Protein 7CNA (pdb70)

InterPro domains:
  IPR003671 Spindlin/spermiogenesis-specific protein [PF02513] (54-102)
  IPR003671 Spindlin/spermiogenesis-specific protein [PF02513] (133-182)
  IPR003671 Spindlin/spermiogenesis-specific protein [PF02513] (214-259)
  IPR003671 Spindlin/spermiogenesis-specific protein [PTHR10405] (19-262)
  IPR042567 Spindlin/spermiogenesis-specific domain superfamily [G3DSA:2.80.10.70] (47-262)

Organism: Homo sapiens (NCBI:txid9606)

B-factor: mean 22.06, std 10.33, range [9.27, 76.09]

Radius of gyration: 24.31 Å; Cα contacts (8 Å, |Δi|>4): 1125; chains: 6; bounding box: 49×66×76 Å

Secondary structure (DSSP, 8-state):
---TT-EEEEEEE-TTS-EEEEEEEEEEE-TT-TT-EEEEETT--BEEEE-TTT-TTEEEEEE-SSPPP----S-HHHHHHHTT-EEEEEEE-TTS-EEEEEEEEEEEPSSSTT-EEEEETTEEEEEEE-HHHHHHTT-EEEPP---HHHHSPP-TTPEEEEE-TT--EEEEEEEEE-TTSTTEEEEEETT-SB-EEEEEEE--/------SEE-EETTS-PPTTEEEEETTS--/-B-------/---TT-EEEEEEE-TTS-EEEEEEEEEEE-TTSTT-EEEEETT--BEEEE-TTT-TTEEEEEE-SSPPP----S-HHHHHHHTT-EEEEEEE-TTS-EEEEEEEEEEEPSSSTT-EEEEETTEEEEEEE-HHHHHHTT-EEEPPP---SHHHHSPP-TTPEEEEE-TT--EEEEEEEEE-SSSTTEEEEEETT-SB-EEEEEEE--/-----SEE--BTTS-PPTTEEEEETTS--/-B-------

Solvent-accessible surface area: 24614 Å² total

GO terms:
  GO:0005634 nucleus (C, IDA)
  GO:0005730 nucleolus (C, IDA)
  GO:0045893 positive regulation of DNA-templated transcription (P, IDA)
  GO:0009303 rRNA transcription (P, IDA)
  GO:0030177 positive regulation of Wnt signaling pathway (P, IDA)
  GO:0140002 histone H3K4me3 reader activity (F, IDA)
  GO:0140566 histone reader activity (F, IDA)
  GO:0005634 nucleus (C, EXP)
  GO:0005515 protein binding (F, IPI)
  GO:0005654 nucleoplasm (C, IDA)

Sequence (487 aa):
RNIVGCRIQQHGWKEGNGPVTQWKGTVLDQVPVNPSLYLIKYDGFDCVYGLELNKDERVSALEVLPDRVATSRISDAHLADTMIGKAVEHMMFETEDGSKDEWRGMVLARAPVMNTWFYITYEEKDPVLYMYQLLDDYKEGDLRIMPDREPGEVVDSLVGKQVEYAKEDGSKRTGMVIHQVEAKPSVYFIKFDDDFHIYVYDLVKTSETFAAPAEVRHFTDGSFPAGFVLQLFSHTQRNIVGCRIQHGWKEGNGPVTQWKGTVLDQVPVNPSLYLIKYDGFDCVYGLELNKDERVSALEVLPDRVATSRISDAHLADTMIGKAVEHMFETEDGSKDEWRGMVLARAPVMNTWFYITYEKDPVLYMYQLLDDYKEGDLRIMPDSEREPGEVVDSLVGKQVEYAKEDGSKRTGMVIHQVEAKPSVYFIKFDDDFHIYVYDLVKTSTFAAPAEVRHFTDGSFPAGFVLQLFSHTQARTQTARSTARTQTARSG

Foldseek 3Di:
DDQALFKKKWWFDDDPDDTDIWIWHFQDQFPLHNLWTWIDTPPFFFIWIDSQVPDPRTGDMDTDPDGADDDPAPDVVVLVVQAFFWKFFWDADPVGDTDTFIKHFQAQGGSHRQKTWIATPVGFFTTIDSVVVCVVVVGMGTDDDVAPLVPDDHQASPKDWDADPVGDIFIWGFRDAGPSRRQKTWIDTPPGTTIGIDGNDDPD/DPDDDDQWDQADPVRPRDPPDIDGDPPRDD/DDQALFKKKWWFDDDPDDTDIWIWHWQDQQPLHNLWTWIDTPPFFFIWIDSQVPDPGIGPMDTDPDGADDDDAPDVVVLVVQAFFWKWAWDADPVRHIDTFIWGFQAQGGSNRQKTWIATPVGFFTTIDSVVVSVVVVRMGTDDDPCPFPLNPDDHQASPKDWDADPVGDIFIWGFRDAGPSRRQKTWIDTPPGTTIGIDGNDDPD/DDDDDQWDQDDPVRPRDPPDIDGDPPHDD/DDDVPPPPD/DDDVPPPPD

Nearest PDB structures (foldseek):
  7cna-assembly1_E  TM=1.036E+00  e=2.314E-04  Homo sapiens
  7e9m-assembly2_D  TM=1.008E+00  e=4.325E-03  Homo sapiens
  7cna-assembly1_D  TM=1.005E+00  e=1.501E-40  Homo sapiens
  4mzg-assembly1_B  TM=9.659E-01  e=1.669E-35  Homo sapiens
  5jsj-assembly1_A  TM=9.584E-01  e=2.232E-34  Homo sapiens

Structure (mmCIF, N/CA/C/O backbone):
data_7CNA
#
_entry.id   7CNA
#
_cell.length_a   45.603
_cell.length_b   101.184
_cell.length_c   56.615
_cell.angle_alpha   90.000
_cell.angle_beta   91.410
_cell.angle_gamma   90.000
#
_symmetry.space_group_name_H-M   'P 1 21 1'
#
loop_
_entity.id
_entity.type
_entity.pdbx_description
1 polymer Spindlin-1
2 polymer 'Spindlin interactor and repressor of chromatin-binding protein'
3 polymer ALA-ARG-THR-M3L-GLN-THR-ALA-ARG-M3L-SER-THR
4 polymer ALA-ARG-THR-M3L-GLN-THR-ALA-ARG-M3L-SER-GLY
5 non-polymer BENZAMIDINE
6 non-polymer 'CHLORIDE ION'
7 non-polymer GLYCEROL
8 water water
#
loop_
_atom_site.group_PDB
_atom_site.id
_atom_site.type_symbol
_atom_site.label_atom_id
_atom_site.label_alt_id
_atom_site.label_comp_id
_atom_site.label_asym_id
_atom_site.label_entity_id
_atom_site.label_seq_id
_atom_site.pdbx_PDB_ins_code
_atom_site.Cartn_x
_atom_site.Cartn_y
_atom_site.Cartn_z
_atom_site.occupancy
_atom_site.B_iso_or_equiv
_atom_site.auth_seq_id
_atom_site.auth_comp_id
_atom_site.auth_asym_id
_atom_site.auth_atom_id
_atom_site.pdbx_PDB_model_num
ATOM 1 N N . ARG A 1 1 ? 6.464 -9.626 7.250 1.00 50.11 51 ARG A N 1
ATOM 2 C CA . ARG A 1 1 ? 6.663 -8.639 6.161 1.00 53.66 51 ARG A CA 1
ATOM 3 C C . ARG A 1 1 ? 7.919 -7.794 6.421 1.00 48.54 51 ARG A C 1
ATOM 4 O O . ARG A 1 1 ? 7.742 -6.555 6.493 1.00 58.55 51 ARG A O 1
ATOM 6 N N . ASN A 1 2 ? 9.120 -8.372 6.613 1.00 42.63 52 ASN A N 1
ATOM 7 C CA . ASN A 1 2 ? 10.337 -7.504 6.640 1.00 33.48 52 ASN A CA 1
ATOM 8 C C . ASN A 1 2 ? 10.788 -7.297 5.194 1.00 27.63 52 ASN A C 1
ATOM 9 O O . ASN A 1 2 ? 11.196 -8.233 4.551 1.00 29.16 52 ASN A O 1
ATOM 14 N N . ILE A 1 3 ? 10.795 -6.049 4.724 1.00 21.48 53 ILE A N 1
ATOM 15 C CA . ILE A 1 3 ? 11.126 -5.710 3.319 1.00 19.59 53 ILE A CA 1
ATOM 16 C C . ILE A 1 3 ? 12.557 -5.156 3.227 1.00 15.51 53 ILE A C 1
ATOM 17 O O . ILE A 1 3 ? 13.003 -4.980 2.103 1.00 16.34 53 ILE A O 1
ATOM 22 N N . VAL A 1 4 ? 13.254 -4.942 4.322 1.00 16.75 54 VAL A N 1
ATOM 23 C CA . VAL A 1 4 ? 14.667 -4.489 4.201 1.00 15.89 54 VAL A CA 1
ATOM 24 C C . VAL A 1 4 ? 15.470 -5.536 3.441 1.00 17.33 54 VAL A C 1
ATOM 25 O O . VAL A 1 4 ? 15.367 -6.751 3.802 1.00 19.07 54 VAL A O 1
ATOM 29 N N . GLY A 1 5 ? 16.237 -5.120 2.468 1.00 16.46 55 GLY A N 1
ATOM 30 C CA . GLY A 1 5 ? 17.091 -5.991 1.644 1.00 17.12 55 GLY A CA 1
ATOM 31 C C . GLY A 1 5 ? 16.344 -6.601 0.496 1.00 18.77 55 GLY A C 1
ATOM 32 O O . GLY A 1 5 ? 16.967 -7.339 -0.284 1.00 22.78 55 GLY A O 1
ATOM 33 N N . CYS A 1 6 ? 15.068 -6.283 0.342 1.00 17.51 56 CYS A N 1
ATOM 34 C CA . CYS A 1 6 ? 14.258 -6.765 -0.800 1.00 17.00 56 CYS A CA 1
ATOM 35 C C . CYS A 1 6 ? 14.225 -5.771 -1.945 1.00 17.37 56 CYS A C 1
ATOM 36 O O . CYS A 1 6 ? 14.317 -4.540 -1.708 1.00 17.20 56 CYS A O 1
ATOM 39 N N . ARG A 1 7 ? 13.983 -6.280 -3.141 1.00 18.28 57 ARG A N 1
ATOM 40 C CA . ARG A 1 7 ? 13.550 -5.470 -4.281 1.00 17.55 57 ARG A CA 1
ATOM 41 C C . ARG A 1 7 ? 12.042 -5.304 -4.181 1.00 18.20 57 ARG A C 1
ATOM 42 O O . ARG A 1 7 ? 11.339 -6.299 -3.790 1.00 17.75 57 ARG A O 1
ATOM 50 N N . ILE A 1 8 ? 11.555 -4.120 -4.492 1.00 16.04 58 ILE A N 1
ATOM 51 C CA . ILE A 1 8 ? 10.114 -3.792 -4.379 1.00 16.24 58 ILE A CA 1
ATOM 52 C C . ILE A 1 8 ? 9.657 -3.097 -5.644 1.00 14.79 58 ILE A C 1
ATOM 53 O O . ILE A 1 8 ? 10.456 -2.514 -6.386 1.00 14.16 58 ILE A O 1
ATOM 58 N N . GLN A 1 9 ? 8.356 -3.124 -5.883 1.00 15.46 59 GLN A N 1
ATOM 59 C CA A GLN A 1 9 ? 7.718 -2.320 -6.939 0.50 15.86 59 GLN A CA 1
ATOM 60 C CA B GLN A 1 9 ? 7.741 -2.288 -6.941 0.50 16.91 59 GLN A CA 1
ATOM 61 C C . GLN A 1 9 ? 6.468 -1.690 -6.342 1.00 15.67 59 GLN A C 1
ATOM 62 O O . GLN A 1 9 ? 5.817 -2.346 -5.497 1.00 16.52 59 GLN A O 1
ATOM 73 N N . HIS A 1 10 ? 6.200 -0.466 -6.694 1.00 16.33 60 HIS A N 1
ATOM 74 C CA . HIS A 1 10 ? 4.930 0.141 -6.240 1.00 15.89 60 HIS A CA 1
ATOM 75 C C . HIS A 1 10 ? 4.493 1.203 -7.234 1.00 16.20 60 HIS A C 1
ATOM 76 O O . HIS A 1 10 ? 5.283 1.744 -8.007 1.00 14.78 60 HIS A O 1
ATOM 83 N N . GLY A 1 11 ? 3.222 1.553 -7.157 1.00 14.12 61 GLY A N 1
ATOM 84 C CA . GLY A 1 11 ? 2.754 2.734 -7.849 1.00 15.10 61 GLY A CA 1
ATOM 85 C C . GLY A 1 11 ? 3.044 4.002 -7.094 1.00 15.70 61 GLY A C 1
ATOM 86 O O . GLY A 1 11 ? 3.144 3.991 -5.842 1.00 15.29 61 GLY A O 1
ATOM 87 N N . TRP A 1 12 ? 3.205 5.077 -7.837 1.00 15.61 62 TRP A N 1
ATOM 88 C CA . TRP A 1 12 ? 3.435 6.420 -7.299 1.00 16.19 62 TRP A CA 1
ATOM 89 C C . TRP A 1 12 ? 2.531 7.383 -8.047 1.00 17.26 62 TRP A C 1
ATOM 90 O O . TRP A 1 12 ? 2.481 7.287 -9.290 1.00 18.82 62 TRP A O 1
ATOM 101 N N . LYS A 1 13 ? 1.894 8.270 -7.324 1.00 16.10 63 LYS A N 1
ATOM 102 C CA . LYS A 1 13 ? 1.114 9.343 -7.968 1.00 18.08 63 LYS A CA 1
ATOM 103 C C . LYS A 1 13 ? 1.719 10.691 -7.619 1.00 18.82 63 LYS A C 1
ATOM 104 O O . LYS A 1 13 ? 1.640 11.105 -6.488 1.00 19.06 63 LYS A O 1
ATOM 110 N N . GLU A 1 14 ? 2.297 11.319 -8.646 1.00 22.02 64 GLU A N 1
ATOM 111 C CA . GLU A 1 14 ? 2.828 12.695 -8.531 1.00 25.02 64 GLU A CA 1
ATOM 112 C C . GLU A 1 14 ? 1.720 13.692 -8.872 1.00 21.82 64 GLU A C 1
ATOM 113 O O . GLU A 1 14 ? 1.207 13.648 -10.016 1.00 25.48 64 GLU A O 1
ATOM 119 N N . GLY A 1 15 ? 1.326 14.514 -7.903 1.00 21.23 65 GLY A N 1
ATOM 120 C CA . GLY A 1 15 ? 0.276 15.519 -8.087 1.00 21.94 65 GLY A CA 1
ATOM 121 C C . GLY A 1 15 ? -0.956 14.857 -8.639 1.00 22.23 65 GLY A C 1
ATOM 122 O O . GLY A 1 15 ? -1.369 13.818 -8.050 1.00 21.63 65 GLY A O 1
ATOM 123 N N . ASN A 1 16 ? -1.543 15.404 -9.699 1.00 23.28 66 ASN A N 1
ATOM 124 C CA . ASN A 1 16 ? -2.801 14.830 -10.281 1.00 25.45 66 ASN A CA 1
ATOM 125 C C . ASN A 1 16 ? -2.473 14.076 -11.576 1.00 26.72 66 ASN A C 1
ATOM 126 O O . ASN A 1 16 ? -3.377 13.894 -12.402 1.00 28.70 66 ASN A O 1
ATOM 131 N N . GLY A 1 17 ? -1.240 13.569 -11.680 1.00 24.94 67 GLY A N 1
ATOM 132 C CA . G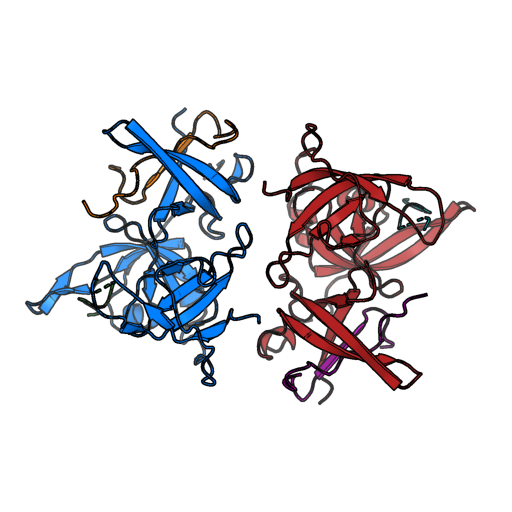LY A 1 17 ? -0.748 12.793 -12.830 1.00 25.64 67 GLY A CA 1
ATOM 133 C C . GLY A 1 17 ? -1.130 11.321 -12.754 1.00 25.42 67 GLY A C 1
ATOM 134 O O . GLY A 1 17 ? -1.746 10.859 -11.794 1.00 22.70 67 GLY A O 1
ATOM 135 N N . PRO A 1 18 ? -0.746 10.510 -13.762 1.00 23.14 68 PRO A N 1
ATOM 136 C CA . PRO A 1 18 ? -1.057 9.098 -13.759 1.00 22.72 68 PRO A CA 1
ATOM 137 C C . PRO A 1 18 ? -0.323 8.348 -12.646 1.00 21.28 68 PRO A C 1
ATOM 138 O O . PRO A 1 18 ? 0.755 8.766 -12.224 1.00 25.20 68 PRO A O 1
ATOM 142 N N . VAL A 1 19 ? -0.876 7.224 -12.239 1.00 20.08 69 VAL A N 1
ATOM 143 C CA . VAL A 1 19 ? -0.164 6.300 -11.336 1.00 20.22 69 VAL A CA 1
ATOM 144 C C . VAL A 1 19 ? 0.954 5.663 -12.164 1.00 22.94 69 VAL A C 1
ATOM 145 O O . VAL A 1 19 ? 0.660 5.067 -13.198 1.00 23.83 69 VAL A O 1
ATOM 149 N N . THR A 1 20 ? 2.187 5.815 -11.711 1.00 22.27 70 THR A N 1
ATOM 150 C CA . THR A 1 20 ? 3.356 5.229 -12.425 1.00 24.76 70 THR A CA 1
ATOM 151 C C . THR A 1 20 ? 4.006 4.166 -11.549 1.00 23.62 70 THR A C 1
ATOM 152 O O . THR A 1 20 ? 4.043 4.382 -10.323 1.00 21.43 70 THR A O 1
ATOM 156 N N . GLN A 1 21 ? 4.474 3.064 -12.140 1.00 23.21 71 GLN A N 1
ATOM 157 C CA . GLN A 1 21 ? 5.184 2.005 -11.401 1.00 20.88 71 GLN A CA 1
ATOM 158 C C . GLN A 1 21 ? 6.664 2.399 -11.289 1.00 18.95 71 GLN A C 1
ATOM 159 O O . GLN A 1 21 ? 7.289 2.855 -12.260 1.00 19.56 71 GLN A O 1
ATOM 165 N N . TRP A 1 22 ? 7.212 2.157 -10.106 1.00 16.33 72 TRP A N 1
ATOM 166 C CA . TRP A 1 22 ? 8.660 2.302 -9.837 1.00 15.92 72 TRP A CA 1
ATOM 167 C C . TRP A 1 22 ? 9.179 1.067 -9.147 1.00 15.12 72 TRP A C 1
ATOM 168 O O . TRP A 1 22 ? 8.496 0.458 -8.308 1.00 15.30 72 TRP A O 1
ATOM 179 N N . LYS A 1 23 ? 10.404 0.687 -9.516 1.00 14.23 73 LYS A N 1
ATOM 180 C CA . LYS A 1 23 ? 11.120 -0.415 -8.892 1.00 13.94 73 LYS A CA 1
ATOM 181 C C . LYS A 1 23 ? 12.319 0.082 -8.101 1.00 13.35 73 LYS A C 1
ATOM 182 O O . LYS A 1 23 ? 12.975 1.011 -8.555 1.00 13.52 73 LYS A O 1
ATOM 188 N N . GLY A 1 24 ? 12.555 -0.528 -6.954 1.00 13.64 74 GLY A N 1
ATOM 189 C CA . GLY A 1 24 ? 13.718 -0.117 -6.131 1.00 14.53 74 GLY A CA 1
ATOM 190 C C . GLY A 1 24 ? 14.169 -1.170 -5.179 1.00 14.51 74 GLY A C 1
ATOM 191 O O . GLY A 1 24 ? 13.637 -2.317 -5.169 1.00 14.46 74 GLY A O 1
ATOM 192 N N . THR A 1 25 ? 15.152 -0.794 -4.390 1.00 13.70 75 THR A N 1
ATOM 193 C CA . THR A 1 25 ? 15.787 -1.667 -3.389 1.00 13.38 75 THR A CA 1
ATOM 194 C C . THR A 1 25 ? 15.664 -1.019 -2.027 1.00 13.52 75 THR A C 1
ATOM 195 O O . THR A 1 25 ? 16.069 0.150 -1.866 1.00 14.20 75 THR A O 1
ATOM 199 N N . VAL A 1 26 ? 15.117 -1.741 -1.073 1.00 13.35 76 VAL A N 1
ATOM 200 C CA . VAL A 1 26 ? 14.961 -1.217 0.294 1.00 13.28 76 VAL A CA 1
ATOM 201 C C . VAL A 1 26 ? 16.274 -1.426 1.062 1.00 14.27 76 VAL A C 1
ATOM 202 O O . VAL A 1 26 ? 16.746 -2.592 1.276 1.00 14.10 76 VAL A O 1
ATOM 206 N N . LEU A 1 27 ? 16.898 -0.315 1.435 1.00 13.52 77 LEU A N 1
ATOM 207 C CA . LEU A 1 27 ? 18.254 -0.311 2.025 1.00 12.72 77 LEU A CA 1
ATOM 208 C C . LEU A 1 27 ? 18.192 -0.463 3.537 1.00 13.66 77 LEU A C 1
ATOM 209 O O . LEU A 1 27 ? 19.127 -0.966 4.125 1.00 15.78 77 LEU A O 1
ATOM 214 N N . ASP A 1 28 ? 17.187 0.122 4.175 1.00 13.54 78 ASP A N 1
ATOM 215 C CA . ASP A 1 28 ? 17.215 0.356 5.629 1.00 14.78 78 ASP A CA 1
ATOM 216 C C . ASP A 1 28 ? 15.796 0.670 6.072 1.00 15.41 78 ASP A C 1
ATOM 217 O O . ASP A 1 28 ? 14.945 1.141 5.302 1.00 14.48 78 ASP A O 1
ATOM 222 N N . GLN A 1 29 ? 15.565 0.401 7.330 1.00 16.87 79 GLN A N 1
ATOM 223 C CA . GLN A 1 29 ? 14.384 0.794 8.088 1.00 16.18 79 GLN A CA 1
ATOM 224 C C . GLN A 1 29 ? 14.945 1.603 9.250 1.00 16.00 79 GLN A C 1
ATOM 225 O O . GLN A 1 29 ? 15.754 1.054 10.042 1.00 17.08 79 GLN A O 1
ATOM 231 N N . VAL A 1 30 ? 14.535 2.838 9.379 1.00 15.20 80 VAL A N 1
ATOM 232 C CA . VAL A 1 30 ? 15.195 3.772 10.337 1.00 15.99 80 VAL A CA 1
ATOM 233 C C . VAL A 1 30 ? 14.886 3.360 11.779 1.00 15.35 80 VAL A C 1
ATOM 234 O O . VAL A 1 30 ? 13.733 3.283 12.139 1.00 15.81 80 VAL A O 1
ATOM 238 N N . PRO A 1 31 ? 15.904 3.041 12.600 1.00 15.83 81 PRO A N 1
ATOM 239 C CA . PRO A 1 31 ? 15.613 2.615 13.981 1.00 17.51 81 PRO A CA 1
ATOM 240 C C . PRO A 1 31 ? 14.718 3.576 14.774 1.00 17.57 81 PRO A C 1
ATOM 241 O O . PRO A 1 31 ? 13.844 3.137 15.520 1.00 17.85 81 PRO A O 1
ATOM 245 N N . VAL A 1 32 ? 14.900 4.882 14.650 1.00 17.20 82 VAL A N 1
ATOM 246 C CA . VAL A 1 32 ? 14.132 5.877 15.437 1.00 15.52 82 VAL A CA 1
ATOM 247 C C . VAL A 1 32 ? 12.761 6.133 14.843 1.00 15.88 82 VAL A C 1
ATOM 248 O O . VAL A 1 32 ? 11.967 6.814 15.498 1.00 18.60 82 VAL A O 1
ATOM 252 N N . ASN A 1 33 ? 12.440 5.569 13.683 1.00 15.24 83 ASN A N 1
ATOM 253 C CA . ASN A 1 33 ? 11.092 5.644 13.115 1.00 15.02 83 ASN A CA 1
ATOM 254 C C . ASN A 1 33 ? 10.908 4.469 12.166 1.00 15.28 83 ASN A C 1
ATOM 255 O O . ASN A 1 33 ? 11.174 4.535 10.954 1.00 14.99 83 ASN A O 1
ATOM 260 N N . PRO A 1 34 ? 10.514 3.281 12.690 1.00 15.56 84 PRO A N 1
ATOM 261 C CA . PRO A 1 34 ? 10.451 2.091 11.841 1.00 16.96 84 PRO A CA 1
ATOM 262 C C . PRO A 1 34 ? 9.405 2.110 10.718 1.00 16.30 84 PRO A C 1
ATOM 263 O O . PRO A 1 34 ? 9.456 1.200 9.867 1.00 18.88 84 PRO A O 1
ATOM 267 N N . SER A 1 35 ? 8.614 3.170 10.628 1.00 15.08 85 SER A N 1
ATOM 268 C CA . SER A 1 35 ? 7.741 3.412 9.460 1.00 16.19 85 SER A CA 1
ATOM 269 C C . SER A 1 35 ? 8.545 3.957 8.284 1.00 15.20 85 SER A C 1
ATOM 270 O O . SER A 1 35 ? 8.006 3.904 7.161 1.00 15.27 85 SER A O 1
ATOM 273 N N . LEU A 1 36 ? 9.740 4.483 8.552 1.00 14.02 86 LEU A N 1
ATOM 274 C CA . LEU A 1 36 ? 10.527 5.183 7.509 1.00 13.05 86 LEU A CA 1
ATOM 275 C C . LEU A 1 36 ? 11.542 4.230 6.909 1.00 13.04 86 LEU A C 1
ATOM 276 O O . LEU A 1 36 ? 12.389 3.686 7.661 1.00 13.80 86 LEU A O 1
ATOM 281 N N . TYR A 1 37 ? 11.455 4.039 5.596 1.00 12.06 87 TYR A N 1
ATOM 282 C CA . TYR A 1 37 ? 12.408 3.223 4.834 1.00 12.79 87 TYR A CA 1
ATOM 283 C C . TYR A 1 37 ? 13.294 4.084 3.960 1.00 12.44 87 TYR A C 1
ATOM 284 O O . TYR A 1 37 ? 12.835 5.165 3.514 1.00 12.94 87 TYR A O 1
ATOM 293 N N . LEU A 1 38 ? 14.544 3.658 3.793 1.00 12.39 88 LEU A N 1
ATOM 294 C CA . LEU A 1 38 ? 15.463 4.270 2.819 1.00 12.66 88 LEU A CA 1
ATOM 295 C C . LEU A 1 38 ? 15.514 3.343 1.625 1.00 12.84 88 LEU A C 1
ATOM 296 O O . LEU A 1 38 ? 15.681 2.115 1.797 1.00 13.60 88 LEU A O 1
ATOM 301 N N . ILE A 1 39 ? 15.292 3.926 0.469 1.00 11.75 89 ILE A N 1
ATOM 302 C CA . ILE A 1 39 ? 15.134 3.206 -0.822 1.00 12.11 89 ILE A CA 1
ATOM 303 C C . ILE A 1 39 ? 16.050 3.794 -1.883 1.00 11.73 89 ILE A C 1
ATOM 304 O O . ILE A 1 39 ? 16.152 5.001 -2.003 1.00 12.85 89 ILE A O 1
ATOM 309 N N . LYS A 1 40 ? 16.694 2.937 -2.656 1.00 12.93 90 LYS A N 1
ATOM 310 C CA . LYS A 1 40 ? 17.355 3.315 -3.906 1.00 12.74 90 LYS A CA 1
ATOM 311 C C . LYS A 1 40 ? 16.436 2.864 -5.035 1.00 11.36 90 LYS A C 1
ATOM 312 O O . LYS A 1 40 ? 16.266 1.641 -5.209 1.00 13.70 90 LYS A O 1
ATOM 318 N N . TYR A 1 41 ? 15.950 3.781 -5.810 1.00 11.61 91 TYR A N 1
ATOM 319 C CA . TYR A 1 41 ? 15.125 3.445 -7.001 1.00 13.01 91 TYR A CA 1
ATOM 320 C C . TYR A 1 41 ? 16.033 3.105 -8.164 1.00 13.62 91 TYR A C 1
ATOM 321 O O . TYR A 1 41 ? 17.086 3.682 -8.340 1.00 14.02 91 TYR A O 1
ATOM 330 N N . ASP A 1 42 ? 15.628 2.112 -8.960 1.00 13.95 92 ASP A N 1
ATOM 331 C CA . ASP A 1 42 ? 16.439 1.693 -10.117 1.00 15.70 92 ASP A CA 1
ATOM 332 C C . ASP A 1 42 ? 16.641 2.872 -11.034 1.00 17.56 92 ASP A C 1
ATOM 333 O O . ASP A 1 42 ? 15.686 3.644 -11.304 1.00 18.69 92 ASP A O 1
ATOM 338 N N . GLY A 1 43 ? 17.882 3.015 -11.438 1.00 19.74 93 GLY A N 1
ATOM 339 C CA . GLY A 1 43 ? 18.227 4.029 -12.419 1.00 19.71 93 GLY A CA 1
ATOM 340 C C . GLY A 1 43 ? 18.665 5.321 -11.798 1.00 20.92 93 GLY A C 1
ATOM 341 O O . GLY A 1 43 ? 19.138 6.164 -12.571 1.00 21.25 93 GLY A O 1
ATOM 342 N N . PHE A 1 44 ? 18.385 5.549 -10.506 1.00 19.64 94 PHE A N 1
ATOM 343 C CA . PHE A 1 44 ? 18.613 6.865 -9.870 1.00 18.60 94 PHE A CA 1
ATOM 344 C C . PHE A 1 44 ? 19.521 6.719 -8.664 1.00 15.69 94 PHE A C 1
ATOM 345 O O . PHE A 1 44 ? 19.459 5.742 -7.931 1.00 16.67 94 PHE A O 1
ATOM 353 N N . ASP A 1 45 ? 20.330 7.756 -8.427 1.00 16.56 95 ASP A N 1
ATOM 354 C CA . ASP A 1 45 ? 21.414 7.625 -7.432 1.00 15.12 95 ASP A CA 1
ATOM 355 C C . ASP A 1 45 ? 21.067 8.264 -6.078 1.00 14.24 95 ASP A C 1
ATOM 356 O O . ASP A 1 45 ? 21.752 7.996 -5.133 1.00 15.38 95 ASP A O 1
ATOM 361 N N . CYS A 1 46 ? 19.996 9.018 -5.969 1.00 15.27 96 CYS A N 1
ATOM 362 C CA . CYS A 1 46 ? 19.579 9.662 -4.706 1.00 14.96 96 CYS A CA 1
ATOM 363 C C . CYS A 1 46 ? 18.959 8.633 -3.750 1.00 14.54 96 CYS A C 1
ATOM 364 O O . CYS A 1 46 ? 18.198 7.762 -4.215 1.00 15.83 96 CYS A O 1
ATOM 367 N N . VAL A 1 47 ? 19.189 8.717 -2.446 1.00 11.69 97 VAL A N 1
ATOM 368 C CA . VAL A 1 47 ? 18.475 7.859 -1.485 1.00 12.40 97 VAL A CA 1
ATOM 369 C C . VAL A 1 47 ? 17.151 8.510 -1.113 1.00 12.24 97 VAL A C 1
ATOM 370 O O . VAL A 1 47 ? 17.131 9.683 -0.718 1.00 15.48 97 VAL A O 1
ATOM 374 N N . TYR A 1 48 ? 16.048 7.778 -1.206 1.00 11.42 98 TYR A N 1
ATOM 375 C CA . TYR A 1 48 ? 14.725 8.310 -0.880 1.00 12.00 98 TYR A CA 1
ATOM 376 C C . TYR A 1 48 ? 14.319 7.815 0.502 1.00 11.93 98 TYR A C 1
ATOM 377 O O . TYR A 1 48 ? 14.560 6.617 0.840 1.00 13.23 98 TYR A O 1
ATOM 386 N N . GLY A 1 49 ? 13.725 8.700 1.287 1.00 12.48 99 GLY A N 1
ATOM 387 C CA . GLY A 1 49 ? 13.104 8.336 2.572 1.00 12.10 99 GLY A CA 1
ATOM 388 C C . GLY A 1 49 ? 11.603 8.373 2.408 1.00 12.36 99 GLY A C 1
ATOM 389 O O . GLY A 1 49 ? 11.079 9.464 2.238 1.00 12.67 99 GLY A O 1
ATOM 390 N N . LEU A 1 50 ? 10.953 7.218 2.521 1.00 11.98 100 LEU A N 1
ATOM 391 C CA . LEU A 1 50 ? 9.483 7.144 2.387 1.00 12.21 100 LEU A CA 1
ATOM 392 C C . LEU A 1 50 ? 8.904 6.255 3.492 1.00 12.49 100 LEU A C 1
ATOM 393 O O . LEU A 1 50 ? 9.440 5.172 3.756 1.00 14.15 100 LEU A O 1
ATOM 398 N N . GLU A 1 51 ? 7.804 6.702 4.062 1.00 12.99 101 GLU A N 1
ATOM 399 C CA . GLU A 1 51 ? 6.994 5.831 4.952 1.00 14.15 101 GLU A CA 1
ATOM 400 C C . GLU A 1 51 ? 6.090 4.992 4.050 1.00 15.73 101 GLU A C 1
ATOM 401 O O . GLU A 1 51 ? 4.965 5.423 3.737 1.00 16.34 101 GLU A O 1
ATOM 407 N N . LEU A 1 52 ? 6.643 3.919 3.525 1.00 15.96 102 LEU A N 1
ATOM 408 C CA . LEU A 1 52 ? 6.052 3.195 2.378 1.00 17.07 102 LEU A CA 1
ATOM 409 C C . LEU A 1 52 ? 4.632 2.728 2.703 1.00 20.45 102 LEU A C 1
ATOM 410 O O . LEU A 1 52 ? 3.797 2.712 1.760 1.00 22.83 102 LEU A O 1
ATOM 415 N N . ASN A 1 53 ? 4.351 2.375 3.942 1.00 17.30 103 ASN A N 1
ATOM 416 C CA . ASN A 1 53 ? 3.008 1.850 4.320 1.00 20.06 103 ASN A CA 1
ATOM 417 C C . ASN A 1 53 ? 2.052 2.975 4.715 1.00 24.52 103 ASN A C 1
ATOM 418 O O . ASN A 1 53 ? 0.875 2.644 4.977 1.00 29.39 103 ASN A O 1
ATOM 423 N N . LYS A 1 54 ? 2.508 4.222 4.881 1.00 21.82 104 LYS A N 1
ATOM 424 C CA . LYS A 1 54 ? 1.675 5.354 5.350 1.00 22.58 104 LYS A CA 1
ATOM 425 C C . LYS A 1 54 ? 1.465 6.427 4.268 1.00 21.98 104 LYS A C 1
ATOM 426 O O . LYS A 1 54 ? 0.461 7.126 4.308 1.00 23.88 104 LYS A O 1
ATOM 432 N N . ASP A 1 55 ? 2.385 6.585 3.327 1.00 16.94 105 ASP A N 1
ATOM 433 C CA . ASP A 1 55 ? 2.417 7.662 2.337 1.00 16.79 105 ASP A CA 1
ATOM 434 C C . ASP A 1 55 ? 1.246 7.489 1.368 1.00 18.11 105 ASP A C 1
ATOM 435 O O . ASP A 1 55 ? 1.150 6.430 0.695 1.00 17.00 105 ASP A O 1
ATOM 440 N N . GLU A 1 56 ? 0.423 8.514 1.271 1.00 18.32 106 GLU A N 1
ATOM 441 C CA . GLU A 1 56 ? -0.815 8.450 0.453 1.00 20.48 106 GLU A CA 1
ATOM 442 C C . GLU A 1 56 ? -0.441 8.372 -1.028 1.00 20.68 106 GLU A C 1
ATOM 443 O O . GLU A 1 56 ? -1.326 7.967 -1.780 1.00 20.53 106 GLU A O 1
ATOM 449 N N . ARG A 1 57 ? 0.820 8.647 -1.441 1.00 15.98 107 ARG A N 1
ATOM 450 C CA . ARG A 1 57 ? 1.219 8.626 -2.871 1.00 16.48 107 ARG A CA 1
ATOM 451 C C . ARG A 1 57 ? 1.626 7.217 -3.302 1.00 14.89 107 ARG A C 1
ATOM 452 O O . ARG A 1 57 ? 1.793 7.000 -4.524 1.00 16.46 107 ARG A O 1
ATOM 460 N N . VAL A 1 58 ? 1.792 6.308 -2.355 1.00 13.81 108 VAL A N 1
ATOM 461 C CA . VAL A 1 58 ? 2.286 4.930 -2.588 1.00 14.40 108 VAL A CA 1
ATOM 462 C C . VAL A 1 58 ? 1.089 3.989 -2.688 1.00 17.20 108 VAL A C 1
ATOM 463 O O . VAL A 1 58 ? 0.235 3.998 -1.798 1.00 19.87 108 VAL A O 1
ATOM 467 N N . SER A 1 59 ? 1.035 3.179 -3.727 1.00 15.44 109 SER A N 1
ATOM 468 C CA . SER A 1 59 ? -0.000 2.137 -3.900 1.00 17.38 109 SER A CA 1
ATOM 469 C C . SER A 1 59 ? 0.597 0.827 -4.384 1.00 17.08 109 SER A C 1
ATOM 470 O O . SER A 1 59 ? 1.730 0.832 -4.892 1.00 17.43 109 SER A O 1
ATOM 473 N N . ALA A 1 60 ? -0.121 -0.272 -4.197 1.00 18.23 110 ALA A N 1
ATOM 474 C CA . ALA A 1 60 ? 0.179 -1.559 -4.849 1.00 19.65 110 ALA A CA 1
ATOM 475 C C . ALA A 1 60 ? 1.622 -1.986 -4.540 1.00 19.15 110 ALA A C 1
ATOM 476 O O . ALA A 1 60 ? 2.294 -2.543 -5.462 1.00 21.38 110 ALA A O 1
ATOM 478 N N . LEU A 1 61 ? 2.095 -1.774 -3.323 1.00 18.49 111 LEU A N 1
ATOM 479 C CA . LEU A 1 61 ? 3.480 -2.169 -2.945 1.00 20.21 111 LEU A CA 1
ATOM 480 C C . LEU A 1 61 ? 3.574 -3.691 -3.020 1.00 23.13 111 LEU A C 1
ATOM 481 O O . LEU A 1 61 ? 2.722 -4.399 -2.392 1.00 22.94 111 LEU A O 1
ATOM 486 N N . GLU A 1 62 ? 4.552 -4.202 -3.744 1.00 21.02 112 GLU A N 1
ATOM 487 C CA . GLU A 1 62 ? 4.824 -5.650 -3.746 1.00 24.06 112 GLU A CA 1
ATOM 488 C C . GLU A 1 62 ? 6.314 -5.901 -3.625 1.00 22.13 112 GLU A C 1
ATOM 489 O O . GLU A 1 62 ? 7.125 -5.059 -4.118 1.00 19.06 112 GLU A O 1
ATOM 495 N N . VAL A 1 63 ? 6.657 -6.983 -2.938 1.00 20.68 113 VAL A N 1
ATOM 496 C CA . VAL A 1 63 ? 8.049 -7.490 -2.846 1.00 21.06 113 VAL A CA 1
ATOM 497 C C . VAL A 1 63 ? 8.306 -8.338 -4.082 1.00 22.95 113 VAL A C 1
ATOM 498 O O . VAL A 1 63 ? 7.480 -9.254 -4.383 1.00 24.32 113 VAL A O 1
ATOM 502 N N . LEU A 1 64 ? 9.350 -8.027 -4.825 1.00 21.07 114 LEU A N 1
ATOM 503 C CA . LEU A 1 64 ? 9.744 -8.756 -6.054 1.00 22.10 114 LEU A CA 1
ATOM 504 C C . LEU A 1 64 ? 10.541 -9.988 -5.638 1.00 22.02 114 LEU A C 1
ATOM 505 O O . LEU A 1 64 ? 11.166 -10.042 -4.586 1.00 22.21 114 LEU A O 1
ATOM 510 N N . PRO A 1 65 ? 10.444 -11.083 -6.439 1.00 28.61 115 PRO A N 1
ATOM 511 C CA . PRO A 1 65 ? 11.107 -12.333 -6.083 1.00 32.06 115 PRO A CA 1
ATOM 512 C C . PRO A 1 65 ? 12.626 -12.256 -6.311 1.00 32.00 115 PRO A C 1
ATOM 513 O O . PRO A 1 65 ? 13.356 -12.959 -5.642 1.00 34.51 115 PRO A O 1
ATOM 517 N N . ASP A 1 66 ? 13.065 -11.358 -7.198 1.00 33.60 116 ASP A N 1
ATOM 518 C CA . ASP A 1 66 ? 14.501 -11.155 -7.549 1.00 36.61 116 ASP A CA 1
ATOM 519 C C . ASP A 1 66 ? 15.309 -10.773 -6.308 1.00 37.10 116 ASP A C 1
ATOM 520 O O . ASP A 1 66 ? 14.858 -9.891 -5.553 1.00 36.66 116 ASP A O 1
ATOM 525 N N . ARG A 1 67 ? 16.481 -11.399 -6.146 1.00 31.25 117 ARG A N 1
ATOM 526 C CA . ARG A 1 67 ? 17.465 -11.092 -5.077 1.00 31.13 117 ARG A CA 1
ATOM 527 C C . ARG A 1 67 ? 18.285 -9.868 -5.502 1.00 27.05 117 ARG A C 1
ATOM 528 O O . ARG A 1 67 ? 18.532 -9.633 -6.713 1.00 29.43 117 ARG A O 1
ATOM 530 N N . VAL A 1 68 ? 18.634 -9.045 -4.522 1.00 28.08 118 VAL A N 1
ATOM 531 C CA . VAL A 1 68 ? 19.621 -7.949 -4.724 1.00 25.15 118 VAL A CA 1
ATOM 532 C C . VAL A 1 68 ? 20.954 -8.618 -5.087 1.00 26.23 118 VAL A C 1
ATOM 533 O O . VAL A 1 68 ? 21.346 -9.556 -4.394 1.00 28.98 118 VAL A O 1
ATOM 537 N N . ALA A 1 69 ? 21.624 -8.118 -6.124 1.00 28.98 119 ALA A N 1
ATOM 538 C CA . ALA A 1 69 ? 22.974 -8.534 -6.554 1.00 34.24 119 ALA A CA 1
ATOM 539 C C . ALA A 1 69 ? 23.971 -8.242 -5.432 1.00 35.82 119 ALA A C 1
ATOM 540 O O . ALA A 1 69 ? 23.836 -7.200 -4.704 1.00 34.62 119 ALA A O 1
ATOM 542 N N . THR A 1 70 ? 24.939 -9.135 -5.259 1.00 34.92 120 THR A N 1
ATOM 543 C CA . THR A 1 70 ? 26.165 -8.877 -4.471 1.00 37.88 120 THR A CA 1
ATOM 544 C C . THR A 1 70 ? 27.368 -9.067 -5.406 1.00 40.73 120 THR A C 1
ATOM 545 O O . THR A 1 70 ? 27.310 -9.957 -6.276 1.00 40.31 120 THR A O 1
ATOM 549 N N . SER A 1 71 ? 28.350 -8.166 -5.344 1.00 33.72 121 SER A N 1
ATOM 550 C CA . SER A 1 71 ? 29.713 -8.393 -5.886 1.00 35.79 121 SER A CA 1
ATOM 551 C C . SER A 1 71 ? 30.720 -8.242 -4.753 1.00 35.39 121 SER A C 1
ATOM 552 O O . SER A 1 71 ? 30.421 -7.530 -3.792 1.00 37.86 121 SER A O 1
ATOM 555 N N . ARG A 1 72 ? 31.860 -8.932 -4.840 1.00 36.12 122 ARG A N 1
ATOM 556 C CA . ARG A 1 72 ? 32.966 -8.719 -3.875 1.00 36.66 122 ARG A CA 1
ATOM 557 C C . ARG A 1 72 ? 33.557 -7.333 -4.177 1.00 36.05 122 ARG A C 1
ATOM 558 O O . ARG A 1 72 ? 33.689 -6.991 -5.349 1.00 36.18 122 ARG A O 1
ATOM 566 N N . ILE A 1 73 ? 33.797 -6.526 -3.149 1.00 33.47 123 ILE A N 1
ATOM 567 C CA . ILE A 1 73 ? 34.578 -5.258 -3.254 1.00 34.55 123 ILE A CA 1
ATOM 568 C C . ILE A 1 73 ? 35.909 -5.547 -3.958 1.00 33.61 123 ILE A C 1
ATOM 569 O O . ILE A 1 73 ? 36.632 -6.428 -3.490 1.00 29.80 123 ILE A O 1
ATOM 574 N N . SER A 1 74 ? 36.269 -4.760 -4.974 1.00 35.87 124 SER A N 1
ATOM 575 C CA . SER A 1 74 ? 37.509 -4.962 -5.780 1.00 37.12 124 SER A CA 1
ATOM 576 C C . SER A 1 74 ? 38.768 -4.640 -4.951 1.00 42.20 124 SER A C 1
ATOM 577 O O . SER A 1 74 ? 39.748 -5.407 -5.048 1.00 42.09 124 SER A O 1
ATOM 580 N N . ASP A 1 75 ? 38.745 -3.577 -4.135 1.00 30.70 125 ASP A N 1
ATOM 581 C CA . ASP A 1 75 ? 39.905 -3.138 -3.303 1.00 25.50 125 ASP A CA 1
ATOM 582 C C . ASP A 1 75 ? 39.367 -2.787 -1.905 1.00 24.06 125 ASP A C 1
ATOM 583 O O . ASP A 1 75 ? 38.907 -1.629 -1.717 1.00 22.05 125 ASP A O 1
ATOM 588 N N . ALA A 1 76 ? 39.386 -3.717 -0.947 1.00 23.74 126 ALA A N 1
ATOM 589 C CA . ALA A 1 76 ? 38.740 -3.525 0.373 1.00 22.28 126 ALA A CA 1
ATOM 590 C C . ALA A 1 76 ? 39.434 -2.396 1.147 1.00 20.22 126 ALA A C 1
ATOM 591 O O . ALA A 1 76 ? 38.798 -1.631 1.842 1.00 21.41 126 ALA A O 1
ATOM 593 N N . HIS A 1 77 ? 40.759 -2.294 1.030 1.00 20.47 127 HIS A N 1
ATOM 594 C CA . HIS A 1 77 ? 41.469 -1.215 1.737 1.00 19.98 127 HIS A CA 1
ATOM 595 C C . HIS A 1 77 ? 41.056 0.162 1.197 1.00 17.23 127 HIS A C 1
ATOM 596 O O . HIS A 1 77 ? 40.967 1.155 1.981 1.00 19.46 127 HIS A O 1
ATOM 603 N N . LEU A 1 78 ? 40.846 0.272 -0.109 1.00 17.04 128 LEU A N 1
ATOM 604 C CA . LEU A 1 78 ? 40.479 1.541 -0.753 1.00 17.30 128 LEU A CA 1
ATOM 605 C C . LEU A 1 78 ? 39.091 1.912 -0.237 1.00 17.86 128 LEU A C 1
ATOM 606 O O . LEU A 1 78 ? 38.862 3.101 0.053 1.00 19.15 128 LEU A O 1
ATOM 611 N N . ALA A 1 79 ? 38.201 0.932 -0.146 1.00 17.79 129 ALA A N 1
ATOM 612 C CA . ALA A 1 79 ? 36.833 1.189 0.349 1.00 18.41 129 ALA A CA 1
ATOM 613 C C . ALA A 1 79 ? 36.955 1.814 1.742 1.00 22.47 129 ALA A C 1
ATOM 614 O O . ALA A 1 79 ? 36.406 2.928 2.007 1.00 26.13 129 ALA A O 1
ATOM 616 N N . ASP A 1 80 ? 37.769 1.186 2.592 1.00 20.40 130 ASP A N 1
ATOM 617 C CA . ASP A 1 80 ? 37.954 1.680 3.978 1.00 22.26 130 ASP A CA 1
ATOM 618 C C . ASP A 1 80 ? 38.611 3.062 3.974 1.00 21.56 130 ASP A C 1
ATOM 619 O O . ASP A 1 80 ? 38.176 3.934 4.775 1.00 22.60 130 ASP A O 1
ATOM 624 N N . THR A 1 81 ? 39.574 3.326 3.093 1.00 20.43 131 THR A N 1
ATOM 625 C CA . THR A 1 81 ? 40.305 4.618 2.993 1.00 20.92 131 THR A CA 1
ATOM 626 C C . THR A 1 81 ? 39.350 5.768 2.659 1.00 23.52 131 THR A C 1
ATOM 627 O O . THR A 1 81 ? 39.539 6.888 3.187 1.00 23.91 131 THR A O 1
ATOM 631 N N . MET A 1 82 ? 38.382 5.537 1.780 1.00 21.11 132 MET A N 1
ATOM 632 C CA . MET A 1 82 ? 37.468 6.601 1.313 1.00 18.16 132 MET A CA 1
ATOM 633 C C . MET A 1 82 ? 36.526 7.047 2.437 1.00 17.36 132 MET A C 1
ATOM 634 O O . MET A 1 82 ? 36.073 8.178 2.350 1.00 15.73 132 MET A O 1
ATOM 639 N N . ILE A 1 83 ? 36.206 6.179 3.402 1.00 16.16 133 ILE A N 1
ATOM 640 C CA . ILE A 1 83 ? 35.109 6.490 4.350 1.00 15.21 133 ILE A CA 1
ATOM 641 C C . ILE A 1 83 ? 35.494 7.683 5.201 1.00 13.43 133 ILE A C 1
ATOM 642 O O . ILE A 1 83 ? 36.577 7.647 5.872 1.00 16.02 133 ILE A O 1
ATOM 647 N N . GLY A 1 84 ? 34.619 8.693 5.229 1.00 13.73 134 GLY A N 1
ATOM 648 C CA . GLY A 1 84 ? 34.787 9.909 6.045 1.00 13.30 134 GLY A CA 1
ATOM 649 C C . GLY A 1 84 ? 35.655 10.945 5.375 1.00 16.41 134 GLY A C 1
ATOM 650 O O . GLY A 1 84 ? 35.826 12.053 5.962 1.00 18.93 134 GLY A O 1
ATOM 651 N N . LYS A 1 85 ? 36.149 10.702 4.164 1.00 15.24 135 LYS A N 1
ATOM 652 C CA . LYS A 1 85 ? 37.032 11.662 3.501 1.00 14.34 135 LYS A CA 1
ATOM 653 C C . LYS A 1 85 ? 36.258 12.669 2.662 1.00 14.57 135 LYS A C 1
ATOM 654 O O . LYS A 1 85 ? 35.291 12.333 1.999 1.00 14.28 135 LYS A O 1
ATOM 660 N N . ALA A 1 86 ? 36.789 13.872 2.583 1.00 14.34 136 ALA A N 1
ATOM 661 C CA . ALA A 1 86 ? 36.396 14.834 1.559 1.00 13.32 136 ALA A CA 1
ATOM 662 C C . ALA A 1 86 ? 36.875 14.279 0.237 1.00 13.18 136 ALA A C 1
ATOM 663 O O . ALA A 1 86 ? 37.978 13.690 0.155 1.00 14.04 136 ALA A O 1
ATOM 665 N N . VAL A 1 87 ? 36.107 14.550 -0.803 1.00 12.18 137 VAL A N 1
ATOM 666 C CA . VAL A 1 87 ? 36.424 14.128 -2.179 1.00 12.70 137 VAL A CA 1
ATOM 667 C C . VAL A 1 87 ? 36.076 15.209 -3.190 1.00 11.65 137 VAL A C 1
ATOM 668 O O . VAL A 1 87 ? 35.244 16.059 -2.921 1.00 12.78 137 VAL A O 1
ATOM 672 N N . GLU A 1 88 ? 36.652 15.091 -4.379 1.00 12.66 138 GLU A N 1
ATOM 673 C CA . GLU A 1 88 ? 36.239 15.791 -5.596 1.00 13.42 138 GLU A CA 1
ATOM 674 C C . GLU A 1 88 ? 35.764 14.712 -6.550 1.00 13.95 138 GLU A C 1
ATOM 675 O O . GLU A 1 88 ? 36.586 13.845 -6.982 1.00 13.98 138 GLU A O 1
ATOM 681 N N . HIS A 1 89 ? 34.467 14.708 -6.838 1.00 12.76 139 HIS A N 1
ATOM 682 C CA . HIS A 1 89 ? 33.789 13.665 -7.621 1.00 12.21 139 HIS A CA 1
ATOM 683 C C . HIS A 1 89 ? 33.450 14.226 -8.998 1.00 11.71 139 HIS A C 1
ATOM 684 O O . HIS A 1 89 ? 32.658 15.159 -9.078 1.00 11.92 139 HIS A O 1
ATOM 691 N N . MET A 1 90 ? 34.051 13.677 -10.032 1.00 14.74 140 MET A N 1
ATOM 692 C CA A MET A 1 90 ? 33.847 14.201 -11.409 0.60 14.21 140 MET A CA 1
ATOM 693 C CA B MET A 1 90 ? 33.876 14.192 -11.417 0.40 16.08 140 MET A CA 1
ATOM 694 C C . MET A 1 90 ? 32.597 13.630 -12.075 1.00 15.92 140 MET A C 1
ATOM 695 O O . MET A 1 90 ? 32.447 12.388 -12.130 1.00 17.71 140 MET A O 1
ATOM 704 N N . PHE A 1 91 ? 31.772 14.509 -12.630 1.00 15.02 141 PHE A N 1
ATOM 705 C CA . PHE A 1 91 ? 30.584 14.184 -13.455 1.00 15.27 141 PHE A CA 1
ATOM 706 C C . PHE A 1 91 ? 30.762 14.797 -14.840 1.00 20.37 141 PHE A C 1
ATOM 707 O O . PHE A 1 91 ? 31.256 15.896 -14.910 1.00 22.80 141 PHE A O 1
ATOM 715 N N . GLU A 1 92 ? 30.314 14.144 -15.899 1.00 17.91 142 GLU A N 1
ATOM 716 C CA . GLU A 1 92 ? 30.421 14.846 -17.200 1.00 22.69 142 GLU A CA 1
ATOM 717 C C . GLU A 1 92 ? 29.116 15.555 -17.536 1.00 18.88 142 GLU A C 1
ATOM 718 O O . GLU A 1 92 ? 28.054 15.114 -17.132 1.00 20.25 142 GLU A O 1
ATOM 724 N N . THR A 1 93 ? 29.262 16.676 -18.214 1.00 21.66 143 THR A N 1
ATOM 725 C CA . THR A 1 93 ? 28.168 17.583 -18.666 1.00 19.91 143 THR A CA 1
ATOM 726 C C . THR A 1 93 ? 27.924 17.332 -20.156 1.00 22.40 143 THR A C 1
ATOM 727 O O . THR A 1 93 ? 28.698 16.586 -20.797 1.00 22.41 143 THR A O 1
ATOM 731 N N . GLU A 1 94 ? 26.877 17.965 -20.677 1.00 21.79 144 GLU A N 1
ATOM 732 C CA . GLU A 1 94 ? 26.382 17.637 -22.034 1.00 23.08 144 GLU A CA 1
ATOM 733 C C . GLU A 1 94 ? 27.432 17.997 -23.082 1.00 23.61 144 GLU A C 1
ATOM 734 O O . GLU A 1 94 ? 27.319 17.436 -24.206 1.00 26.36 144 GLU A O 1
ATOM 740 N N . ASP A 1 95 ? 28.419 18.866 -22.819 1.00 21.51 145 ASP A N 1
ATOM 741 C CA . ASP A 1 95 ? 29.440 19.156 -23.854 1.00 21.98 145 ASP A CA 1
ATOM 742 C C . ASP A 1 95 ? 30.660 18.245 -23.707 1.00 21.79 145 ASP A C 1
ATOM 743 O O . ASP A 1 95 ? 31.642 18.414 -24.495 1.00 23.30 145 ASP A O 1
ATOM 748 N N . GLY A 1 96 ? 30.580 17.266 -22.791 1.00 22.97 146 GLY A N 1
ATOM 749 C CA . GLY A 1 96 ? 31.599 16.213 -22.624 1.00 26.43 146 GLY A CA 1
ATOM 750 C C . GLY A 1 96 ? 32.636 16.588 -21.599 1.00 27.63 146 GLY A C 1
ATOM 751 O O . GLY A 1 96 ? 33.444 15.720 -21.253 1.00 31.43 146 GLY A O 1
ATOM 752 N N . SER A 1 97 ? 32.641 17.824 -21.102 1.00 23.00 147 SER A N 1
ATOM 753 C CA . SER A 1 97 ? 33.652 18.270 -20.106 1.00 25.05 147 SER A CA 1
ATOM 754 C C . SER A 1 97 ? 33.219 17.770 -18.735 1.00 21.59 147 SER A C 1
ATOM 755 O O . SER A 1 97 ? 32.049 17.313 -18.545 1.00 20.48 147 SER A O 1
ATOM 758 N N . LYS A 1 98 ? 34.180 17.722 -17.844 1.00 22.16 148 LYS A N 1
ATOM 759 C CA . LYS A 1 98 ? 33.989 17.128 -16.524 1.00 23.89 148 LYS A CA 1
ATOM 760 C C . LYS A 1 98 ? 33.847 18.291 -15.540 1.00 23.19 148 LYS A C 1
ATOM 761 O O . LYS A 1 98 ? 34.559 19.295 -15.630 1.00 26.30 148 LYS A O 1
ATOM 767 N N . ASP A 1 99 ? 32.899 18.107 -14.640 1.00 17.27 149 ASP A N 1
ATOM 768 C CA . ASP A 1 99 ? 32.581 19.053 -13.554 1.00 16.22 149 ASP A CA 1
ATOM 769 C C . ASP A 1 99 ? 32.833 18.331 -12.218 1.00 14.55 149 ASP A C 1
ATOM 770 O O . ASP A 1 99 ? 32.143 17.312 -11.968 1.00 16.12 149 ASP A O 1
ATOM 775 N N . GLU A 1 100 ? 33.792 18.840 -11.451 1.00 15.48 150 GLU A N 1
ATOM 776 C CA . GLU A 1 100 ? 34.157 18.300 -10.147 1.00 16.88 150 GLU A CA 1
ATOM 777 C C . GLU A 1 100 ? 33.133 18.828 -9.156 1.00 15.34 150 GLU A C 1
ATOM 778 O O . GLU A 1 100 ? 32.983 20.063 -8.998 1.00 16.40 150 GLU A O 1
ATOM 784 N N . TRP A 1 101 ? 32.566 17.915 -8.386 1.00 12.70 151 TRP A N 1
ATOM 785 C CA . TRP A 1 101 ? 31.697 18.251 -7.258 1.00 12.76 151 TRP A CA 1
ATOM 786 C C . TRP A 1 101 ? 32.431 17.903 -5.970 1.00 12.64 151 TRP A C 1
ATOM 787 O O . TRP A 1 101 ? 32.779 16.727 -5.773 1.00 12.34 151 TRP A O 1
ATOM 798 N N . ARG A 1 102 ? 32.544 18.854 -5.088 1.00 13.51 152 ARG A N 1
ATOM 799 C CA . ARG A 1 102 ? 33.138 18.663 -3.764 1.00 13.58 152 ARG A CA 1
ATOM 800 C C . ARG A 1 102 ? 32.136 17.944 -2.863 1.00 12.35 152 ARG A C 1
ATOM 801 O O . ARG A 1 102 ? 30.967 18.372 -2.787 1.00 12.05 152 ARG A O 1
ATOM 809 N N . GLY A 1 103 ? 32.582 16.879 -2.199 1.00 12.54 153 GLY A N 1
ATOM 810 C CA . GLY A 1 103 ? 31.658 16.182 -1.310 1.00 13.32 153 GLY A CA 1
ATOM 811 C C . GLY A 1 103 ? 32.401 15.428 -0.245 1.00 12.44 153 GLY A C 1
ATOM 812 O O . GLY A 1 103 ? 33.596 15.689 0.010 1.00 11.84 153 GLY A O 1
ATOM 813 N N . MET A 1 104 ? 31.682 14.513 0.364 1.00 12.01 154 MET A N 1
ATOM 814 C CA . MET A 1 104 ? 32.244 13.734 1.490 1.00 13.40 154 MET A CA 1
ATOM 815 C C . MET A 1 104 ? 31.651 12.336 1.396 1.00 11.81 154 MET A C 1
ATOM 816 O O . MET A 1 104 ? 30.404 12.213 1.300 1.00 11.13 154 MET A O 1
ATOM 821 N N . VAL A 1 105 ? 32.501 11.322 1.442 1.00 11.86 155 VAL A N 1
ATOM 822 C CA . VAL A 1 105 ? 32.035 9.914 1.504 1.00 12.11 155 VAL A CA 1
ATOM 823 C C . VAL A 1 105 ? 31.705 9.612 2.961 1.00 11.56 155 VAL A C 1
ATOM 824 O O . VAL A 1 105 ? 32.535 9.824 3.839 1.00 13.91 155 VAL A O 1
ATOM 828 N N . LEU A 1 106 ? 30.508 9.118 3.204 1.00 12.30 156 LEU A N 1
ATOM 829 C CA . LEU A 1 106 ? 29.988 9.020 4.586 1.00 11.85 156 LEU A CA 1
ATOM 830 C C . LEU A 1 106 ? 30.128 7.618 5.164 1.00 13.04 156 LEU A C 1
ATOM 831 O O . LEU A 1 106 ? 30.412 7.504 6.359 1.00 13.36 156 LEU A O 1
ATOM 836 N N . ALA A 1 107 ? 29.872 6.604 4.346 1.00 13.57 157 ALA A N 1
ATOM 837 C CA . ALA A 1 107 ? 29.708 5.216 4.838 1.00 13.67 157 ALA A CA 1
ATOM 838 C C . ALA A 1 107 ? 29.541 4.280 3.658 1.00 12.78 157 ALA A C 1
ATOM 839 O O . ALA A 1 107 ? 29.174 4.718 2.553 1.00 12.75 157 ALA A O 1
ATOM 841 N N . ARG A 1 108 ? 29.773 2.996 3.908 1.00 14.44 158 ARG A N 1
ATOM 842 C CA . ARG A 1 108 ? 29.275 1.942 3.011 1.00 15.43 158 ARG A CA 1
ATOM 843 C C . ARG A 1 108 ? 27.761 1.926 3.121 1.00 13.45 158 ARG A C 1
ATOM 844 O O . ARG A 1 108 ? 27.207 2.037 4.197 1.00 15.94 158 ARG A O 1
ATOM 852 N N . ALA A 1 109 ? 27.092 1.828 1.991 1.00 14.16 159 ALA A N 1
ATOM 853 C CA . ALA A 1 109 ? 25.633 1.680 1.994 1.00 12.83 159 ALA A CA 1
ATOM 854 C C . ALA A 1 109 ? 25.312 0.301 2.547 1.00 13.56 159 ALA A C 1
ATOM 855 O O . ALA A 1 109 ? 25.992 -0.683 2.254 1.00 16.75 159 ALA A O 1
ATOM 857 N N . PRO A 1 110 ? 24.205 0.185 3.270 1.00 15.60 160 PRO A N 1
ATOM 858 C CA . PRO A 1 110 ? 23.677 -1.141 3.591 1.00 14.99 160 PRO A CA 1
ATOM 859 C C . PRO A 1 110 ? 23.064 -1.798 2.346 1.00 17.07 160 PRO A C 1
ATOM 860 O O . PRO A 1 110 ? 22.738 -1.096 1.372 1.00 16.73 160 PRO A O 1
ATOM 864 N N . VAL A 1 111 ? 22.970 -3.142 2.375 1.00 18.32 161 VAL A N 1
ATOM 865 C CA . VAL A 1 111 ? 22.241 -4.005 1.403 1.00 17.41 161 VAL A CA 1
ATOM 866 C C . VAL A 1 111 ? 22.953 -4.091 0.066 1.00 18.02 161 VAL A C 1
ATOM 867 O O . VAL A 1 111 ? 23.071 -5.221 -0.514 1.00 21.22 161 VAL A O 1
ATOM 871 N N . MET A 1 112 ? 23.315 -2.958 -0.507 1.00 15.79 162 MET A N 1
ATOM 872 C CA . MET A 1 112 ? 23.964 -2.871 -1.838 1.00 16.13 162 MET A CA 1
ATOM 873 C C . MET A 1 112 ? 25.476 -2.698 -1.601 1.00 18.38 162 MET A C 1
ATOM 874 O O . MET A 1 112 ? 25.966 -1.544 -1.486 1.00 19.86 162 MET A O 1
ATOM 879 N N . ASN A 1 113 ? 26.209 -3.820 -1.533 1.00 19.21 163 ASN A N 1
ATOM 880 C CA . ASN A 1 113 ? 27.527 -3.885 -0.849 1.00 21.01 163 ASN A CA 1
ATOM 881 C C . ASN A 1 113 ? 28.648 -3.128 -1.572 1.00 22.28 163 ASN A C 1
ATOM 882 O O . ASN A 1 113 ? 29.692 -2.859 -0.920 1.00 25.59 163 ASN A O 1
ATOM 887 N N . THR A 1 114 ? 28.530 -2.795 -2.845 1.00 20.73 164 THR A N 1
ATOM 888 C CA . THR A 1 114 ? 29.601 -2.051 -3.536 1.00 18.50 164 THR A CA 1
ATOM 889 C C . THR A 1 114 ? 29.262 -0.551 -3.592 1.00 16.95 164 THR A C 1
ATOM 890 O O . THR A 1 114 ? 29.979 0.186 -4.291 1.00 17.15 164 THR A O 1
ATOM 894 N N . TRP A 1 115 ? 28.132 -0.155 -3.014 1.00 14.95 165 TRP A N 1
ATOM 895 C CA . TRP A 1 115 ? 27.684 1.259 -3.055 1.00 14.34 165 TRP A CA 1
ATOM 896 C C . TRP A 1 115 ? 28.120 1.974 -1.786 1.00 12.91 165 TRP A C 1
ATOM 897 O O . TRP A 1 115 ? 28.237 1.368 -0.709 1.00 13.63 165 TRP A O 1
ATOM 908 N N . PHE A 1 116 ? 28.345 3.286 -1.932 1.00 12.19 166 PHE A N 1
ATOM 909 C CA . PHE A 1 116 ? 28.774 4.169 -0.850 1.00 12.10 166 PHE A CA 1
ATOM 910 C C . PHE A 1 116 ? 27.835 5.356 -0.738 1.00 12.27 166 PHE A C 1
ATOM 911 O O . PHE A 1 116 ? 27.445 5.959 -1.762 1.00 12.90 166 PHE A O 1
ATOM 919 N N . TYR A 1 117 ? 27.538 5.712 0.510 1.00 11.24 167 TYR A N 1
ATOM 920 C CA . TYR A 1 117 ? 26.787 6.942 0.825 1.00 12.12 167 TYR A CA 1
ATOM 921 C C . TYR A 1 117 ? 27.741 8.115 0.681 1.00 12.77 167 TYR A C 1
ATOM 922 O O . TYR A 1 117 ? 28.864 8.070 1.196 1.00 12.64 167 TYR A O 1
ATOM 931 N N . ILE A 1 118 ? 27.289 9.153 -0.004 1.00 11.58 168 ILE A N 1
ATOM 932 C CA . ILE A 1 118 ? 28.090 10.375 -0.260 1.00 11.67 168 ILE A CA 1
ATOM 933 C C . ILE A 1 118 ? 27.114 11.558 -0.316 1.00 10.98 168 ILE A C 1
ATOM 934 O O . ILE A 1 118 ? 25.966 11.396 -0.752 1.00 11.02 168 ILE A O 1
ATOM 939 N N . THR A 1 119 ? 27.596 12.719 0.104 1.00 10.75 169 THR A N 1
ATOM 940 C CA . THR A 1 119 ? 26.838 13.976 -0.057 1.00 10.24 169 THR A CA 1
ATOM 941 C C . THR A 1 119 ? 27.779 15.053 -0.592 1.00 10.81 169 THR A C 1
ATOM 942 O O . THR A 1 119 ? 28.999 14.819 -0.680 1.00 10.25 169 THR A O 1
ATOM 946 N N . TYR A 1 120 ? 27.220 16.204 -0.950 1.00 11.57 170 TYR A N 1
ATOM 947 C CA . TYR A 1 120 ? 27.966 17.243 -1.665 1.00 11.48 170 TYR A CA 1
ATOM 948 C C . TYR A 1 120 ? 27.758 18.585 -0.997 1.00 12.95 170 TYR A C 1
ATOM 949 O O . TYR A 1 120 ? 26.650 18.888 -0.606 1.00 12.35 170 TYR A O 1
ATOM 958 N N . GLU A 1 121 ? 28.815 19.360 -1.025 1.00 13.58 171 GLU A N 1
ATOM 959 C CA A GLU A 1 121 ? 28.816 20.737 -0.479 0.50 15.95 171 GLU A CA 1
ATOM 960 C CA B GLU A 1 121 ? 28.793 20.732 -0.465 0.50 15.56 171 GLU A CA 1
ATOM 961 C C . GLU A 1 121 ? 27.732 21.538 -1.213 1.00 16.57 171 GLU A C 1
ATOM 962 O O . GLU A 1 121 ? 27.043 22.363 -0.563 1.00 20.09 171 GLU A O 1
ATOM 973 N N . LYS A 1 122 ? 27.538 21.320 -2.498 1.00 13.52 172 LYS A N 1
ATOM 974 C CA . LYS A 1 122 ? 26.554 22.133 -3.275 1.00 14.16 172 LYS A CA 1
ATOM 975 C C . LYS A 1 122 ? 25.253 21.364 -3.542 1.00 13.81 172 LYS A C 1
ATOM 976 O O . LYS A 1 122 ? 24.382 21.805 -4.301 1.00 14.01 172 LYS A O 1
ATOM 982 N N . ASP A 1 123 ? 25.093 20.196 -2.899 1.00 11.70 173 ASP A N 1
ATOM 983 C CA . ASP A 1 123 ? 23.852 19.417 -3.011 1.00 11.97 173 ASP A CA 1
ATOM 984 C C . ASP A 1 123 ? 23.810 18.474 -1.813 1.00 12.50 173 ASP A C 1
ATOM 985 O O . ASP A 1 123 ? 24.229 17.316 -1.896 1.00 12.37 173 ASP A O 1
ATOM 990 N N . PRO A 1 124 ? 23.324 18.999 -0.672 1.00 11.37 174 PRO A N 1
ATOM 991 C CA . PRO A 1 124 ? 23.512 18.382 0.640 1.00 12.39 174 PRO A CA 1
ATOM 992 C C . PRO A 1 124 ? 22.473 17.313 0.986 1.00 12.25 174 PRO A C 1
ATOM 993 O O . PRO A 1 124 ? 21.934 17.262 2.101 1.00 12.10 174 PRO A O 1
ATOM 997 N N . VAL A 1 125 ? 22.215 16.449 0.002 1.00 10.69 175 VAL A N 1
ATOM 998 C CA . VAL A 1 125 ? 21.322 15.286 0.209 1.00 11.91 175 VAL A CA 1
ATOM 999 C C . VAL A 1 125 ? 22.120 14.022 0.038 1.00 10.80 175 VAL A C 1
ATOM 1000 O O . VAL A 1 125 ? 23.249 14.040 -0.461 1.00 12.46 175 VAL A O 1
ATOM 1004 N N . LEU A 1 126 ? 21.537 12.924 0.505 1.00 10.68 176 LEU A N 1
ATOM 1005 C CA . LEU A 1 126 ? 22.202 11.612 0.501 1.00 11.80 176 LEU A CA 1
ATOM 1006 C C . LEU A 1 126 ? 22.083 10.989 -0.877 1.00 10.59 176 LEU A C 1
ATOM 1007 O O . LEU A 1 126 ? 20.960 10.766 -1.328 1.00 10.78 176 LEU A O 1
ATOM 1012 N N . TYR A 1 127 ? 23.224 10.658 -1.440 1.00 10.21 177 TYR A N 1
ATOM 1013 C CA . TYR A 1 127 ? 23.386 9.902 -2.699 1.00 10.87 177 TYR A CA 1
ATOM 1014 C C . TYR A 1 127 ? 24.142 8.613 -2.413 1.00 10.74 177 TYR A C 1
ATOM 1015 O O . TYR A 1 127 ? 24.758 8.418 -1.362 1.00 10.60 177 TYR A O 1
ATOM 1024 N N . MET A 1 128 ? 24.044 7.692 -3.361 1.00 11.98 178 MET A N 1
ATOM 1025 C CA . MET A 1 128 ? 24.888 6.477 -3.278 1.00 12.37 178 MET A CA 1
ATOM 1026 C C . MET A 1 128 ? 25.395 6.135 -4.682 1.00 12.56 178 MET A C 1
ATOM 1027 O O . MET A 1 128 ? 24.676 6.225 -5.666 1.00 12.91 178 MET A O 1
ATOM 1032 N N . TYR A 1 129 ? 26.673 5.767 -4.739 1.00 11.77 179 TYR A N 1
ATOM 1033 C CA . TYR A 1 129 ? 27.362 5.377 -5.981 1.00 11.99 179 TYR A CA 1
ATOM 1034 C C . TYR A 1 129 ? 28.362 4.269 -5.712 1.00 12.44 179 TYR A C 1
ATOM 1035 O O . TYR A 1 129 ? 28.863 4.141 -4.553 1.00 13.12 179 TYR A O 1
ATOM 1044 N N . GLN A 1 130 ? 28.655 3.514 -6.784 1.00 13.59 180 GLN A N 1
ATOM 1045 C CA . GLN A 1 130 ? 29.749 2.523 -6.777 1.00 13.94 180 GLN A CA 1
ATOM 1046 C C . GLN A 1 130 ? 31.092 3.245 -6.958 1.00 14.13 180 GLN A C 1
ATOM 1047 O O . GLN A 1 130 ? 31.640 3.237 -8.033 1.00 13.64 180 GLN A O 1
ATOM 1053 N N . LEU A 1 131 ? 31.557 3.937 -5.926 1.00 13.46 181 LEU A N 1
ATOM 1054 C CA . LEU A 1 131 ? 32.661 4.896 -6.047 1.00 13.25 181 LEU A CA 1
ATOM 1055 C C . LEU A 1 131 ? 33.983 4.182 -6.330 1.00 14.29 181 LEU A C 1
ATOM 1056 O O . LEU A 1 131 ? 34.858 4.894 -6.796 1.00 14.60 181 LEU A O 1
ATOM 1061 N N . LEU A 1 132 ? 34.120 2.892 -6.063 1.00 15.04 182 LEU A N 1
ATOM 1062 C CA . LEU A 1 132 ? 35.381 2.219 -6.483 1.00 16.71 182 LEU A CA 1
ATOM 1063 C C . LEU A 1 132 ? 35.469 2.258 -8.003 1.00 15.69 182 LEU A C 1
ATOM 1064 O O . LEU A 1 132 ? 36.600 2.358 -8.564 1.00 16.56 182 LEU A O 1
ATOM 1069 N N . ASP A 1 133 ? 34.347 2.171 -8.722 1.00 14.86 183 ASP A N 1
ATOM 1070 C CA . ASP A 1 133 ? 34.370 2.276 -10.194 1.00 16.80 183 ASP A CA 1
ATOM 1071 C C . ASP A 1 133 ? 34.797 3.685 -10.590 1.00 16.61 183 ASP A C 1
ATOM 1072 O O . ASP A 1 133 ? 35.691 3.848 -11.409 1.00 16.60 183 ASP A O 1
ATOM 1077 N N . ASP A 1 134 ? 34.200 4.722 -9.985 1.00 13.69 184 ASP A N 1
ATOM 1078 C CA . ASP A 1 134 ? 34.618 6.098 -10.314 1.00 13.87 184 ASP A CA 1
ATOM 1079 C C . ASP A 1 134 ? 36.104 6.238 -10.058 1.00 12.87 184 ASP A C 1
ATOM 1080 O O . ASP A 1 134 ? 36.764 6.930 -10.799 1.00 14.74 184 ASP A O 1
ATOM 1085 N N . TYR A 1 135 ? 36.574 5.720 -8.960 1.00 13.66 185 TYR A N 1
ATOM 1086 C CA . TYR A 1 135 ? 37.993 5.931 -8.583 1.00 14.26 185 TYR A CA 1
ATOM 1087 C C . TYR A 1 135 ? 38.894 5.303 -9.659 1.00 16.35 185 TYR A C 1
ATOM 1088 O O . TYR A 1 135 ? 39.827 5.969 -10.142 1.00 15.64 185 TYR A O 1
ATOM 1097 N N . LYS A 1 136 ? 38.608 4.067 -10.029 1.00 17.51 186 LYS A N 1
ATOM 1098 C CA . LYS A 1 136 ? 39.474 3.367 -11.018 1.00 19.84 186 LYS A CA 1
ATOM 1099 C C . LYS A 1 136 ? 39.384 4.068 -12.376 1.00 17.50 186 LYS A C 1
ATOM 1100 O O . LYS A 1 136 ? 40.402 4.070 -13.111 1.00 20.89 186 LYS A O 1
ATOM 1106 N N . GLU A 1 137 ? 38.265 4.696 -12.730 1.00 16.91 187 GLU A N 1
ATOM 1107 C CA . GLU A 1 137 ? 38.087 5.424 -14.009 1.00 18.28 187 GLU A CA 1
ATOM 1108 C C . GLU A 1 137 ? 38.773 6.798 -13.982 1.00 18.05 187 GLU A C 1
ATOM 1109 O O . GLU A 1 137 ? 38.821 7.437 -15.006 1.00 22.23 187 GLU A O 1
ATOM 1115 N N . GLY A 1 138 ? 39.279 7.252 -12.826 1.00 18.18 188 GLY A N 1
ATOM 1116 C CA . GLY A 1 138 ? 39.984 8.517 -12.651 1.00 18.02 188 GLY A CA 1
ATOM 1117 C C . GLY A 1 138 ? 39.068 9.673 -12.285 1.00 18.06 188 GLY A C 1
ATOM 1118 O O . GLY A 1 138 ? 39.479 10.835 -12.430 1.00 19.42 188 GLY A O 1
ATOM 1119 N N . ASP A 1 139 ? 37.861 9.372 -11.829 1.00 15.27 189 ASP A N 1
ATOM 1120 C CA . ASP A 1 139 ? 36.784 10.393 -11.630 1.00 16.06 189 ASP A CA 1
ATOM 1121 C C . ASP A 1 139 ? 36.541 10.666 -10.139 1.00 16.01 189 ASP A C 1
ATOM 1122 O O . ASP A 1 139 ? 35.565 11.331 -9.822 1.00 16.38 189 ASP A O 1
ATOM 1127 N N . LEU A 1 140 ? 37.431 10.254 -9.236 1.00 14.40 190 LEU A N 1
ATOM 1128 C CA . LEU A 1 140 ? 37.262 10.515 -7.791 1.00 13.63 190 LEU A CA 1
ATOM 1129 C C . LEU A 1 140 ? 38.624 10.813 -7.146 1.00 14.04 190 LEU A C 1
ATOM 1130 O O . LEU A 1 140 ? 39.471 9.924 -7.111 1.00 15.58 190 LEU A O 1
ATOM 1135 N N . ARG A 1 141 ? 38.777 12.026 -6.642 1.00 13.94 191 ARG A N 1
ATOM 1136 C CA . ARG A 1 141 ? 39.974 12.438 -5.882 1.00 14.49 191 ARG A CA 1
ATOM 1137 C C . ARG A 1 141 ? 39.636 12.392 -4.395 1.00 14.06 191 ARG A C 1
ATOM 1138 O O . ARG A 1 141 ? 38.625 12.991 -3.985 1.00 14.30 191 ARG A O 1
ATOM 1146 N N . ILE A 1 142 ? 40.437 11.670 -3.630 1.00 14.34 192 ILE A N 1
ATOM 1147 C CA . ILE A 1 142 ? 40.289 11.580 -2.161 1.00 14.47 192 ILE A CA 1
ATOM 1148 C C . ILE A 1 142 ? 41.240 12.600 -1.541 1.00 15.87 192 ILE A C 1
ATOM 1149 O O . ILE A 1 142 ? 42.441 12.574 -1.843 1.00 18.68 192 ILE A O 1
ATOM 1154 N N . MET A 1 143 ? 40.704 13.503 -0.742 1.00 16.14 193 MET A N 1
ATOM 1155 C CA . MET A 1 143 ? 41.496 14.594 -0.139 1.00 17.86 193 MET A CA 1
ATOM 1156 C C . MET A 1 143 ? 41.998 14.108 1.205 1.00 19.44 193 MET A C 1
ATOM 1157 O O . MET A 1 143 ? 41.337 13.365 1.919 1.00 21.73 193 MET A O 1
ATOM 1162 N N . PRO A 1 144 ? 43.157 14.615 1.650 1.00 23.52 194 PRO A N 1
ATOM 1163 C CA . PRO A 1 144 ? 43.632 14.291 2.999 1.00 27.52 194 PRO A CA 1
ATOM 1164 C C . PRO A 1 144 ? 42.840 15.027 4.087 1.00 27.82 194 PRO A C 1
ATOM 1165 O O . PRO A 1 144 ? 42.354 16.093 3.772 1.00 30.33 194 PRO A O 1
ATOM 1169 N N . ASP A 1 145 ? 42.705 14.438 5.278 1.00 33.95 195 ASP A N 1
ATOM 1170 C CA . ASP A 1 145 ? 42.240 15.125 6.514 1.00 38.54 195 ASP A CA 1
ATOM 1171 C C . ASP A 1 145 ? 43.379 15.974 7.098 1.00 40.61 195 ASP A C 1
ATOM 1172 O O . ASP A 1 145 ? 43.712 16.982 6.480 1.00 42.83 195 ASP A O 1
ATOM 1177 N N . ARG A 1 154 ? 36.050 16.229 22.138 1.00 46.32 204 ARG A N 1
ATOM 1178 C CA . ARG A 1 154 ? 36.026 17.676 21.770 1.00 40.12 204 ARG A CA 1
ATOM 1179 C C . ARG A 1 154 ? 35.122 17.919 20.546 1.00 39.87 204 ARG A C 1
ATOM 1180 O O . ARG A 1 154 ? 34.608 19.028 20.413 1.00 44.73 204 ARG A O 1
ATOM 1182 N N . GLU A 1 155 ? 35.016 16.949 19.641 1.00 31.39 205 GLU A N 1
ATOM 1183 C CA . GLU A 1 155 ? 34.061 16.902 18.492 1.00 33.97 205 GLU A CA 1
ATOM 1184 C C . GLU A 1 155 ? 32.659 17.263 19.001 1.00 26.81 205 GLU A C 1
ATOM 1185 O O . GLU A 1 155 ? 32.180 16.665 19.948 1.00 26.15 205 GLU A O 1
ATOM 1191 N N . PRO A 1 156 ? 31.919 18.226 18.410 1.00 23.70 206 PRO A N 1
ATOM 1192 C CA . PRO A 1 156 ? 30.548 18.488 18.825 1.00 22.14 206 PRO A CA 1
ATOM 1193 C C . PRO A 1 156 ? 29.724 17.208 18.998 1.00 21.19 206 PRO A C 1
ATOM 1194 O O . PRO A 1 156 ? 29.049 17.061 19.982 1.00 20.67 206 PRO A O 1
ATOM 1198 N N . GLY A 1 157 ? 29.785 16.287 18.043 1.00 20.07 207 GLY A N 1
ATOM 1199 C CA . GLY A 1 157 ? 28.944 15.071 18.099 1.00 21.18 207 GLY A CA 1
ATOM 1200 C C . GLY A 1 157 ? 29.330 14.121 19.250 1.00 23.65 207 GLY A C 1
ATOM 1201 O O . GLY A 1 157 ? 28.541 13.206 19.551 1.00 21.13 207 GLY A O 1
ATOM 1202 N N . GLU A 1 158 ? 30.510 14.331 19.866 1.00 24.58 208 GLU A N 1
ATOM 1203 C CA . GLU A 1 158 ? 30.959 13.567 21.067 1.00 28.89 208 GLU A CA 1
ATOM 1204 C C . GLU A 1 158 ? 30.547 14.261 22.372 1.00 27.77 208 GLU A C 1
ATOM 1205 O O . GLU A 1 158 ? 30.308 13.531 23.349 1.00 28.82 208 GLU A O 1
ATOM 1211 N N . VAL A 1 159 ? 30.411 15.583 22.365 1.00 27.91 209 VAL A N 1
ATOM 1212 C CA . VAL A 1 159 ? 30.137 16.427 23.568 1.00 30.68 209 VAL A CA 1
ATOM 1213 C C . VAL A 1 159 ? 28.656 16.363 23.938 1.00 30.82 209 VAL A C 1
ATOM 1214 O O . VAL A 1 159 ? 28.330 16.219 25.121 1.00 29.80 209 VAL A O 1
ATOM 1218 N N . VAL A 1 160 ? 27.759 16.482 22.959 1.00 25.92 210 VAL A N 1
ATOM 1219 C CA . VAL A 1 160 ? 26.306 16.657 23.206 1.00 23.37 210 VAL A CA 1
ATOM 1220 C C . VAL A 1 160 ? 25.689 15.293 23.547 1.00 21.94 210 VAL A C 1
ATOM 1221 O O . VAL A 1 160 ? 26.210 14.251 23.117 1.00 22.20 210 VAL A O 1
ATOM 1225 N N . ASP A 1 161 ? 24.592 15.320 24.305 1.00 22.74 211 ASP A N 1
ATOM 1226 C CA . ASP A 1 161 ? 23.683 14.164 24.481 1.00 26.11 211 ASP A CA 1
ATOM 1227 C C . ASP A 1 161 ? 23.163 13.780 23.093 1.00 21.97 211 ASP A C 1
ATOM 1228 O O . ASP A 1 161 ? 23.043 14.688 22.222 1.00 22.87 211 ASP A O 1
ATOM 1233 N N . SER A 1 162 ? 22.866 12.504 22.884 1.00 22.42 212 SER A N 1
ATOM 1234 C CA . SER A 1 162 ? 22.518 12.015 21.525 1.00 21.26 212 SER A CA 1
ATOM 1235 C C . SER A 1 162 ? 21.404 12.857 20.901 1.00 20.20 212 SER A C 1
ATOM 1236 O O . SER A 1 162 ? 20.312 13.033 21.527 1.00 20.62 212 SER A O 1
ATOM 1239 N N . LEU A 1 163 ? 21.615 13.281 19.647 1.00 18.21 213 LEU A N 1
ATOM 1240 C CA . LEU A 1 163 ? 20.558 14.005 18.903 1.00 17.06 213 LEU A CA 1
ATOM 1241 C C . LEU A 1 163 ? 19.640 13.032 18.156 1.00 15.39 213 LEU A C 1
ATOM 1242 O O . LEU A 1 163 ? 18.591 13.478 17.640 1.00 16.12 213 LEU A O 1
ATOM 1247 N N . VAL A 1 164 ? 20.066 11.786 18.011 1.00 15.62 214 VAL A N 1
ATOM 1248 C CA . VAL A 1 164 ? 19.376 10.839 17.084 1.00 15.73 214 VAL A CA 1
ATOM 1249 C C . VAL A 1 164 ? 18.033 10.483 17.700 1.00 17.87 214 VAL A C 1
ATOM 1250 O O . VAL A 1 164 ? 17.980 10.081 18.903 1.00 18.96 214 VAL A O 1
ATOM 1254 N N . GLY A 1 165 ? 16.977 10.642 16.935 1.00 15.12 215 GLY A N 1
ATOM 1255 C CA . GLY A 1 165 ? 15.602 10.379 17.382 1.00 17.08 215 GLY A CA 1
ATOM 1256 C C . GLY A 1 165 ? 14.901 11.640 17.807 1.00 17.50 215 GLY A C 1
ATOM 1257 O O . GLY A 1 165 ? 13.678 11.594 17.965 1.00 21.11 215 GLY A O 1
ATOM 1258 N N . LYS A 1 166 ? 15.625 12.754 18.002 1.00 17.78 216 LYS A N 1
ATOM 1259 C CA . LYS A 1 166 ? 14.973 14.031 18.347 1.00 17.64 216 LYS A CA 1
ATOM 1260 C C . LYS A 1 166 ? 14.143 14.587 17.186 1.00 17.50 216 LYS A C 1
ATOM 1261 O O . LYS A 1 166 ? 14.609 14.563 16.021 1.00 17.19 216 LYS A O 1
ATOM 1267 N N . GLN A 1 167 ? 12.984 15.136 17.484 1.00 17.23 217 GLN A N 1
ATOM 1268 C CA . GLN A 1 167 ? 12.129 15.834 16.518 1.00 17.83 217 GLN A CA 1
ATOM 1269 C C . GLN A 1 167 ? 12.573 17.287 16.385 1.00 18.00 217 GLN A C 1
ATOM 1270 O O . GLN A 1 167 ? 12.590 18.040 17.369 1.00 18.60 217 GLN A O 1
ATOM 1276 N N . VAL A 1 168 ? 12.994 17.669 15.181 1.00 16.04 218 VAL A N 1
ATOM 1277 C CA . VAL A 1 168 ? 13.402 19.067 14.915 1.00 16.81 218 VAL A CA 1
ATOM 1278 C C . VAL A 1 168 ? 12.167 19.900 14.563 1.00 17.69 218 VAL A C 1
ATOM 1279 O O . VAL A 1 168 ? 11.176 19.375 14.043 1.00 17.29 218 VAL A O 1
ATOM 1283 N N . GLU A 1 169 ? 12.274 21.190 14.872 1.00 17.73 219 GLU A N 1
ATOM 1284 C CA . GLU A 1 169 ? 11.334 22.241 14.479 1.00 18.92 219 GLU A CA 1
ATOM 1285 C C . GLU A 1 169 ? 12.111 23.366 13.814 1.00 18.93 219 GLU A C 1
ATOM 1286 O O . GLU A 1 169 ? 13.222 23.706 14.306 1.00 20.13 219 GLU A O 1
ATOM 1292 N N . TYR A 1 170 ? 11.518 23.987 12.810 1.00 18.40 220 TYR A N 1
ATOM 1293 C CA . TYR A 1 170 ? 12.058 25.188 12.147 1.00 19.63 220 TYR A CA 1
ATOM 1294 C C . TYR A 1 170 ? 10.868 25.937 11.558 1.00 21.82 220 TYR A C 1
ATOM 1295 O O . TYR A 1 170 ? 9.781 25.355 11.399 1.00 22.77 220 TYR A O 1
ATOM 1304 N N . ALA A 1 171 ? 11.053 27.210 11.292 1.00 26.18 221 ALA A N 1
ATOM 1305 C CA . ALA A 1 171 ? 10.025 28.046 10.648 1.00 30.93 221 ALA A CA 1
ATOM 1306 C C . ALA A 1 171 ? 10.642 28.602 9.378 1.00 34.73 221 ALA A C 1
ATOM 1307 O O . ALA A 1 171 ? 11.799 29.031 9.440 1.00 36.61 221 ALA A O 1
ATOM 1309 N N . LYS A 1 172 ? 9.918 28.625 8.268 1.00 43.14 222 LYS A N 1
ATOM 1310 C CA . LYS A 1 172 ? 10.429 29.287 7.034 1.00 48.27 222 LYS A CA 1
ATOM 1311 C C . LYS A 1 172 ? 10.176 30.797 7.186 1.00 46.31 222 LYS A C 1
ATOM 1312 O O . LYS A 1 172 ? 9.611 31.188 8.215 1.00 50.22 222 LYS A O 1
ATOM 1318 N N . GLU A 1 173 ? 10.593 31.606 6.199 1.00 50.11 223 GLU A N 1
ATOM 1319 C CA . GLU A 1 173 ? 10.409 33.087 6.174 1.00 54.23 223 GLU A CA 1
ATOM 1320 C C . GLU A 1 173 ? 8.940 33.436 6.449 1.00 53.84 223 GLU A C 1
ATOM 1321 O O . GLU A 1 173 ? 8.709 34.415 7.186 1.00 58.47 223 GLU A O 1
ATOM 1327 N N . ASP A 1 174 ? 7.994 32.656 5.909 1.00 53.81 224 ASP A N 1
ATOM 1328 C CA . ASP A 1 174 ? 6.530 32.912 6.027 1.00 54.94 224 ASP A CA 1
ATOM 1329 C C . ASP A 1 174 ? 6.016 32.502 7.422 1.00 56.27 224 ASP A C 1
ATOM 1330 O O . ASP A 1 174 ? 4.829 32.757 7.694 1.00 52.29 224 ASP A O 1
ATOM 1335 N N . GLY A 1 175 ? 6.850 31.883 8.274 1.00 52.63 225 GLY A N 1
ATOM 1336 C CA . GLY A 1 175 ? 6.606 31.810 9.729 1.00 52.17 225 GLY A CA 1
ATOM 1337 C C . GLY A 1 175 ? 5.898 30.544 10.199 1.00 47.89 225 GLY A C 1
ATOM 1338 O O . GLY A 1 175 ? 5.830 30.352 11.437 1.00 51.04 225 GLY A O 1
ATOM 1339 N N . SER A 1 176 ? 5.388 29.698 9.298 1.00 45.47 226 SER A N 1
ATOM 1340 C CA . SER A 1 176 ? 4.778 28.386 9.663 1.00 43.88 226 SER A CA 1
ATOM 1341 C C . SER A 1 176 ? 5.869 27.500 10.282 1.00 36.37 226 SER A C 1
ATOM 1342 O O . SER A 1 176 ? 7.038 27.640 9.859 1.00 36.47 226 SER A O 1
ATOM 1345 N N . LYS A 1 177 ? 5.490 26.668 11.256 1.00 32.65 227 LYS A N 1
ATOM 1346 C CA . LYS A 1 177 ? 6.398 25.694 11.909 1.00 31.23 227 LYS A CA 1
ATOM 1347 C C . LYS A 1 177 ? 6.324 24.383 11.124 1.00 29.34 227 LYS A C 1
ATOM 1348 O O . LYS A 1 177 ? 5.242 23.915 10.813 1.00 28.14 227 LYS A O 1
ATOM 1352 N N . ARG A 1 178 ? 7.481 23.818 10.825 1.00 23.28 228 ARG A N 1
ATOM 1353 C CA . ARG A 1 178 ? 7.610 22.505 10.175 1.00 23.55 228 ARG A CA 1
ATOM 1354 C C . ARG A 1 178 ? 8.507 21.625 11.041 1.00 20.73 228 ARG A C 1
ATOM 1355 O O . ARG A 1 178 ? 9.262 22.122 11.910 1.00 18.44 228 ARG A O 1
ATOM 1363 N N . THR A 1 179 ? 8.389 20.320 10.852 1.00 17.94 229 THR A N 1
ATOM 1364 C CA . THR A 1 179 ? 9.067 19.318 11.677 1.00 17.27 229 THR A CA 1
ATOM 1365 C C . THR A 1 179 ? 9.852 18.323 10.821 1.00 16.65 229 THR A C 1
ATOM 1366 O O . THR A 1 179 ? 9.675 18.222 9.580 1.00 16.68 229 THR A O 1
ATOM 1370 N N . GLY A 1 180 ? 10.737 17.653 11.505 1.00 15.97 230 GLY A N 1
ATOM 1371 C CA . GLY A 1 180 ? 11.514 16.562 10.940 1.00 14.95 230 GLY A CA 1
ATOM 1372 C C . GLY A 1 180 ? 12.173 15.789 12.054 1.00 15.14 230 GLY A C 1
ATOM 1373 O O . GLY A 1 180 ? 11.847 16.043 13.245 1.00 16.23 230 GLY A O 1
ATOM 1374 N N . MET A 1 181 ? 13.064 14.891 11.699 1.00 13.92 231 MET A N 1
ATOM 1375 C CA . MET A 1 181 ? 13.694 14.020 12.699 1.00 15.41 231 MET A CA 1
ATOM 1376 C C . MET A 1 181 ? 15.169 13.825 12.359 1.00 13.68 231 MET A C 1
ATOM 1377 O O . MET A 1 181 ? 15.510 13.603 11.205 1.00 12.84 231 MET A O 1
ATOM 1382 N N . VAL A 1 182 ? 16.018 13.849 13.389 1.00 12.99 232 VAL A N 1
ATOM 1383 C CA . VAL A 1 182 ? 17.426 13.450 13.285 1.00 12.98 232 VAL A CA 1
ATOM 1384 C C . VAL A 1 182 ? 17.439 11.942 13.234 1.00 14.69 232 VAL A C 1
ATOM 1385 O O . VAL A 1 182 ? 17.039 11.331 14.237 1.00 16.63 232 VAL A O 1
ATOM 1389 N N . ILE A 1 183 ? 17.737 11.343 12.082 1.00 11.75 233 ILE A N 1
ATOM 1390 C CA . ILE A 1 183 ? 17.578 9.890 11.903 1.00 12.78 233 ILE A CA 1
ATOM 1391 C C . ILE A 1 183 ? 18.891 9.126 12.025 1.00 13.69 233 ILE A C 1
ATOM 1392 O O . ILE A 1 183 ? 18.842 7.903 12.135 1.00 16.02 233 ILE A O 1
ATOM 1397 N N . HIS A 1 184 ? 20.052 9.787 11.992 1.00 13.4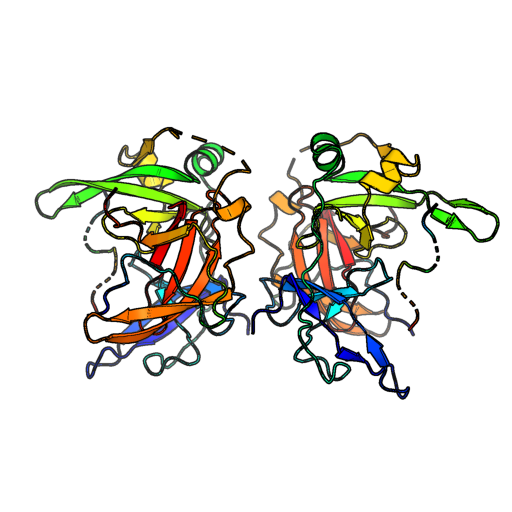7 234 HIS A N 1
ATOM 1398 C CA . HIS A 1 184 ? 21.330 9.054 11.962 1.00 13.70 234 HIS A CA 1
ATOM 1399 C C . HIS A 1 184 ? 22.464 9.986 12.351 1.00 13.62 234 HIS A C 1
ATOM 1400 O O . HIS A 1 184 ? 22.421 11.197 11.995 1.00 13.62 234 HIS A O 1
ATOM 1407 N N . GLN A 1 185 ? 23.460 9.448 13.033 1.00 13.87 235 GLN A N 1
ATOM 1408 C CA . GLN A 1 185 ? 24.767 10.079 13.307 1.00 13.60 235 GLN A CA 1
ATOM 1409 C C . GLN A 1 185 ? 25.826 9.257 12.600 1.00 13.69 235 GLN A C 1
ATOM 1410 O O . GLN A 1 185 ? 25.839 8.010 12.753 1.00 14.72 235 GLN A O 1
ATOM 1416 N N . VAL A 1 186 ? 26.648 9.919 11.788 1.00 13.13 236 VAL A N 1
ATOM 1417 C CA . VAL A 1 186 ? 27.640 9.221 10.948 1.00 14.43 236 VAL A CA 1
ATOM 1418 C C . VAL A 1 186 ? 28.751 8.603 11.821 1.00 14.74 236 VAL A C 1
ATOM 1419 O O . VAL A 1 186 ? 29.429 9.330 12.541 1.00 15.47 236 VAL A O 1
ATOM 1423 N N . GLU A 1 187 ? 28.951 7.299 11.750 1.00 15.37 237 GLU A N 1
ATOM 1424 C CA . GLU A 1 187 ? 29.993 6.640 12.593 1.00 17.19 237 GLU A CA 1
ATOM 1425 C C . GLU A 1 187 ? 31.367 7.251 12.347 1.00 17.46 237 GLU A C 1
ATOM 1426 O O . GLU A 1 187 ? 32.078 7.566 13.336 1.00 18.41 237 GLU A O 1
ATOM 1432 N N . ALA A 1 188 ? 31.759 7.441 11.088 1.00 15.03 238 ALA A N 1
ATOM 1433 C CA . ALA A 1 188 ? 33.099 7.893 10.704 1.00 16.68 238 ALA A CA 1
ATOM 1434 C C . ALA A 1 188 ? 33.316 9.382 10.978 1.00 16.23 238 ALA A C 1
ATOM 1435 O O . ALA A 1 188 ? 34.485 9.810 11.007 1.00 19.57 238 ALA A O 1
ATOM 1437 N N . LYS A 1 189 ? 32.225 10.129 11.087 1.00 16.53 239 LYS A N 1
ATOM 1438 C CA . LYS A 1 189 ? 32.233 11.594 11.187 1.00 16.10 239 LYS A CA 1
ATOM 1439 C C . LYS A 1 189 ? 31.156 11.970 12.193 1.00 15.19 239 LYS A C 1
ATOM 1440 O O . LYS A 1 189 ? 30.064 12.388 11.834 1.00 14.42 239 LYS A O 1
ATOM 1446 N N . PRO A 1 190 ? 31.410 11.820 13.505 1.00 15.80 240 PRO A N 1
ATOM 1447 C CA . PRO A 1 190 ? 30.350 11.968 14.484 1.00 15.98 240 PRO A CA 1
ATOM 1448 C C . PRO A 1 190 ? 29.665 13.321 14.634 1.00 14.75 240 PRO A C 1
ATOM 1449 O O . PRO A 1 190 ? 28.623 13.383 15.278 1.00 15.14 240 PRO A O 1
ATOM 1453 N N . SER A 1 191 ? 30.204 14.387 14.038 1.00 14.58 241 SER A N 1
ATOM 1454 C CA . SER A 1 191 ? 29.526 15.694 14.032 1.00 15.14 241 SER A CA 1
ATOM 1455 C C . SER A 1 191 ? 28.669 15.831 12.771 1.00 13.90 241 SER A C 1
ATOM 1456 O O . SER A 1 191 ? 28.232 16.932 12.521 1.00 16.01 241 SER A O 1
ATOM 1459 N N . VAL A 1 192 ? 28.488 14.760 12.012 1.00 13.14 242 VAL A N 1
ATOM 1460 C CA . VAL A 1 192 ? 27.638 14.799 10.798 1.00 12.77 242 VAL A CA 1
ATOM 1461 C C . VAL A 1 192 ? 26.391 13.979 11.042 1.00 12.15 242 VAL A C 1
ATOM 1462 O O . VAL A 1 192 ? 26.476 12.827 11.560 1.00 12.92 242 VAL A O 1
ATOM 1466 N N . TYR A 1 193 ? 25.251 14.549 10.692 1.00 12.08 243 TYR A N 1
ATOM 1467 C CA . TYR A 1 193 ? 23.934 13.960 10.994 1.00 11.79 243 TYR A CA 1
ATOM 1468 C C . TYR A 1 193 ? 23.058 13.966 9.757 1.00 11.40 243 TYR A C 1
ATOM 1469 O O . TYR A 1 193 ? 23.201 14.794 8.867 1.00 11.48 243 TYR A O 1
ATOM 1478 N N . PHE A 1 194 ? 22.122 13.027 9.731 1.00 11.45 244 PHE A N 1
ATOM 1479 C CA . PHE A 1 194 ? 21.093 12.959 8.682 1.00 11.81 244 PHE A CA 1
ATOM 1480 C C . PHE A 1 194 ? 19.767 13.407 9.276 1.00 12.44 244 PHE A C 1
ATOM 1481 O O . PHE A 1 194 ? 19.361 12.933 10.363 1.00 12.86 244 PHE A O 1
ATOM 1489 N N . ILE A 1 195 ? 19.051 14.269 8.561 1.00 11.83 245 ILE A N 1
ATOM 1490 C CA . ILE A 1 195 ? 17.706 14.729 8.968 1.00 11.76 245 ILE A CA 1
ATOM 1491 C C . ILE A 1 195 ? 16.754 14.346 7.838 1.00 11.40 245 ILE A C 1
ATOM 1492 O O . ILE A 1 195 ? 17.012 14.654 6.659 1.00 12.75 245 ILE A O 1
ATOM 1497 N N . LYS A 1 196 ? 15.623 13.745 8.204 1.00 11.56 246 LYS A N 1
ATOM 1498 C CA . LYS A 1 196 ? 14.490 13.527 7.298 1.00 12.85 246 LYS A CA 1
ATOM 1499 C C . LYS A 1 196 ? 13.387 14.468 7.715 1.00 12.43 246 LYS A C 1
ATOM 1500 O O . LYS A 1 196 ? 12.913 14.371 8.884 1.00 13.96 246 LYS A O 1
ATOM 1506 N N . PHE A 1 197 ? 13.023 15.408 6.843 1.00 11.79 247 PHE A N 1
ATOM 1507 C CA . PHE A 1 197 ? 11.952 16.378 7.128 1.00 12.79 247 PHE A CA 1
ATOM 1508 C C . PHE A 1 197 ? 10.614 15.745 6.787 1.00 13.62 247 PHE A C 1
ATOM 1509 O O . PHE A 1 197 ? 10.518 14.978 5.810 1.00 12.90 247 PHE A O 1
ATOM 1517 N N . ASP A 1 198 ? 9.583 16.049 7.564 1.00 15.47 248 ASP A N 1
ATOM 1518 C CA . ASP A 1 198 ? 8.260 15.421 7.351 1.00 16.45 248 ASP A CA 1
ATOM 1519 C C . ASP A 1 198 ? 7.691 15.814 5.975 1.00 18.46 248 ASP A C 1
ATOM 1520 O O . ASP A 1 198 ? 6.921 15.003 5.462 1.00 22.02 248 ASP A O 1
ATOM 1525 N N . ASP A 1 199 ? 8.059 16.960 5.404 1.00 16.93 249 ASP A N 1
ATOM 1526 C CA . ASP A 1 199 ? 7.479 17.471 4.141 1.00 17.39 249 ASP A CA 1
ATOM 1527 C C . ASP A 1 199 ? 8.306 17.092 2.908 1.00 17.02 249 ASP A C 1
ATOM 1528 O O . ASP A 1 199 ? 8.020 17.618 1.822 1.00 18.17 249 ASP A O 1
ATOM 1533 N N . ASP A 1 200 ? 9.347 16.258 3.042 1.00 13.60 250 ASP A N 1
ATOM 1534 C CA . ASP A 1 200 ? 10.103 15.906 1.835 1.00 14.25 250 ASP A CA 1
ATOM 1535 C C . ASP A 1 200 ? 10.712 14.516 1.953 1.00 13.79 250 ASP A C 1
ATOM 1536 O O . ASP A 1 200 ? 10.862 13.985 3.043 1.00 13.24 250 ASP A O 1
ATOM 1541 N N . PHE A 1 201 ? 11.079 13.947 0.821 1.00 13.93 251 PHE A N 1
ATOM 1542 C CA . PHE A 1 201 ? 11.537 12.554 0.745 1.00 13.93 251 PHE A CA 1
ATOM 1543 C C . PHE A 1 201 ? 13.035 12.441 0.532 1.00 13.83 251 PHE A C 1
ATOM 1544 O O . PHE A 1 201 ? 13.512 11.333 0.360 1.00 14.30 251 PHE A O 1
ATOM 1552 N N . HIS A 1 202 ? 13.797 13.531 0.526 1.00 12.93 252 HIS A N 1
ATOM 1553 C CA . HIS A 1 202 ? 15.268 13.393 0.505 1.00 12.28 252 HIS A CA 1
ATOM 1554 C C . HIS A 1 202 ? 15.803 13.267 1.919 1.00 11.89 252 HIS A C 1
ATOM 1555 O O . HIS A 1 202 ? 15.118 13.615 2.858 1.00 12.37 252 HIS A O 1
ATOM 1562 N N . ILE A 1 203 ? 17.023 12.774 2.039 1.00 10.05 253 ILE A N 1
ATOM 1563 C CA . ILE A 1 203 ? 17.728 12.735 3.325 1.00 9.86 253 ILE A CA 1
ATOM 1564 C C . ILE A 1 203 ? 18.794 13.839 3.309 1.00 9.90 253 ILE A C 1
ATOM 1565 O O . ILE A 1 203 ? 19.659 13.836 2.450 1.00 11.64 253 ILE A O 1
ATOM 1570 N N . TYR A 1 204 ? 18.708 14.785 4.243 1.00 10.73 254 TYR A N 1
ATOM 1571 C CA . TYR A 1 204 ? 19.578 15.984 4.255 1.00 10.90 254 TYR A CA 1
ATOM 1572 C C . TYR A 1 204 ? 20.720 15.780 5.240 1.00 11.01 254 TYR A C 1
ATOM 1573 O O . TYR A 1 204 ? 20.549 15.191 6.307 1.00 11.23 254 TYR A O 1
ATOM 1582 N N . VAL A 1 205 ? 21.877 16.309 4.890 1.00 10.38 255 VAL A N 1
ATOM 1583 C CA . VAL A 1 205 ? 23.100 16.124 5.682 1.00 10.93 255 VAL A CA 1
ATOM 1584 C C . VAL A 1 205 ? 23.470 17.439 6.347 1.00 11.78 255 VAL A C 1
ATOM 1585 O O . VAL A 1 205 ? 23.583 18.446 5.662 1.00 12.01 255 VAL A O 1
ATOM 1589 N N . TYR A 1 206 ? 23.654 17.408 7.653 1.00 12.43 256 TYR A N 1
ATOM 1590 C CA . TYR A 1 206 ? 23.963 18.574 8.506 1.00 11.96 256 TYR A CA 1
ATOM 1591 C C . TYR A 1 206 ? 25.233 18.335 9.305 1.00 12.27 256 TYR A C 1
ATOM 1592 O O . TYR A 1 206 ? 25.516 17.223 9.744 1.00 13.19 256 TYR A O 1
ATOM 1601 N N . ASP A 1 207 ? 25.975 19.415 9.499 1.00 11.91 257 ASP A N 1
ATOM 1602 C CA . ASP A 1 207 ? 27.133 19.501 10.415 1.00 13.35 257 ASP A CA 1
ATOM 1603 C C . ASP A 1 207 ? 26.641 20.080 11.736 1.00 12.76 257 ASP A C 1
ATOM 1604 O O . ASP A 1 207 ? 25.946 21.084 11.709 1.00 14.11 257 ASP A O 1
ATOM 1609 N N . LEU A 1 208 ? 27.025 19.468 12.852 1.00 12.69 258 LEU A N 1
ATOM 1610 C CA . LEU A 1 208 ? 26.822 20.096 14.184 1.00 12.78 258 LEU A CA 1
ATOM 1611 C C . LEU A 1 208 ? 28.027 21.012 14.460 1.00 13.49 258 LEU A C 1
ATOM 1612 O O . LEU A 1 208 ? 29.157 20.506 14.512 1.00 15.82 258 LEU A O 1
ATOM 1617 N N . VAL A 1 209 ? 27.756 22.314 14.549 1.00 15.29 259 VAL A N 1
ATOM 1618 C CA . VAL A 1 209 ? 28.791 23.389 14.604 1.00 15.32 259 VAL A CA 1
ATOM 1619 C C . VAL A 1 209 ? 28.680 24.055 15.980 1.00 16.12 259 VAL A C 1
ATOM 1620 O O . VAL A 1 209 ? 27.563 24.380 16.398 1.00 16.36 259 VAL A O 1
ATOM 1624 N N . LYS A 1 210 ? 29.811 24.215 16.658 1.00 16.92 260 LYS A N 1
ATOM 1625 C CA . LYS A 1 210 ? 29.890 24.973 17.927 1.00 21.21 260 LYS A CA 1
ATOM 1626 C C . LYS A 1 210 ? 29.831 26.456 17.585 1.00 22.14 260 LYS A C 1
ATOM 1627 O O . LYS A 1 210 ? 30.701 26.911 16.798 1.00 25.25 260 LYS A O 1
ATOM 1633 N N . THR A 1 211 ? 28.912 27.224 18.186 1.00 22.56 261 THR A N 1
ATOM 1634 C CA . THR A 1 211 ? 28.793 28.674 17.908 1.00 26.09 261 THR A CA 1
ATOM 1635 C C . THR A 1 211 ? 29.206 29.483 19.143 1.00 29.75 261 THR A C 1
ATOM 1636 O O . THR A 1 211 ? 29.299 30.698 19.013 1.00 27.05 261 THR A O 1
ATOM 1640 N N . SER A 1 212 ? 29.406 28.837 20.287 1.00 28.89 262 SER A N 1
ATOM 1641 C CA . SER A 1 212 ? 29.796 29.520 21.553 1.00 33.21 262 SER A CA 1
ATOM 1642 C C . SER A 1 212 ? 30.027 28.465 22.637 1.00 37.99 262 SER A C 1
ATOM 1643 O O . SER A 1 212 ? 30.453 28.805 23.744 1.00 35.31 262 SER A O 1
ATOM 1647 N N . GLU B 2 1 ? 8.377 26.665 -5.750 1.00 60.53 254 GLU B N 1
ATOM 1648 C CA . GLU B 2 1 ? 7.655 26.175 -4.520 1.00 56.73 254 GLU B CA 1
ATOM 1649 C C . GLU B 2 1 ? 8.107 24.753 -4.166 1.00 51.79 254 GLU B C 1
ATOM 1650 O O . GLU B 2 1 ? 7.370 24.079 -3.412 1.00 53.91 254 GLU B O 1
ATOM 1652 N N . THR B 2 2 ? 9.249 24.322 -4.717 1.00 43.99 255 THR B N 1
ATOM 1653 C CA . THR B 2 2 ? 9.930 23.041 -4.416 1.00 43.10 255 THR B CA 1
ATOM 1654 C C . THR B 2 2 ? 10.401 23.131 -2.958 1.00 39.72 255 THR B C 1
ATOM 1655 O O . THR B 2 2 ? 10.889 24.192 -2.555 1.00 34.21 255 THR B O 1
ATOM 1659 N N . PHE B 2 3 ? 10.262 22.065 -2.170 1.00 28.06 256 PHE B N 1
ATOM 1660 C CA . PHE B 2 3 ? 10.792 22.064 -0.787 1.00 21.47 256 PHE B CA 1
ATOM 1661 C C . PHE B 2 3 ? 12.215 22.598 -0.772 1.00 20.38 256 PHE B C 1
ATOM 1662 O O . PHE B 2 3 ? 13.077 22.147 -1.577 1.00 23.56 256 PHE B O 1
ATOM 1670 N N . ALA B 2 4 ? 12.511 23.397 0.255 1.00 20.12 257 ALA B N 1
ATOM 1671 C CA . ALA B 2 4 ? 13.872 23.883 0.525 1.00 20.89 257 ALA B CA 1
ATOM 1672 C C . ALA B 2 4 ? 14.202 23.558 1.967 1.00 17.62 257 ALA B C 1
ATOM 1673 O O . ALA B 2 4 ? 13.538 24.041 2.870 1.00 18.48 257 ALA B O 1
ATOM 1675 N N . ALA B 2 5 ? 15.237 22.766 2.172 1.00 17.60 258 ALA B N 1
ATOM 1676 C CA . ALA B 2 5 ? 15.672 22.435 3.534 1.00 15.37 258 ALA B CA 1
ATOM 1677 C C . ALA B 2 5 ? 16.223 23.676 4.201 1.00 14.43 258 ALA B C 1
ATOM 1678 O O . ALA B 2 5 ? 16.867 24.496 3.563 1.00 15.36 258 ALA B O 1
ATOM 1680 N N . PRO B 2 6 ? 15.972 23.821 5.500 1.00 15.65 259 PRO B N 1
ATOM 1681 C CA . PRO B 2 6 ? 16.469 24.976 6.236 1.00 14.16 259 PRO B CA 1
ATOM 1682 C C . PRO B 2 6 ? 17.999 24.919 6.333 1.00 14.04 259 PRO B C 1
ATOM 1683 O O . PRO B 2 6 ? 18.603 23.886 6.587 1.00 13.85 259 PRO B O 1
ATOM 1687 N N . ALA B 2 7 ? 18.649 26.045 6.129 1.00 14.03 260 ALA B N 1
ATOM 1688 C CA . ALA B 2 7 ? 20.119 26.151 6.215 1.00 15.27 260 ALA B CA 1
ATOM 1689 C C . ALA B 2 7 ? 20.612 25.821 7.630 1.00 14.44 260 ALA B C 1
ATOM 1690 O O . ALA B 2 7 ? 21.740 25.366 7.786 1.00 14.34 260 ALA B O 1
ATOM 1692 N N . GLU B 2 8 ? 19.789 26.135 8.628 1.00 14.15 261 GLU B N 1
ATOM 1693 C CA . GLU B 2 8 ? 20.101 25.881 10.042 1.00 14.59 261 GLU B CA 1
ATOM 1694 C C . GLU B 2 8 ? 18.932 25.223 10.738 1.00 12.99 261 GLU B C 1
ATOM 1695 O O . GLU B 2 8 ? 17.750 25.559 10.424 1.00 16.01 261 GLU B O 1
ATOM 1701 N N . VAL B 2 9 ? 19.256 24.343 11.662 1.00 14.02 262 VAL B N 1
ATOM 1702 C CA . VAL B 2 9 ? 18.270 23.709 12.569 1.00 14.10 262 VAL B CA 1
ATOM 1703 C C . VAL B 2 9 ? 18.815 23.916 13.970 1.00 13.32 262 VAL B C 1
ATOM 1704 O O . VAL B 2 9 ? 19.958 23.614 14.210 1.00 13.20 262 VAL B O 1
ATOM 1708 N N . ARG B 2 10 ? 17.979 24.460 14.856 1.00 14.48 263 ARG B N 1
ATOM 1709 C CA . ARG B 2 10 ? 18.454 24.811 16.202 1.00 17.01 263 ARG B CA 1
ATOM 1710 C C . ARG B 2 10 ? 17.352 24.657 17.231 1.00 16.66 263 ARG B C 1
ATOM 1711 O O . ARG B 2 10 ? 17.477 25.205 18.336 1.00 16.68 263 ARG B O 1
ATOM 1719 N N . HIS B 2 11 ? 16.316 23.882 16.940 1.00 16.37 264 HIS B N 1
ATOM 1720 C CA . HIS B 2 11 ? 15.227 23.602 17.895 1.00 17.72 264 HIS B CA 1
ATOM 1721 C C . HIS B 2 11 ? 14.815 22.146 17.825 1.00 18.54 264 HIS B C 1
ATOM 1722 O O . HIS B 2 11 ? 14.690 21.606 16.750 1.00 17.29 264 HIS B O 1
ATOM 1729 N N . PHE B 2 12 ? 14.544 21.582 18.986 1.00 17.83 265 PHE B N 1
ATOM 1730 C CA . PHE B 2 12 ? 13.815 20.317 19.113 1.00 17.90 265 PHE B CA 1
ATOM 1731 C C . PHE B 2 12 ? 12.468 20.623 19.742 1.00 19.78 265 PHE B C 1
ATOM 1732 O O . PHE B 2 12 ? 12.388 21.616 20.501 1.00 20.69 265 PHE B O 1
ATOM 1740 N N . THR B 2 13 ? 11.475 19.803 19.408 1.00 18.57 266 THR B N 1
ATOM 1741 C CA . THR B 2 13 ? 10.088 20.018 19.908 1.00 20.95 266 THR B CA 1
ATOM 1742 C C . THR B 2 13 ? 10.099 19.976 21.444 1.00 24.79 266 THR B C 1
ATOM 1743 O O . THR B 2 13 ? 9.278 20.671 22.023 1.00 29.90 266 THR B O 1
ATOM 1747 N N . ASP B 2 14 ? 10.960 19.194 22.071 1.00 21.11 267 ASP B N 1
ATOM 1748 C CA . ASP B 2 14 ? 11.001 19.072 23.564 1.00 25.01 267 ASP B CA 1
ATOM 1749 C C . ASP B 2 14 ? 11.879 20.173 24.206 1.00 27.10 267 ASP B C 1
ATOM 1750 O O . ASP B 2 14 ? 12.080 20.121 25.426 1.00 29.78 267 ASP B O 1
ATOM 1755 N N . GLY B 2 15 ? 12.373 21.150 23.439 1.00 24.97 268 GLY B N 1
ATOM 1756 C CA . GLY B 2 15 ? 13.171 22.279 23.964 1.00 24.37 268 GLY B CA 1
ATOM 1757 C C . GLY B 2 15 ? 14.596 21.912 24.316 1.00 22.50 268 GLY B C 1
ATOM 1758 O O . GLY B 2 15 ? 15.270 22.780 24.888 1.00 22.22 268 GLY B O 1
ATOM 1759 N N . SER B 2 16 ? 15.097 20.712 23.968 1.00 20.34 269 SER B N 1
ATOM 1760 C CA . SER B 2 16 ? 16.397 20.184 24.465 1.00 20.73 269 SER B CA 1
ATOM 1761 C C . SER B 2 16 ? 17.554 20.458 23.487 1.00 17.15 269 SER B C 1
ATOM 1762 O O . SER B 2 16 ? 18.649 19.937 23.723 1.00 19.71 269 SER B O 1
ATOM 1765 N N . PHE B 2 17 ? 17.364 21.275 22.456 1.00 18.26 270 PHE B N 1
ATOM 1766 C CA . PHE B 2 17 ? 18.470 21.482 21.486 1.00 17.94 270 PHE B CA 1
ATOM 1767 C C . PHE B 2 17 ? 19.687 21.995 22.249 1.00 17.96 270 PHE B C 1
ATOM 1768 O O . PHE B 2 17 ? 19.548 22.899 23.075 1.00 18.43 270 PHE B O 1
ATOM 1776 N N . PRO B 2 18 ? 20.897 21.451 22.065 1.00 16.99 271 PRO B N 1
ATOM 1777 C CA . PRO B 2 18 ? 22.023 21.811 22.939 1.00 17.57 271 PRO B CA 1
ATOM 1778 C C . PRO B 2 18 ? 22.485 23.268 22.783 1.00 17.08 271 PRO B C 1
ATOM 1779 O O . PRO B 2 18 ? 22.823 23.730 21.699 1.00 16.45 271 PRO B O 1
ATOM 1783 N N . ALA B 2 19 ? 22.534 23.994 23.907 1.00 16.22 272 ALA B N 1
ATOM 1784 C CA . ALA B 2 19 ? 23.108 25.333 23.954 1.00 15.19 272 ALA B CA 1
ATOM 1785 C C . ALA B 2 19 ? 24.538 25.341 23.419 1.00 14.46 272 ALA B C 1
ATOM 1786 O O . ALA B 2 19 ? 25.335 24.452 23.781 1.00 15.94 272 ALA B O 1
ATOM 1788 N N . GLY B 2 20 ? 24.867 26.344 22.617 1.00 14.94 273 GLY B N 1
ATOM 1789 C CA . GLY B 2 20 ? 26.211 26.573 22.065 1.00 15.90 273 GLY B CA 1
ATOM 1790 C C . GLY B 2 20 ? 26.458 25.904 20.729 1.00 17.38 273 GLY B C 1
ATOM 1791 O O . GLY B 2 20 ? 27.590 25.972 20.252 1.00 18.20 273 GLY B O 1
ATOM 1792 N N . PHE B 2 21 ? 25.427 25.310 20.144 1.00 15.84 274 PHE B N 1
ATOM 1793 C CA . PHE B 2 21 ? 25.572 24.603 18.852 1.00 15.41 274 PHE B CA 1
ATOM 1794 C C . PHE B 2 21 ? 24.427 24.986 17.920 1.00 14.65 274 PHE B C 1
ATOM 1795 O O . PHE B 2 21 ? 23.404 25.510 18.315 1.00 15.97 274 PHE B O 1
ATOM 1803 N N . VAL B 2 22 ? 24.638 24.648 16.645 1.00 14.32 275 VAL B N 1
ATOM 1804 C CA . VAL B 2 22 ? 23.607 24.766 15.595 1.00 14.16 275 VAL B CA 1
ATOM 1805 C C . VAL B 2 22 ? 23.885 23.632 14.607 1.00 13.16 275 VAL B C 1
ATOM 1806 O O . VAL B 2 22 ? 25.075 23.260 14.408 1.00 15.11 275 VAL B O 1
ATOM 1810 N N . LEU B 2 23 ? 22.826 23.061 14.038 1.00 12.47 276 LEU B N 1
ATOM 1811 C CA . LEU B 2 23 ? 23.003 22.157 12.877 1.00 13.17 276 LEU B CA 1
ATOM 1812 C C . LEU B 2 23 ? 22.951 22.994 11.605 1.00 12.82 276 LEU B C 1
ATOM 1813 O O . LEU B 2 23 ? 21.963 23.718 11.412 1.00 13.04 276 LEU B O 1
ATOM 1818 N N . GLN B 2 24 ? 24.009 22.889 10.788 1.00 13.59 277 GLN B N 1
ATOM 1819 C CA . GLN B 2 24 ? 24.140 23.676 9.535 1.00 14.27 277 GLN B CA 1
ATOM 1820 C C . GLN B 2 24 ? 24.073 22.690 8.376 1.00 13.50 277 GLN B C 1
ATOM 1821 O O . GLN B 2 24 ? 24.807 21.729 8.374 1.00 13.20 277 GLN B O 1
ATOM 1827 N N . LEU B 2 25 ? 23.240 23.014 7.417 1.00 13.95 278 LEU B N 1
ATOM 1828 C CA . LEU B 2 25 ? 23.163 22.173 6.194 1.00 12.10 278 LEU B CA 1
ATOM 1829 C C . LEU B 2 25 ? 24.535 22.113 5.551 1.00 14.09 278 LEU B C 1
ATOM 1830 O O . LEU B 2 25 ? 25.303 23.063 5.635 1.00 14.00 278 LEU B O 1
ATOM 1835 N N . PHE B 2 26 ? 24.879 20.982 4.938 1.00 15.32 279 PHE B N 1
ATOM 1836 C CA . PHE B 2 26 ? 26.229 20.837 4.345 1.00 16.11 279 PHE B CA 1
ATOM 1837 C C . PHE B 2 26 ? 26.478 21.926 3.287 1.00 14.97 279 PHE B C 1
ATOM 1838 O O . PHE B 2 26 ? 27.668 22.203 3.057 1.00 21.70 279 PHE B O 1
ATOM 1846 N N . SER B 2 27 ? 25.460 22.579 2.704 1.00 16.55 280 SER B N 1
ATOM 1847 C CA . SER B 2 27 ? 25.593 23.704 1.726 1.00 18.46 280 SER B CA 1
ATOM 1848 C C . SER B 2 27 ? 25.712 25.080 2.405 1.00 22.22 280 SER B C 1
ATOM 1849 O O . SER B 2 27 ? 25.679 26.144 1.700 1.00 24.22 280 SER B O 1
ATOM 1852 N N . HIS B 2 28 ? 25.715 25.140 3.728 1.00 22.36 281 HIS B N 1
ATOM 1853 C CA . HIS B 2 28 ? 25.678 26.424 4.486 1.00 24.06 281 HIS B CA 1
ATOM 1854 C C . HIS B 2 28 ? 26.893 27.256 4.072 1.00 27.61 281 HIS B C 1
ATOM 1855 O O . HIS B 2 28 ? 27.933 26.650 3.816 1.00 25.87 281 HIS B O 1
ATOM 1862 N N . THR B 2 29 ? 26.788 28.589 4.001 1.00 31.45 282 THR B N 1
ATOM 1863 C CA . THR B 2 29 ? 27.986 29.397 3.623 1.00 38.98 282 THR B CA 1
ATOM 1864 C C . THR B 2 29 ? 29.052 29.127 4.691 1.00 43.05 282 THR B C 1
ATOM 1865 O O . THR B 2 29 ? 28.651 28.883 5.851 1.00 41.96 282 THR B O 1
ATOM 1869 N N . GLN B 2 30 ? 30.331 29.036 4.296 1.00 44.30 283 GLN B N 1
ATOM 1870 C CA . GLN B 2 30 ? 31.398 28.351 5.086 1.00 51.19 283 GLN B CA 1
ATOM 1871 C C . GLN B 2 30 ? 32.417 29.378 5.583 1.00 55.05 283 GLN B C 1
ATOM 1872 O O . GLN B 2 30 ? 32.651 29.411 6.789 1.00 59.76 283 GLN B O 1
ATOM 1874 N N . ARG C 1 1 ? 3.341 9.372 20.903 1.00 57.51 51 ARG D N 1
ATOM 1875 C CA . ARG C 1 1 ? 4.611 9.657 21.635 1.00 55.80 51 ARG D CA 1
ATOM 1876 C C . ARG C 1 1 ? 5.581 8.495 21.388 1.00 49.53 51 ARG D C 1
ATOM 1877 O O . ARG C 1 1 ? 5.145 7.360 21.500 1.00 51.42 51 ARG D O 1
ATOM 1879 N N . ASN C 1 2 ? 6.828 8.769 21.006 1.00 43.97 52 ASN D N 1
ATOM 1880 C CA . ASN C 1 2 ? 7.933 7.774 21.086 1.00 41.55 52 ASN D CA 1
ATOM 1881 C C . ASN C 1 2 ? 8.243 7.490 22.565 1.00 36.49 52 ASN D C 1
ATOM 1882 O O . ASN C 1 2 ? 8.494 8.447 23.295 1.00 41.73 52 ASN D O 1
ATOM 1887 N N . ILE C 1 3 ? 8.260 6.227 23.004 1.00 27.60 53 ILE D N 1
ATOM 1888 C CA . ILE C 1 3 ? 8.536 5.912 24.435 1.00 21.60 53 ILE D CA 1
ATOM 1889 C C . ILE C 1 3 ? 9.970 5.385 24.611 1.00 16.41 53 ILE D C 1
ATOM 1890 O O . ILE C 1 3 ? 10.382 5.235 25.732 1.00 17.70 53 ILE D O 1
ATOM 1895 N N . VAL C 1 4 ? 10.706 5.156 23.549 1.00 17.72 54 VAL D N 1
ATOM 1896 C CA . VAL C 1 4 ? 12.111 4.707 23.701 1.00 16.99 54 VAL D CA 1
ATOM 1897 C C . VAL C 1 4 ? 12.909 5.770 24.452 1.00 17.20 54 VAL D C 1
ATOM 1898 O O . VAL C 1 4 ? 12.824 6.958 24.094 1.00 18.45 54 VAL D O 1
ATOM 1902 N N . GLY C 1 5 ? 13.666 5.337 25.438 1.00 15.64 55 GLY D N 1
ATOM 1903 C CA . GLY C 1 5 ? 14.505 6.189 26.282 1.00 16.45 55 GLY D CA 1
ATOM 1904 C C . GLY C 1 5 ? 13.731 6.811 27.407 1.00 17.22 55 GLY D C 1
ATOM 1905 O O . GLY C 1 5 ? 14.364 7.559 28.195 1.00 20.87 55 GLY D O 1
ATOM 1906 N N . CYS C 1 6 ? 12.441 6.525 27.508 1.00 17.20 56 CYS D N 1
ATOM 1907 C CA . CYS C 1 6 ? 11.613 7.028 28.625 1.00 18.81 56 CYS D CA 1
ATOM 1908 C C . CYS C 1 6 ? 11.537 6.034 29.765 1.00 17.80 56 CYS D C 1
ATOM 1909 O O . CYS C 1 6 ? 11.599 4.814 29.568 1.00 17.59 56 CYS D O 1
ATOM 1912 N N . ARG C 1 7 ? 11.294 6.553 30.949 1.00 17.43 57 ARG D N 1
ATOM 1913 C CA . ARG C 1 7 ? 10.863 5.763 32.106 1.00 17.04 57 ARG D CA 1
ATOM 1914 C C . ARG C 1 7 ? 9.343 5.622 32.017 1.00 16.96 57 ARG D C 1
ATOM 1915 O O . ARG C 1 7 ? 8.655 6.579 31.612 1.00 18.39 57 ARG D O 1
ATOM 1923 N N . ILE C 1 8 ? 8.860 4.447 32.340 1.00 15.69 58 ILE D N 1
ATOM 1924 C CA . ILE C 1 8 ? 7.416 4.099 32.270 1.00 16.91 58 ILE D CA 1
ATOM 1925 C C . ILE C 1 8 ? 6.983 3.440 33.560 1.00 15.95 58 ILE D C 1
ATOM 1926 O O . ILE C 1 8 ? 7.790 2.878 34.309 1.00 14.95 58 ILE D O 1
ATOM 1931 N N . GLN C 1 9 ? 5.682 3.507 33.816 1.00 16.83 59 GLN D N 1
ATOM 1932 C CA . GLN C 1 9 ? 5.056 2.737 34.894 1.00 16.94 59 GLN D CA 1
ATOM 1933 C C . GLN C 1 9 ? 3.794 2.099 34.313 1.00 15.63 59 GLN D C 1
ATOM 1934 O O . GLN C 1 9 ? 3.132 2.739 33.455 1.00 17.23 59 GLN D O 1
ATOM 1940 N N . HIS C 1 10 ? 3.565 0.866 34.669 1.00 15.39 60 HIS D N 1
ATOM 1941 C CA . HIS C 1 10 ? 2.303 0.206 34.274 1.00 16.44 60 HIS D CA 1
ATOM 1942 C C . HIS C 1 10 ? 1.905 -0.853 35.290 1.00 16.50 60 HIS D C 1
ATOM 1943 O O . HIS C 1 10 ? 2.682 -1.398 36.084 1.00 16.51 60 HIS D O 1
ATOM 1950 N N . GLY C 1 11 ? 0.638 -1.249 35.191 1.00 18.16 61 GLY D N 1
ATOM 1951 C CA . GLY C 1 11 ? 0.164 -2.426 35.898 1.00 16.07 61 GLY D CA 1
ATOM 1952 C C . GLY C 1 11 ? 0.443 -3.699 35.156 1.00 16.16 61 GLY D C 1
ATOM 1953 O O . GLY C 1 11 ? 0.527 -3.674 33.906 1.00 15.64 61 GLY D O 1
ATOM 1954 N N . TRP C 1 12 ? 0.596 -4.775 35.895 1.00 17.23 62 TRP D N 1
ATOM 1955 C CA . TRP C 1 12 ? 0.803 -6.122 35.354 1.00 17.13 62 TRP D CA 1
ATOM 1956 C C . TRP C 1 12 ? -0.100 -7.101 36.067 1.00 19.16 62 TRP D C 1
ATOM 1957 O O . TRP C 1 12 ? -0.148 -7.049 37.308 1.00 20.40 62 TRP D O 1
ATOM 1968 N N . LYS C 1 13 ? -0.698 -8.019 35.336 1.00 18.19 63 LYS D N 1
ATOM 1969 C CA . LYS C 1 13 ? -1.463 -9.085 36.001 1.00 20.55 63 LYS D CA 1
ATOM 1970 C C . LYS C 1 13 ? -0.871 -10.433 35.648 1.00 22.09 63 LYS D C 1
ATOM 1971 O O . LYS C 1 13 ? -0.963 -10.842 34.494 1.00 22.12 63 LYS D O 1
ATOM 1977 N N . GLU C 1 14 ? -0.276 -11.093 36.645 1.00 25.31 64 GLU D N 1
ATOM 1978 C CA . GLU C 1 14 ? 0.231 -12.485 36.496 1.00 29.66 64 GLU D CA 1
ATOM 1979 C C . GLU C 1 14 ? -0.893 -13.475 36.814 1.00 26.87 64 GLU D C 1
ATOM 1980 O O . GLU C 1 14 ? -1.403 -13.462 37.934 1.00 29.45 64 GLU D O 1
ATOM 1986 N N . GLY C 1 15 ? -1.283 -14.303 35.855 1.00 28.50 65 GLY D N 1
ATOM 1987 C CA . GLY C 1 15 ? -2.332 -15.318 36.061 1.00 32.18 65 GLY D CA 1
ATOM 1988 C C . GLY C 1 15 ? -3.591 -14.665 36.593 1.00 32.93 65 GLY D C 1
ATOM 1989 O O . GLY C 1 15 ? -3.982 -13.642 36.015 1.00 29.98 65 GLY D O 1
ATOM 1990 N N . ASN C 1 16 ? -4.162 -15.185 37.686 1.00 33.82 66 ASN D N 1
ATOM 1991 C CA . ASN C 1 16 ? -5.398 -14.621 38.290 1.00 35.97 66 ASN D CA 1
ATOM 1992 C C . ASN C 1 16 ? -5.034 -13.891 39.591 1.00 34.38 66 ASN D C 1
ATOM 1993 O O . ASN C 1 16 ? -5.924 -13.698 40.422 1.00 34.38 66 ASN D O 1
ATOM 1998 N N . GLY C 1 17 ? -3.797 -13.397 39.682 1.00 31.35 67 GLY D N 1
ATOM 1999 C CA . GLY C 1 17 ? -3.283 -12.618 40.826 1.00 31.64 67 GLY D CA 1
ATOM 2000 C C . GLY C 1 17 ? -3.690 -11.144 40.778 1.00 30.51 67 GLY D C 1
ATOM 2001 O O . GLY C 1 17 ? -4.322 -10.673 39.831 1.00 25.41 67 GLY D O 1
ATOM 2002 N N . PRO C 1 18 ? -3.332 -10.349 41.809 1.00 24.94 68 PRO D N 1
ATOM 2003 C CA . PRO C 1 18 ? -3.654 -8.932 41.820 1.00 24.65 68 PRO D CA 1
ATOM 2004 C C . PRO C 1 18 ? -2.887 -8.180 40.736 1.00 22.61 68 PRO D C 1
ATOM 2005 O O . PRO C 1 18 ? -1.828 -8.624 40.267 1.00 24.84 68 PRO D O 1
ATOM 2009 N N . VAL C 1 19 ? -3.420 -7.039 40.349 1.00 20.82 69 VAL D N 1
ATOM 2010 C CA . VAL C 1 19 ? -2.685 -6.130 39.450 1.00 20.93 69 VAL D CA 1
ATOM 2011 C C . VAL C 1 19 ? -1.565 -5.531 40.293 1.00 22.35 69 VAL D C 1
ATOM 2012 O O . VAL C 1 19 ? -1.850 -4.960 41.370 1.00 26.03 69 VAL D O 1
ATOM 2016 N N . THR C 1 20 ? -0.335 -5.671 39.812 1.00 21.11 70 THR D N 1
ATOM 2017 C CA . THR C 1 20 ? 0.892 -5.144 40.461 1.00 22.44 70 THR D CA 1
ATOM 2018 C C . THR C 1 20 ? 1.453 -3.996 39.628 1.00 22.29 70 THR D C 1
ATOM 2019 O O . THR C 1 20 ? 1.321 -4.025 38.384 1.00 22.22 70 THR D O 1
ATOM 2023 N N . GLN C 1 21 ? 2.091 -3.034 40.277 1.00 19.70 71 GLN D N 1
ATOM 2024 C CA . GLN C 1 21 ? 2.619 -1.808 39.639 1.00 19.61 71 GLN D CA 1
ATOM 2025 C C . GLN C 1 21 ? 4.121 -1.985 39.413 1.00 19.40 71 GLN D C 1
ATOM 2026 O O . GLN C 1 21 ? 4.817 -2.463 40.333 1.00 19.51 71 GLN D O 1
ATOM 2032 N N . TRP C 1 22 ? 4.582 -1.680 38.205 1.00 16.55 72 TRP D N 1
ATOM 2033 C CA . TRP C 1 22 ? 6.015 -1.802 37.835 1.00 18.52 72 TRP D CA 1
ATOM 2034 C C . TRP C 1 22 ? 6.537 -0.554 37.166 1.00 16.48 72 TRP D C 1
ATOM 2035 O O . TRP C 1 22 ? 5.829 0.129 36.382 1.00 18.09 72 TRP D O 1
ATOM 2046 N N . LYS C 1 23 ? 7.792 -0.225 37.471 1.00 17.43 73 LYS D N 1
ATOM 2047 C CA . LYS C 1 23 ? 8.494 0.888 36.846 1.00 16.19 73 LYS D CA 1
ATOM 2048 C C . LYS C 1 23 ? 9.688 0.328 36.055 1.00 14.17 73 LYS D C 1
ATOM 2049 O O . LYS C 1 23 ? 10.332 -0.571 36.558 1.00 15.52 73 LYS D O 1
ATOM 2055 N N . GLY C 1 24 ? 9.910 0.918 34.911 1.00 14.15 74 GLY D N 1
ATOM 2056 C CA . GLY C 1 24 ? 11.086 0.531 34.113 1.00 16.18 74 GLY D CA 1
ATOM 2057 C C . GLY C 1 24 ? 11.501 1.563 33.118 1.00 16.28 74 GLY D C 1
ATOM 2058 O O . GLY C 1 24 ? 10.976 2.678 33.070 1.00 15.56 74 GLY D O 1
ATOM 2059 N N . THR C 1 25 ? 12.509 1.189 32.336 1.00 14.11 75 THR D N 1
ATOM 2060 C CA . THR C 1 25 ? 13.124 2.040 31.331 1.00 14.23 75 THR D CA 1
ATOM 2061 C C . THR C 1 25 ? 13.027 1.345 29.971 1.00 13.48 75 THR D C 1
ATOM 2062 O O . THR C 1 25 ? 13.402 0.147 29.862 1.00 14.24 75 THR D O 1
ATOM 2066 N N . VAL C 1 26 ? 12.450 2.034 29.016 1.00 12.35 76 VAL D N 1
ATOM 2067 C CA . VAL C 1 26 ? 12.292 1.496 27.638 1.00 12.75 76 VAL D CA 1
ATOM 2068 C C . VAL C 1 26 ? 13.612 1.674 26.886 1.00 13.02 76 VAL D C 1
ATOM 2069 O O . VAL C 1 26 ? 14.111 2.821 26.635 1.00 13.89 76 VAL D O 1
ATOM 2073 N N . LEU C 1 27 ? 14.206 0.540 26.532 1.00 12.36 77 LEU D N 1
ATOM 2074 C CA . LEU C 1 27 ? 15.570 0.491 25.938 1.00 12.67 77 LEU D CA 1
ATOM 2075 C C . LEU C 1 27 ? 15.506 0.592 24.425 1.00 13.25 77 LEU D C 1
ATOM 2076 O O . LEU C 1 27 ? 16.493 1.049 23.812 1.00 15.13 77 LEU D O 1
ATOM 2081 N N . ASP C 1 28 ? 14.477 0.003 23.816 1.00 12.64 78 ASP D N 1
ATOM 2082 C CA . ASP C 1 28 ? 14.479 -0.243 22.360 1.00 13.92 78 ASP D CA 1
ATOM 2083 C C . ASP C 1 28 ? 13.060 -0.499 21.891 1.00 13.87 78 ASP D C 1
ATOM 2084 O O . ASP C 1 28 ? 12.245 -0.983 22.632 1.00 14.22 78 ASP D O 1
ATOM 2089 N N . GLN C 1 29 ? 12.841 -0.180 20.632 1.00 14.17 79 GLN D N 1
ATOM 2090 C CA . GLN C 1 29 ? 11.649 -0.530 19.860 1.00 13.51 79 GLN D CA 1
ATOM 2091 C C . GLN C 1 29 ? 12.180 -1.364 18.703 1.00 13.16 79 GLN D C 1
ATOM 2092 O O . GLN C 1 29 ? 12.952 -0.847 17.895 1.00 15.06 79 GLN D O 1
ATOM 2098 N N . VAL C 1 30 ? 11.794 -2.626 18.643 1.00 11.88 80 VAL D N 1
ATOM 2099 C CA . VAL C 1 30 ? 12.424 -3.569 17.691 1.00 12.00 80 VAL D CA 1
ATOM 2100 C C . VAL C 1 30 ? 12.006 -3.219 16.256 1.00 12.25 80 VAL D C 1
ATOM 2101 O O . VAL C 1 30 ? 10.842 -3.246 15.955 1.00 13.07 80 VAL D O 1
ATOM 2105 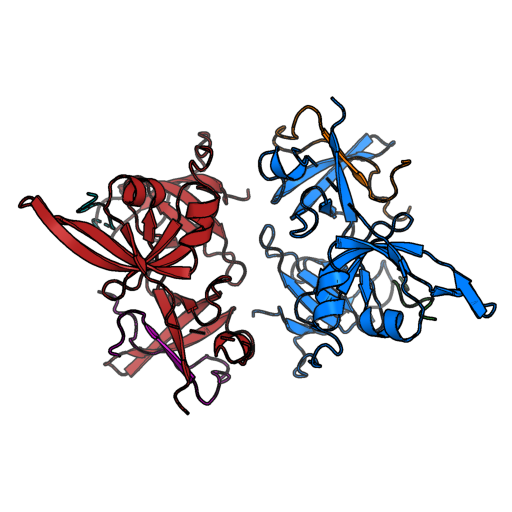N N . PRO C 1 31 ? 12.929 -2.865 15.343 1.00 13.66 81 PRO D N 1
ATOM 2106 C CA . PRO C 1 31 ? 12.499 -2.460 14.008 1.00 14.72 81 PRO D CA 1
ATOM 2107 C C . PRO C 1 31 ? 11.660 -3.487 13.239 1.00 13.65 81 PRO D C 1
ATOM 2108 O O . PRO C 1 31 ? 10.696 -3.119 12.613 1.00 15.86 81 PRO D O 1
ATOM 2112 N N . VAL C 1 32 ? 11.987 -4.762 13.375 1.00 13.99 82 VAL D N 1
ATOM 2113 C CA . VAL C 1 32 ? 11.298 -5.834 12.620 1.00 13.91 82 VAL D CA 1
ATOM 2114 C C . VAL C 1 32 ? 9.968 -6.182 13.306 1.00 15.22 82 VAL D C 1
ATOM 2115 O O . VAL C 1 32 ? 9.193 -6.906 12.693 1.00 17.20 82 VAL D O 1
ATOM 2119 N N . ASN C 1 33 ? 9.656 -5.646 14.475 1.00 13.43 83 ASN D N 1
ATOM 2120 C CA . ASN C 1 33 ? 8.296 -5.728 15.056 1.00 13.88 83 ASN D CA 1
ATOM 2121 C C . ASN C 1 33 ? 8.085 -4.530 15.971 1.00 14.63 83 ASN D C 1
ATOM 2122 O O . ASN C 1 33 ? 8.368 -4.551 17.172 1.00 14.19 83 ASN D O 1
ATOM 2127 N N . PRO C 1 34 ? 7.690 -3.381 15.396 1.00 13.73 84 PRO D N 1
ATOM 2128 C CA . PRO C 1 34 ? 7.669 -2.139 16.151 1.00 14.34 84 PRO D CA 1
ATOM 2129 C C . PRO C 1 34 ? 6.617 -2.099 17.264 1.00 14.35 84 PRO D C 1
ATOM 2130 O O . PRO C 1 34 ? 6.638 -1.155 18.028 1.00 15.75 84 PRO D O 1
ATOM 2134 N N . SER C 1 35 ? 5.795 -3.153 17.411 1.00 14.14 85 SER D N 1
ATOM 2135 C CA . SER C 1 35 ? 4.954 -3.307 18.609 1.00 14.44 85 SER D CA 1
ATOM 2136 C C . SER C 1 35 ? 5.769 -3.808 19.795 1.00 14.39 85 SER D C 1
ATOM 2137 O O . SER C 1 35 ? 5.276 -3.686 20.933 1.00 15.34 85 SER D O 1
ATOM 2140 N N . LEU C 1 36 ? 6.943 -4.360 19.555 1.00 13.18 86 LEU D N 1
ATOM 2141 C CA . LEU C 1 36 ? 7.772 -5.025 20.589 1.00 12.44 86 LEU D CA 1
ATOM 2142 C C . LEU C 1 36 ? 8.793 -4.038 21.121 1.00 11.87 86 LEU D C 1
ATOM 2143 O O . LEU C 1 36 ? 9.583 -3.474 20.339 1.00 11.83 86 LEU D O 1
ATOM 2148 N N . TYR C 1 37 ? 8.762 -3.831 22.421 1.00 12.00 87 TYR D N 1
ATOM 2149 C CA . TYR C 1 37 ? 9.721 -3.002 23.163 1.00 13.30 87 TYR D CA 1
ATOM 2150 C C . TYR C 1 37 ? 10.573 -3.859 24.060 1.00 12.64 87 TYR D C 1
ATOM 2151 O O . TYR C 1 37 ? 10.134 -4.917 24.573 1.00 12.46 87 TYR D O 1
ATOM 2160 N N . LEU C 1 38 ? 11.823 -3.429 24.256 1.00 11.36 88 LEU D N 1
ATOM 2161 C CA . LEU C 1 38 ? 12.737 -4.030 25.233 1.00 11.33 88 LEU D CA 1
ATOM 2162 C C . LEU C 1 38 ? 12.797 -3.096 26.429 1.00 11.85 88 LEU D C 1
ATOM 2163 O O . LEU C 1 38 ? 12.976 -1.868 26.256 1.00 13.52 88 LEU D O 1
ATOM 2168 N N . ILE C 1 39 ? 12.605 -3.671 27.578 1.00 11.38 89 ILE D N 1
ATOM 2169 C CA . ILE C 1 39 ? 12.436 -2.910 28.857 1.00 12.16 89 ILE D CA 1
ATOM 2170 C C . ILE C 1 39 ? 13.361 -3.485 29.925 1.00 12.52 89 ILE D C 1
ATOM 2171 O O . ILE C 1 39 ? 13.462 -4.726 30.102 1.00 12.49 89 ILE D O 1
ATOM 2176 N N . LYS C 1 40 ? 14.013 -2.598 30.678 1.00 12.24 90 LYS D N 1
ATOM 2177 C CA . LYS C 1 40 ? 14.669 -2.979 31.935 1.00 12.66 90 LYS D CA 1
ATOM 2178 C C . LYS C 1 40 ? 13.770 -2.486 33.070 1.00 12.63 90 LYS D C 1
ATOM 2179 O O . LYS C 1 40 ? 13.592 -1.261 33.216 1.00 14.43 90 LYS D O 1
ATOM 2185 N N . TYR C 1 41 ? 13.313 -3.402 33.878 1.00 13.02 91 TYR D N 1
ATOM 2186 C CA . TYR C 1 41 ? 12.475 -3.069 35.065 1.00 13.47 91 TYR D CA 1
ATOM 2187 C C . TYR C 1 41 ? 13.401 -2.710 36.210 1.00 15.83 91 TYR D C 1
ATOM 2188 O O . TYR C 1 41 ? 14.451 -3.348 36.395 1.00 15.58 91 TYR D O 1
ATOM 2197 N N . ASP C 1 42 ? 12.999 -1.695 36.986 1.00 15.48 92 ASP D N 1
ATOM 2198 C CA . ASP C 1 42 ? 13.761 -1.312 38.185 1.00 16.72 92 ASP D CA 1
ATOM 2199 C C . ASP C 1 42 ? 13.926 -2.523 39.095 1.00 17.05 92 ASP D C 1
ATOM 2200 O O . ASP C 1 42 ? 12.959 -3.226 39.412 1.00 20.06 92 ASP D O 1
ATOM 2205 N N . GLY C 1 43 ? 15.144 -2.717 39.532 1.00 20.07 93 GLY D N 1
ATOM 2206 C CA . GLY C 1 43 ? 15.476 -3.715 40.542 1.00 20.73 93 GLY D CA 1
ATOM 2207 C C . GLY C 1 43 ? 15.822 -5.049 39.959 1.00 21.05 93 GLY D C 1
ATOM 2208 O O . GLY C 1 43 ? 16.265 -5.914 40.761 1.00 22.33 93 GLY D O 1
ATOM 2209 N N . PHE C 1 44 ? 15.584 -5.269 38.655 1.00 19.25 94 PHE D N 1
ATOM 2210 C CA . PHE C 1 44 ? 15.799 -6.600 38.041 1.00 20.34 94 PHE D CA 1
ATOM 2211 C C . PHE C 1 44 ? 16.699 -6.511 36.813 1.00 18.88 94 PHE D C 1
ATOM 2212 O O . PHE C 1 44 ? 16.660 -5.550 36.095 1.00 18.38 94 PHE D O 1
ATOM 2220 N N . ASP C 1 45 ? 17.497 -7.561 36.580 1.00 20.47 95 ASP D N 1
ATOM 2221 C CA . ASP C 1 45 ? 18.629 -7.416 35.631 1.00 18.29 95 ASP D CA 1
ATOM 2222 C C . ASP C 1 45 ? 18.302 -8.023 34.255 1.00 16.76 95 ASP D C 1
ATOM 2223 O O . ASP C 1 45 ? 18.984 -7.707 33.345 1.00 15.65 95 ASP D O 1
ATOM 2228 N N . CYS C 1 46 ? 17.225 -8.793 34.129 1.00 16.65 96 CYS D N 1
ATOM 2229 C CA . CYS C 1 46 ? 16.831 -9.399 32.856 1.00 15.72 96 CYS D CA 1
ATOM 2230 C C . CYS C 1 46 ? 16.208 -8.373 31.894 1.00 15.42 96 CYS D C 1
ATOM 2231 O O . CYS C 1 46 ? 15.465 -7.493 32.348 1.00 15.70 96 CYS D O 1
ATOM 2234 N N . VAL C 1 47 ? 16.468 -8.451 30.578 1.00 11.81 97 VAL D N 1
ATOM 2235 C CA . VAL C 1 47 ? 15.762 -7.598 29.594 1.00 13.05 97 VAL D CA 1
ATOM 2236 C C . VAL C 1 47 ? 14.441 -8.247 29.212 1.00 13.28 97 VAL D C 1
ATOM 2237 O O . VAL C 1 47 ? 14.416 -9.429 28.872 1.00 14.73 97 VAL D O 1
ATOM 2241 N N . TYR C 1 48 ? 13.355 -7.518 29.299 1.00 11.98 98 TYR D N 1
ATOM 2242 C CA . TYR C 1 48 ? 12.021 -8.046 28.980 1.00 12.74 98 TYR D CA 1
ATOM 2243 C C . TYR C 1 48 ? 11.625 -7.541 27.608 1.00 12.40 98 TYR D C 1
ATOM 2244 O O . TYR C 1 48 ? 11.870 -6.382 27.265 1.00 12.77 98 TYR D O 1
ATOM 2253 N N . GLY C 1 49 ? 11.016 -8.426 26.812 1.00 11.75 99 GLY D N 1
ATOM 2254 C CA . GLY C 1 49 ? 10.414 -8.035 25.546 1.00 10.91 99 GLY D CA 1
ATOM 2255 C C . GLY C 1 49 ? 8.905 -8.130 25.652 1.00 11.03 99 GLY D C 1
ATOM 2256 O O . GLY C 1 49 ? 8.368 -9.268 25.828 1.00 12.30 99 GLY D O 1
ATOM 2257 N N . LEU C 1 50 ? 8.259 -6.977 25.563 1.00 11.34 100 LEU D N 1
ATOM 2258 C CA . LEU C 1 50 ? 6.777 -6.905 25.704 1.00 11.92 100 LEU D CA 1
ATOM 2259 C C . LEU C 1 50 ? 6.195 -6.040 24.595 1.00 12.94 100 LEU D C 1
ATOM 2260 O O . LEU C 1 50 ? 6.741 -4.946 24.262 1.00 13.22 100 LEU D O 1
ATOM 2265 N N . GLU C 1 51 ? 5.089 -6.512 24.035 1.00 13.12 101 GLU D N 1
ATOM 2266 C CA . GLU C 1 51 ? 4.266 -5.679 23.135 1.00 14.03 101 GLU D CA 1
ATOM 2267 C C . GLU C 1 51 ? 3.392 -4.798 24.040 1.00 15.83 101 GLU D C 1
ATOM 2268 O O . GLU C 1 51 ? 2.246 -5.179 24.355 1.00 16.05 101 GLU D O 1
ATOM 2274 N N . LEU C 1 52 ? 3.944 -3.700 24.505 1.00 15.42 102 LEU D N 1
ATOM 2275 C CA . LEU C 1 52 ? 3.386 -2.936 25.637 1.00 17.08 102 LEU D CA 1
ATOM 2276 C C . LEU C 1 52 ? 1.968 -2.469 25.308 1.00 20.58 102 LEU D C 1
ATOM 2277 O O . LEU C 1 52 ? 1.172 -2.367 26.260 1.00 22.07 102 LEU D O 1
ATOM 2282 N N . ASN C 1 53 ? 1.675 -2.146 24.053 1.00 19.02 103 ASN D N 1
ATOM 2283 C CA . ASN C 1 53 ? 0.323 -1.612 23.710 1.00 23.21 103 ASN D CA 1
ATOM 2284 C C . ASN C 1 53 ? -0.628 -2.736 23.299 1.00 22.19 103 ASN D C 1
ATOM 2285 O O . ASN C 1 53 ? -1.819 -2.405 22.982 1.00 29.13 103 ASN D O 1
ATOM 2290 N N . LYS C 1 54 ? -0.196 -3.990 23.186 1.00 20.79 104 LYS D N 1
ATOM 2291 C CA . LYS C 1 54 ? -1.044 -5.127 22.736 1.00 23.09 104 LYS D CA 1
ATOM 2292 C C . LYS C 1 54 ? -1.249 -6.166 23.837 1.00 22.88 104 LYS D C 1
ATOM 2293 O O . LYS C 1 54 ? -2.300 -6.859 23.822 1.00 25.77 104 LYS D O 1
ATOM 2299 N N . ASP C 1 55 ? -0.300 -6.330 24.756 1.00 17.68 105 ASP D N 1
ATOM 2300 C CA . ASP C 1 55 ? -0.280 -7.426 25.727 1.00 16.68 105 ASP D CA 1
ATOM 2301 C C . ASP C 1 55 ? -1.437 -7.239 26.723 1.00 18.29 105 ASP D C 1
ATOM 2302 O O . ASP C 1 55 ? -1.515 -6.167 27.382 1.00 19.66 105 ASP D O 1
ATOM 2307 N N . GLU C 1 56 ? -2.277 -8.263 26.821 1.00 20.32 106 GLU D N 1
ATOM 2308 C CA . GLU C 1 56 ? -3.496 -8.186 27.660 1.00 21.88 106 GLU D CA 1
ATOM 2309 C C . GLU C 1 56 ? -3.104 -8.090 29.131 1.00 22.70 106 GLU D C 1
ATOM 2310 O O . GLU C 1 56 ? -3.985 -7.674 29.886 1.00 22.53 106 GLU D O 1
ATOM 2316 N N . ARG C 1 57 ? -1.844 -8.367 29.527 1.00 17.61 107 ARG D N 1
ATOM 2317 C CA . ARG C 1 57 ? -1.417 -8.345 30.949 1.00 16.97 107 ARG D CA 1
ATOM 2318 C C . ARG C 1 57 ? -0.995 -6.928 31.353 1.00 14.70 107 ARG D C 1
ATOM 2319 O O . ARG C 1 57 ? -0.842 -6.687 32.574 1.00 16.34 107 ARG D O 1
ATOM 2327 N N . VAL C 1 58 ? -0.832 -6.015 30.402 1.00 15.98 108 VAL D N 1
ATOM 2328 C CA . VAL C 1 58 ? -0.318 -4.647 30.644 1.00 17.44 108 VAL D CA 1
ATOM 2329 C C . VAL C 1 58 ? -1.503 -3.685 30.751 1.00 18.35 108 VAL D C 1
ATOM 2330 O O . VAL C 1 58 ? -2.356 -3.709 29.860 1.00 19.13 108 VAL D O 1
ATOM 2334 N N . SER C 1 59 ? -1.559 -2.867 31.808 1.00 17.25 109 SER D N 1
ATOM 2335 C CA . SER C 1 59 ? -2.608 -1.841 31.947 1.00 17.64 109 SER D CA 1
ATOM 2336 C C . SER C 1 59 ? -2.031 -0.531 32.466 1.00 17.99 109 SER D C 1
ATOM 2337 O O . SER C 1 59 ? -0.891 -0.537 32.998 1.00 17.78 109 SER D O 1
ATOM 2340 N N . ALA C 1 60 ? -2.739 0.563 32.264 1.00 20.60 110 ALA D N 1
ATOM 2341 C CA . ALA C 1 60 ? -2.446 1.858 32.903 1.00 19.83 110 ALA D CA 1
ATOM 2342 C C . ALA C 1 60 ? -1.006 2.288 32.578 1.00 18.22 110 ALA D C 1
ATOM 2343 O O . ALA C 1 60 ? -0.369 2.904 33.450 1.00 22.38 110 ALA D O 1
ATOM 2345 N N . LEU C 1 61 ? -0.557 2.073 31.361 1.00 19.02 111 LEU D N 1
ATOM 2346 C CA . LEU C 1 61 ? 0.821 2.463 30.971 1.00 19.88 111 LEU D CA 1
ATOM 2347 C C . LEU C 1 61 ? 0.911 3.992 30.993 1.00 21.76 111 LEU D C 1
ATOM 2348 O O . LEU C 1 61 ? 0.070 4.661 30.348 1.00 21.88 111 LEU D O 1
ATOM 2353 N N . GLU C 1 62 ? 1.903 4.536 31.669 1.00 19.69 112 GLU D N 1
ATOM 2354 C CA . GLU C 1 62 ? 2.158 5.993 31.635 1.00 21.96 112 GLU D CA 1
ATOM 2355 C C . GLU C 1 62 ? 3.664 6.234 31.482 1.00 21.79 112 GLU D C 1
ATOM 2356 O O . GLU C 1 62 ? 4.476 5.413 32.004 1.00 21.21 112 GLU D O 1
ATOM 2362 N N . VAL C 1 63 ? 4.015 7.296 30.781 1.00 23.41 113 VAL D N 1
ATOM 2363 C CA . VAL C 1 63 ? 5.417 7.803 30.723 1.00 22.85 113 VAL D CA 1
ATOM 2364 C C . VAL C 1 63 ? 5.666 8.660 31.959 1.00 25.24 113 VAL D C 1
ATOM 2365 O O . VAL C 1 63 ? 4.863 9.578 32.221 1.00 27.50 113 VAL D O 1
ATOM 2369 N N . LEU C 1 64 ? 6.718 8.365 32.710 1.00 22.73 114 LEU D N 1
ATOM 2370 C CA . LEU C 1 64 ? 7.124 9.113 33.920 1.00 26.12 114 LEU D CA 1
ATOM 2371 C C . LEU C 1 64 ? 7.917 10.340 33.499 1.00 27.52 114 LEU D C 1
ATOM 2372 O O . LEU C 1 64 ? 8.563 10.349 32.456 1.00 27.16 114 LEU D O 1
ATOM 2377 N N . PRO C 1 65 ? 7.870 11.429 34.299 1.00 32.97 115 PRO D N 1
ATOM 2378 C CA . PRO C 1 65 ? 8.564 12.661 33.913 1.00 34.64 115 PRO D CA 1
ATOM 2379 C C . PRO C 1 65 ? 10.086 12.540 34.125 1.00 35.65 115 PRO D C 1
ATOM 2380 O O . PRO C 1 65 ? 10.817 13.225 33.441 1.00 35.37 115 PRO D O 1
ATOM 2384 N N . ASP C 1 66 ? 10.513 11.675 35.052 1.00 34.52 116 ASP D N 1
ATOM 2385 C CA . ASP C 1 66 ? 11.925 11.554 35.501 1.00 34.95 116 ASP D CA 1
ATOM 2386 C C . ASP C 1 66 ? 12.796 11.095 34.332 1.00 37.86 116 ASP D C 1
ATOM 2387 O O . ASP C 1 66 ? 12.376 10.150 33.612 1.00 36.38 116 ASP D O 1
ATOM 2392 N N . ARG C 1 67 ? 13.961 11.733 34.183 1.00 35.31 117 ARG D N 1
ATOM 2393 C CA . ARG C 1 67 ? 14.975 11.462 33.129 1.00 32.87 117 ARG D CA 1
ATOM 2394 C C . ARG C 1 67 ? 15.787 10.215 33.498 1.00 31.74 117 ARG D C 1
ATOM 2395 O O . ARG C 1 67 ? 16.046 9.961 34.704 1.00 29.53 117 ARG D O 1
ATOM 2397 N N . VAL C 1 68 ? 16.145 9.415 32.497 1.00 30.28 118 VAL D N 1
ATOM 2398 C CA . VAL C 1 68 ? 17.128 8.313 32.678 1.00 29.67 118 VAL D CA 1
ATOM 2399 C C . VAL C 1 68 ? 18.477 8.949 33.059 1.00 30.72 118 VAL D C 1
ATOM 2400 O O . VAL C 1 68 ? 18.884 9.908 32.379 1.00 33.66 118 VAL D O 1
ATOM 2404 N N . ALA C 1 69 ? 19.133 8.415 34.089 1.00 34.62 119 ALA D N 1
ATOM 2405 C CA . ALA C 1 69 ? 20.480 8.828 34.557 1.00 38.49 119 ALA D CA 1
ATOM 2406 C C . ALA C 1 69 ? 21.492 8.623 33.426 1.00 45.68 119 ALA D C 1
ATOM 2407 O O . ALA C 1 69 ? 21.388 7.598 32.675 1.00 41.50 119 ALA D O 1
ATOM 2409 N N . THR C 1 70 ? 22.417 9.570 33.273 1.00 49.82 120 THR D N 1
ATOM 2410 C CA . THR C 1 70 ? 23.547 9.471 32.310 1.00 57.17 120 THR D CA 1
ATOM 2411 C C . THR C 1 70 ? 24.835 9.739 33.093 1.00 62.55 120 THR D C 1
ATOM 2412 O O . THR C 1 70 ? 25.052 10.901 33.482 1.00 60.99 120 THR D O 1
ATOM 2416 N N . SER C 1 71 ? 25.639 8.700 33.342 1.00 61.52 121 SER D N 1
ATOM 2417 C CA . SER C 1 71 ? 26.961 8.821 34.007 1.00 65.77 121 SER D CA 1
ATOM 2418 C C . SER C 1 71 ? 28.057 8.562 32.974 1.00 63.06 121 SER D C 1
ATOM 2419 O O . SER C 1 71 ? 27.787 7.811 32.022 1.00 65.75 121 SER D O 1
ATOM 2422 N N . ARG C 1 72 ? 29.207 9.224 33.109 1.00 61.95 122 ARG D N 1
ATOM 2423 C CA . ARG C 1 72 ? 30.348 9.030 32.174 1.00 58.94 122 ARG D CA 1
ATOM 2424 C C . ARG C 1 72 ? 30.903 7.623 32.426 1.00 53.02 122 ARG D C 1
ATOM 2425 O O . ARG C 1 72 ? 31.031 7.237 33.581 1.00 50.01 122 ARG D O 1
ATOM 2427 N N . ILE C 1 73 ? 31.130 6.854 31.369 1.00 55.60 123 ILE D N 1
ATOM 2428 C CA . ILE C 1 73 ? 31.818 5.537 31.453 1.00 53.52 123 ILE D CA 1
ATOM 2429 C C . ILE C 1 73 ? 33.230 5.785 32.035 1.00 49.59 123 ILE D C 1
ATOM 2430 O O . ILE C 1 73 ? 33.927 6.696 31.557 1.00 43.10 123 ILE D O 1
ATOM 2435 N N . SER C 1 74 ? 33.629 5.053 33.084 1.00 46.87 124 SER D N 1
ATOM 2436 C CA . SER C 1 74 ? 34.883 5.302 33.857 1.00 46.26 124 SER D CA 1
ATOM 2437 C C . SER C 1 74 ? 36.135 4.983 33.013 1.00 43.60 124 SER D C 1
ATOM 2438 O O . SER C 1 74 ? 37.091 5.778 33.035 1.00 44.39 124 SER D O 1
ATOM 2441 N N . ASP C 1 75 ? 36.114 3.879 32.264 1.00 33.51 125 ASP D N 1
ATOM 2442 C CA . ASP C 1 75 ? 37.233 3.400 31.406 1.00 28.99 125 ASP D CA 1
ATOM 2443 C C . ASP C 1 75 ? 36.639 2.974 30.052 1.00 26.16 125 ASP D C 1
ATOM 2444 O O . ASP C 1 75 ? 36.241 1.787 29.917 1.00 22.88 125 ASP D O 1
ATOM 2449 N N . ALA C 1 76 ? 36.616 3.873 29.060 1.00 24.30 126 ALA D N 1
ATOM 2450 C CA . ALA C 1 76 ? 35.993 3.629 27.737 1.00 24.17 126 ALA D CA 1
ATOM 2451 C C . ALA C 1 76 ? 36.724 2.498 27.023 1.00 21.16 126 ALA D C 1
ATOM 2452 O O . ALA C 1 76 ? 36.086 1.696 26.351 1.00 22.75 126 ALA D O 1
ATOM 2454 N N . HIS C 1 77 ? 38.052 2.434 27.122 1.00 22.90 127 HIS D N 1
ATOM 2455 C CA . HIS C 1 77 ? 38.786 1.345 26.435 1.00 21.81 127 HIS D CA 1
ATOM 2456 C C . HIS C 1 77 ? 38.403 -0.024 27.011 1.00 18.42 127 HIS D C 1
ATOM 2457 O O . HIS C 1 77 ? 38.343 -1.024 26.267 1.00 19.38 127 HIS D O 1
ATOM 2464 N N . LEU C 1 78 ? 38.194 -0.090 28.308 1.00 18.60 128 LEU D N 1
ATOM 2465 C CA . LEU C 1 78 ? 37.832 -1.363 28.996 1.00 18.25 128 LEU D CA 1
ATOM 2466 C C . LEU C 1 78 ? 36.469 -1.791 28.465 1.00 19.77 128 LEU D C 1
ATOM 2467 O O . LEU C 1 78 ? 36.259 -2.995 28.230 1.00 20.14 128 LEU D O 1
ATOM 2472 N N . ALA C 1 79 ? 35.568 -0.836 28.357 1.00 19.66 129 ALA D N 1
ATOM 2473 C CA . ALA C 1 79 ? 34.204 -1.132 27.877 1.00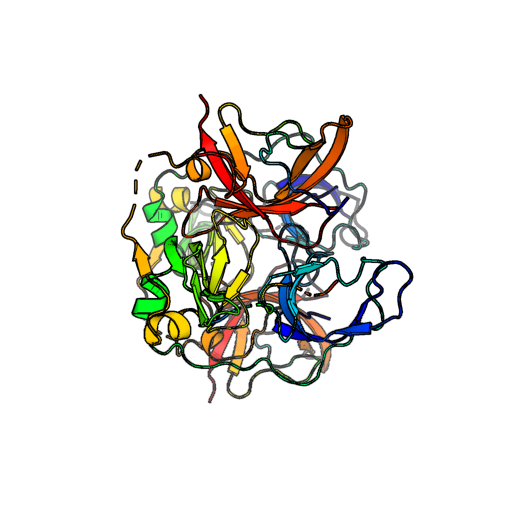 20.59 129 ALA D CA 1
ATOM 2474 C C . ALA C 1 79 ? 34.332 -1.766 26.496 1.00 22.00 129 ALA D C 1
ATOM 2475 O O . ALA C 1 79 ? 33.787 -2.890 26.258 1.00 23.84 129 ALA D O 1
ATOM 2477 N N . ASP C 1 80 ? 35.150 -1.136 25.631 1.00 21.05 130 ASP D N 1
ATOM 2478 C CA . ASP C 1 80 ? 35.347 -1.630 24.257 1.00 23.05 130 ASP D CA 1
ATOM 2479 C C . ASP C 1 80 ? 35.997 -3.007 24.290 1.00 21.73 130 ASP D C 1
ATOM 2480 O O . ASP C 1 80 ? 35.565 -3.894 23.508 1.00 24.99 130 ASP D O 1
ATOM 2485 N N . THR C 1 81 ? 36.954 -3.238 25.195 1.00 20.82 131 THR D N 1
ATOM 2486 C CA . THR C 1 81 ? 37.691 -4.516 25.346 1.00 20.80 131 THR D CA 1
ATOM 2487 C C . THR C 1 81 ? 36.746 -5.671 25.685 1.00 22.94 131 THR D C 1
ATOM 2488 O O . THR C 1 81 ? 36.954 -6.781 25.176 1.00 25.38 131 THR D O 1
ATOM 2492 N N . MET C 1 82 ? 35.751 -5.446 26.527 1.00 21.38 132 MET D N 1
ATOM 2493 C CA . MET C 1 82 ? 34.934 -6.600 26.994 1.00 19.56 132 MET D CA 1
ATOM 2494 C C . MET C 1 82 ? 33.875 -6.950 25.943 1.00 17.93 132 MET D C 1
ATOM 2495 O O . MET C 1 82 ? 33.423 -8.071 25.977 1.00 16.69 132 MET D O 1
ATOM 2500 N N . ILE C 1 83 ? 33.553 -6.047 25.020 1.00 17.33 133 ILE D N 1
ATOM 2501 C CA . ILE C 1 83 ? 32.427 -6.319 24.080 1.00 16.54 133 ILE D CA 1
ATOM 2502 C C . ILE C 1 83 ? 32.820 -7.453 23.129 1.00 16.76 133 ILE D C 1
ATOM 2503 O O . ILE C 1 83 ? 33.957 -7.427 22.524 1.00 17.39 133 ILE D O 1
ATOM 2508 N N . GLY C 1 84 ? 31.967 -8.471 23.064 1.00 14.64 134 GLY D N 1
ATOM 2509 C CA . GLY C 1 84 ? 32.189 -9.649 22.199 1.00 15.91 134 GLY D CA 1
ATOM 2510 C C . GLY C 1 84 ? 32.993 -10.740 22.879 1.00 17.09 134 GLY D C 1
ATOM 2511 O O . GLY C 1 84 ? 33.192 -11.819 22.290 1.00 21.59 134 GLY D O 1
ATOM 2512 N N . LYS C 1 85 ? 33.489 -10.529 24.085 1.00 15.66 135 LYS D N 1
ATOM 2513 C CA . LYS C 1 85 ? 34.352 -11.503 24.740 1.00 17.13 135 LYS D CA 1
ATOM 2514 C C . LYS C 1 85 ? 33.579 -12.492 25.587 1.00 16.37 135 LYS D C 1
ATOM 2515 O O . LYS C 1 85 ? 32.611 -12.105 26.266 1.00 16.11 135 LYS D O 1
ATOM 2521 N N . ALA C 1 86 ? 34.068 -13.707 25.648 1.00 16.01 136 ALA D N 1
ATOM 2522 C CA . ALA C 1 86 ? 33.676 -14.646 26.693 1.00 14.58 136 ALA D CA 1
ATOM 2523 C C . ALA C 1 86 ? 34.154 -14.114 28.015 1.00 15.17 136 ALA D C 1
ATOM 2524 O O . ALA C 1 86 ? 35.248 -13.536 28.074 1.00 15.98 136 ALA D O 1
ATOM 2526 N N . VAL C 1 87 ? 33.365 -14.346 29.039 1.00 15.54 137 VAL D N 1
ATOM 2527 C CA . VAL C 1 87 ? 33.697 -13.953 30.428 1.00 15.37 137 VAL D CA 1
ATOM 2528 C C . VAL C 1 87 ? 33.340 -15.037 31.432 1.00 15.74 137 VAL D C 1
ATOM 2529 O O . VAL C 1 87 ? 32.502 -15.933 31.174 1.00 16.22 137 VAL D O 1
ATOM 2533 N N . GLU C 1 88 ? 33.937 -14.938 32.610 1.00 14.44 138 GLU D N 1
ATOM 2534 C CA . GLU C 1 88 ? 33.503 -15.613 33.827 1.00 16.05 138 GLU D CA 1
ATOM 2535 C C . GLU C 1 88 ? 33.044 -14.531 34.790 1.00 17.40 138 GLU D C 1
ATOM 2536 O O . GLU C 1 88 ? 33.890 -13.666 35.190 1.00 15.77 138 GLU D O 1
ATOM 2542 N N . HIS C 1 89 ? 31.751 -14.522 35.078 1.00 14.81 139 HIS D N 1
ATOM 2543 C CA . HIS C 1 89 ? 31.092 -13.461 35.875 1.00 15.48 139 HIS D CA 1
ATOM 2544 C C . HIS C 1 89 ? 30.779 -14.014 37.248 1.00 16.48 139 HIS D C 1
ATOM 2545 O O . HIS C 1 89 ? 29.966 -14.940 37.364 1.00 15.83 139 HIS D O 1
ATOM 2552 N N . MET C 1 90 ? 31.421 -13.449 38.276 1.00 18.00 140 MET D N 1
ATOM 2553 C CA . MET C 1 90 ? 31.281 -13.970 39.646 1.00 20.61 140 MET D CA 1
ATOM 2554 C C . MET C 1 90 ? 30.063 -13.347 40.332 1.00 19.06 140 MET D C 1
ATOM 2555 O O . MET C 1 90 ? 29.990 -12.110 40.432 1.00 20.03 140 MET D O 1
ATOM 2560 N N . PHE C 1 91 ? 29.192 -14.194 40.830 1.00 17.05 141 PHE D N 1
ATOM 2561 C CA . PHE C 1 91 ? 28.069 -13.879 41.727 1.00 18.43 141 PHE D CA 1
ATOM 2562 C C . PHE C 1 91 ? 28.388 -14.523 43.087 1.00 22.23 141 PHE D C 1
ATOM 2563 O O . PHE C 1 91 ? 29.444 -15.225 43.189 1.00 25.04 141 PHE D O 1
ATOM 2571 N N . GLU C 1 92 ? 27.589 -14.204 44.087 1.00 24.83 142 GLU D N 1
ATOM 2572 C CA . GLU C 1 92 ? 27.666 -14.884 45.399 1.00 24.98 142 GLU D CA 1
ATOM 2573 C C . GLU C 1 92 ? 26.278 -15.399 45.771 1.00 25.09 142 GLU D C 1
ATOM 2574 O O . GLU C 1 92 ? 25.274 -14.845 45.276 1.00 24.32 142 GLU D O 1
ATOM 2580 N N . THR C 1 93 ? 26.257 -16.475 46.553 1.00 23.31 143 THR D N 1
ATOM 2581 C CA . THR C 1 93 ? 25.055 -17.219 46.994 1.00 27.52 143 THR D CA 1
ATOM 2582 C C . THR C 1 93 ? 24.716 -16.848 48.446 1.00 35.26 143 THR D C 1
ATOM 2583 O O . THR C 1 93 ? 25.508 -16.138 49.109 1.00 33.82 143 THR D O 1
ATOM 2587 N N . GLU C 1 94 ? 23.594 -17.378 48.934 1.00 37.20 144 GLU D N 1
ATOM 2588 C CA . GLU C 1 94 ? 23.054 -17.070 50.283 1.00 36.44 144 GLU D CA 1
ATOM 2589 C C . GLU C 1 94 ? 24.067 -17.455 51.374 1.00 36.68 144 GLU D C 1
ATOM 2590 O O . GLU C 1 94 ? 23.969 -16.881 52.463 1.00 38.99 144 GLU D O 1
ATOM 2596 N N . ASP C 1 95 ? 24.953 -18.442 51.175 1.00 32.81 145 ASP D N 1
ATOM 2597 C CA . ASP C 1 95 ? 25.909 -18.821 52.251 1.00 29.90 145 ASP D CA 1
ATOM 2598 C C . ASP C 1 95 ? 27.239 -18.090 52.043 1.00 36.97 145 ASP D C 1
ATOM 2599 O O . ASP C 1 95 ? 28.203 -18.375 52.796 1.00 36.34 145 ASP D O 1
ATOM 2604 N N . GLY C 1 96 ? 27.260 -17.095 51.148 1.00 37.02 146 GLY D N 1
ATOM 2605 C CA . GLY C 1 96 ? 28.429 -16.241 50.867 1.00 36.27 146 GLY D CA 1
ATOM 2606 C C . GLY C 1 96 ? 29.384 -16.865 49.865 1.00 31.81 146 GLY D C 1
ATOM 2607 O O . GLY C 1 96 ? 30.384 -16.187 49.543 1.00 36.56 146 GLY D O 1
ATOM 2608 N N . SER C 1 97 ? 29.104 -18.076 49.391 1.00 30.77 147 SER D N 1
ATOM 2609 C CA . SER C 1 97 ? 29.984 -18.828 48.462 1.00 30.09 147 SER D CA 1
ATOM 2610 C C . SER C 1 97 ? 30.001 -18.070 47.140 1.00 28.21 147 SER D C 1
ATOM 2611 O O . SER C 1 97 ? 28.968 -17.450 46.785 1.00 27.52 147 SER D O 1
ATOM 2614 N N . LYS C 1 98 ? 31.075 -18.246 46.395 1.00 29.64 148 LYS D N 1
ATOM 2615 C CA . LYS C 1 98 ? 31.236 -17.566 45.099 1.00 30.39 148 LYS D CA 1
ATOM 2616 C C . LYS C 1 98 ? 30.705 -18.513 44.018 1.00 27.84 148 LYS D C 1
ATOM 2617 O O . LYS C 1 98 ? 30.912 -19.736 44.096 1.00 31.86 148 LYS D O 1
ATOM 2621 N N . ASP C 1 99 ? 29.954 -17.971 43.074 1.00 21.12 149 ASP D N 1
ATOM 2622 C CA . ASP C 1 99 ? 29.337 -18.813 42.024 1.00 21.48 149 ASP D CA 1
ATOM 2623 C C . ASP C 1 99 ? 29.621 -18.157 40.680 1.00 18.75 149 ASP D C 1
ATOM 2624 O O . ASP C 1 99 ? 29.036 -17.087 40.392 1.00 18.61 149 ASP D O 1
ATOM 2629 N N . GLU C 1 100 ? 30.569 -18.747 39.961 1.00 18.41 150 GLU D N 1
ATOM 2630 C CA . GLU C 1 100 ? 31.051 -18.191 38.696 1.00 18.67 150 GLU D CA 1
ATOM 2631 C C . GLU C 1 100 ? 30.078 -18.656 37.605 1.00 17.03 150 GLU D C 1
ATOM 2632 O O . GLU C 1 100 ? 29.804 -19.852 37.509 1.00 19.88 150 GLU D O 1
ATOM 2638 N N . TRP C 1 101 ? 29.617 -17.735 36.777 1.00 14.51 151 TRP D N 1
ATOM 2639 C CA . TRP C 1 101 ? 28.794 -18.037 35.597 1.00 14.88 151 TRP D CA 1
ATOM 2640 C C . TRP C 1 101 ? 29.586 -17.697 34.335 1.00 14.38 151 TRP D C 1
ATOM 2641 O O . TRP C 1 101 ? 29.949 -16.523 34.138 1.00 15.53 151 TRP D O 1
ATOM 2652 N N . ARG C 1 102 ? 29.732 -18.673 33.457 1.00 15.55 152 ARG D N 1
ATOM 2653 C CA . ARG C 1 102 ? 30.354 -18.430 32.139 1.00 16.62 152 ARG D CA 1
ATOM 2654 C C . ARG C 1 102 ? 29.351 -17.725 31.217 1.00 14.25 152 ARG D C 1
ATOM 2655 O O . ARG C 1 102 ? 28.191 -18.136 31.145 1.00 14.38 152 ARG D O 1
ATOM 2663 N N . GLY C 1 103 ? 29.793 -16.710 30.497 1.00 14.68 153 GLY D N 1
ATOM 2664 C CA . GLY C 1 103 ? 28.898 -16.004 29.575 1.00 13.87 153 GLY D CA 1
ATOM 2665 C C . GLY C 1 103 ? 29.660 -15.251 28.532 1.00 13.20 153 GLY D C 1
ATOM 2666 O O . GLY C 1 103 ? 30.869 -15.542 28.285 1.00 14.02 153 GLY D O 1
ATOM 2667 N N . MET C 1 104 ? 28.998 -14.292 27.931 1.00 12.43 154 MET D N 1
ATOM 2668 C CA . MET C 1 104 ? 29.579 -13.495 26.843 1.00 14.04 154 MET D CA 1
ATOM 2669 C C . MET C 1 104 ? 28.961 -12.105 26.953 1.00 13.61 154 MET D C 1
ATOM 2670 O O . MET C 1 104 ? 27.725 -11.976 27.049 1.00 12.45 154 MET D O 1
ATOM 2675 N N . VAL C 1 105 ? 29.809 -11.089 26.903 1.00 12.19 155 VAL D N 1
ATOM 2676 C CA . VAL C 1 105 ? 29.380 -9.687 26.810 1.00 12.83 155 VAL D CA 1
ATOM 2677 C C . VAL C 1 105 ? 29.070 -9.364 25.357 1.00 13.66 155 VAL D C 1
ATOM 2678 O O . VAL C 1 105 ? 29.905 -9.617 24.458 1.00 14.28 155 VAL D O 1
ATOM 2682 N N . LEU C 1 106 ? 27.872 -8.897 25.090 1.00 12.20 156 LEU D N 1
ATOM 2683 C CA . LEU C 1 106 ? 27.360 -8.803 23.693 1.00 12.32 156 LEU D CA 1
ATOM 2684 C C . LEU C 1 106 ? 27.500 -7.392 23.124 1.00 12.83 156 LEU D C 1
ATOM 2685 O O . LEU C 1 106 ? 27.806 -7.254 21.944 1.00 12.81 156 LEU D O 1
ATOM 2690 N N . ALA C 1 107 ? 27.229 -6.371 23.928 1.00 12.30 157 ALA D N 1
ATOM 2691 C CA . ALA C 1 107 ? 27.118 -4.971 23.466 1.00 11.84 157 ALA D CA 1
ATOM 2692 C C . ALA C 1 107 ? 26.959 -4.046 24.660 1.00 11.75 157 ALA D C 1
ATOM 2693 O O . ALA C 1 107 ? 26.562 -4.497 25.749 1.00 13.75 157 ALA D O 1
ATOM 2695 N N . ARG C 1 108 ? 27.212 -2.772 24.446 1.00 13.46 158 ARG D N 1
ATOM 2696 C CA . ARG C 1 108 ? 26.672 -1.723 25.337 1.00 14.58 158 ARG D CA 1
ATOM 2697 C C . ARG C 1 108 ? 25.153 -1.731 25.185 1.00 13.17 158 ARG D C 1
ATOM 2698 O O . ARG C 1 108 ? 24.655 -1.774 24.076 1.00 14.95 158 ARG D O 1
ATOM 2706 N N . ALA C 1 109 ? 24.444 -1.656 26.292 1.00 13.69 159 ALA D N 1
ATOM 2707 C CA . ALA C 1 109 ? 22.990 -1.462 26.227 1.00 13.24 159 ALA D CA 1
ATOM 2708 C C . ALA C 1 109 ? 22.701 -0.090 25.647 1.00 14.16 159 ALA D C 1
ATOM 2709 O O . ALA C 1 109 ? 23.385 0.919 25.901 1.00 15.46 159 ALA D O 1
ATOM 2711 N N . PRO C 1 110 ? 21.608 0.009 24.894 1.00 14.03 160 PRO D N 1
ATOM 2712 C CA . PRO C 1 110 ? 21.052 1.313 24.530 1.00 14.53 160 PRO D CA 1
ATOM 2713 C C . PRO C 1 110 ? 20.461 1.993 25.769 1.00 14.61 160 PRO D C 1
ATOM 2714 O O . PRO C 1 110 ? 20.161 1.329 26.732 1.00 15.07 160 PRO D O 1
ATOM 2718 N N . VAL C 1 111 ? 20.358 3.335 25.692 1.00 15.55 161 VAL D N 1
ATOM 2719 C CA . VAL C 1 111 ? 19.652 4.245 26.628 1.00 16.47 161 VAL D CA 1
ATOM 2720 C C . VAL C 1 111 ? 20.378 4.357 27.963 1.00 18.07 161 VAL D C 1
ATOM 2721 O O . VAL C 1 111 ? 20.529 5.484 28.461 1.00 20.97 161 VAL D O 1
ATOM 2725 N N . MET C 1 112 ? 20.696 3.238 28.588 1.00 14.70 162 MET D N 1
ATOM 2726 C CA . MET C 1 112 ? 21.356 3.164 29.910 1.00 15.49 162 MET D CA 1
ATOM 2727 C C . MET C 1 112 ? 22.874 2.933 29.702 1.00 18.09 162 MET D C 1
ATOM 2728 O O . MET C 1 112 ? 23.341 1.782 29.669 1.00 18.38 162 MET D O 1
ATOM 2733 N N . ASN C 1 113 ? 23.633 4.034 29.648 1.00 20.23 163 ASN D N 1
ATOM 2734 C CA . ASN C 1 113 ? 24.983 4.100 29.017 1.00 23.98 163 ASN D CA 1
ATOM 2735 C C . ASN C 1 113 ? 26.068 3.322 29.778 1.00 23.44 163 ASN D C 1
ATOM 2736 O O . ASN C 1 113 ? 27.094 3.028 29.162 1.00 30.24 163 ASN D O 1
ATOM 2741 N N . THR C 1 114 ? 25.921 3.025 31.053 1.00 21.64 164 THR D N 1
ATOM 2742 C CA . THR C 1 114 ? 26.954 2.305 31.819 1.00 19.49 164 THR D CA 1
ATOM 2743 C C . THR C 1 114 ? 26.593 0.804 31.881 1.00 14.88 164 THR D C 1
ATOM 2744 O O . THR C 1 114 ? 27.322 0.074 32.554 1.00 17.26 164 THR D O 1
ATOM 2748 N N . TRP C 1 115 ? 25.475 0.387 31.260 1.00 14.60 165 TRP D N 1
ATOM 2749 C CA . TRP C 1 115 ? 25.053 -1.023 31.322 1.00 14.77 165 TRP D CA 1
ATOM 2750 C C . TRP C 1 115 ? 25.494 -1.748 30.054 1.00 12.47 165 TRP D C 1
ATOM 2751 O O . TRP C 1 115 ? 25.557 -1.139 28.987 1.00 12.74 165 TRP D O 1
ATOM 2762 N N . PHE C 1 116 ? 25.688 -3.046 30.197 1.00 12.78 166 PHE D N 1
ATOM 2763 C CA . PHE C 1 116 ? 26.129 -3.961 29.132 1.00 12.19 166 PHE D CA 1
ATOM 2764 C C . PHE C 1 116 ? 25.131 -5.100 29.015 1.00 12.93 166 PHE D C 1
ATOM 2765 O O . PHE C 1 116 ? 24.710 -5.670 30.025 1.00 12.56 166 PHE D O 1
ATOM 2773 N N . TYR C 1 117 ? 24.837 -5.464 27.766 1.00 11.42 167 TYR D N 1
ATOM 2774 C CA . TYR C 1 117 ? 24.125 -6.712 27.459 1.00 10.66 167 TYR D CA 1
ATOM 2775 C C . TYR C 1 117 ? 25.080 -7.875 27.622 1.00 11.07 167 TYR D C 1
ATOM 2776 O O . TYR C 1 117 ? 26.206 -7.839 27.109 1.00 11.39 167 TYR D O 1
ATOM 2785 N N . ILE C 1 118 ? 24.611 -8.909 28.312 1.00 11.22 168 ILE D N 1
ATOM 2786 C CA . ILE C 1 118 ? 25.391 -10.129 28.594 1.00 11.06 168 ILE D CA 1
ATOM 2787 C C . ILE C 1 118 ? 24.413 -11.307 28.612 1.00 11.34 168 ILE D C 1
ATOM 2788 O O . ILE C 1 118 ? 23.254 -11.139 29.034 1.00 10.96 168 ILE D O 1
ATOM 2793 N N . THR C 1 119 ? 24.884 -12.478 28.216 1.00 10.95 169 THR D N 1
ATOM 2794 C CA . THR C 1 119 ? 24.116 -13.742 28.353 1.00 10.91 169 THR D CA 1
ATOM 2795 C C . THR C 1 119 ? 25.054 -14.822 28.882 1.00 12.50 169 THR D C 1
ATOM 2796 O O . THR C 1 119 ? 26.291 -14.598 28.989 1.00 11.78 169 THR D O 1
ATOM 2800 N N . TYR C 1 120 ? 24.488 -15.945 29.257 1.00 12.11 170 TYR D N 1
ATOM 2801 C CA . TYR C 1 120 ? 25.202 -16.991 30.006 1.00 11.73 170 TYR D CA 1
ATOM 2802 C C . TYR C 1 120 ? 24.984 -18.356 29.367 1.00 12.38 170 TYR D C 1
ATOM 2803 O O . TYR C 1 120 ? 23.868 -18.646 28.926 1.00 12.32 170 TYR D O 1
ATOM 2812 N N . GLU C 1 121 ? 26.025 -19.138 29.381 1.00 12.81 171 GLU D N 1
ATOM 2813 C CA . GLU C 1 121 ? 25.991 -20.507 28.842 1.00 14.79 171 GLU D CA 1
ATOM 2814 C C . GLU C 1 121 ? 24.886 -21.277 29.573 1.00 16.44 171 GLU D C 1
ATOM 2815 O O . GLU C 1 121 ? 24.218 -22.089 28.940 1.00 19.39 171 GLU D O 1
ATOM 2821 N N . LYS C 1 122 ? 24.674 -21.056 30.871 1.00 14.08 172 LYS D N 1
ATOM 2822 C CA . LYS C 1 122 ? 23.688 -21.826 31.631 1.00 14.72 172 LYS D CA 1
ATOM 2823 C C . LYS C 1 122 ? 22.412 -21.009 31.903 1.00 13.64 172 LYS D C 1
ATOM 2824 O O . LYS C 1 122 ? 21.493 -21.473 32.601 1.00 15.47 172 LYS D O 1
ATOM 2830 N N . ASP C 1 123 ? 22.270 -19.850 31.236 1.00 13.31 173 ASP D N 1
ATOM 2831 C CA . ASP C 1 123 ? 21.011 -19.081 31.298 1.00 13.88 173 ASP D CA 1
ATOM 2832 C C . ASP C 1 123 ? 21.025 -18.153 30.093 1.00 12.98 173 ASP D C 1
ATOM 2833 O O . ASP C 1 123 ? 21.477 -17.003 30.167 1.00 13.27 173 ASP D O 1
ATOM 2838 N N . PRO C 1 124 ? 20.554 -18.681 28.954 1.00 12.05 174 PRO D N 1
ATOM 2839 C CA . PRO C 1 124 ? 20.776 -18.099 27.635 1.00 12.79 174 PRO D CA 1
ATOM 2840 C C . PRO C 1 124 ? 19.788 -17.001 27.239 1.00 12.64 174 PRO D C 1
ATOM 2841 O O . PRO C 1 124 ? 19.293 -16.952 26.112 1.00 12.23 174 PRO D O 1
ATOM 2845 N N . VAL C 1 125 ? 19.495 -16.134 28.187 1.00 11.14 175 VAL D N 1
ATOM 2846 C CA . VAL C 1 125 ? 18.617 -14.962 27.983 1.00 12.42 175 VAL D CA 1
ATOM 2847 C C . VAL C 1 125 ? 19.418 -13.690 28.188 1.00 11.89 175 VAL D C 1
ATOM 2848 O O . VAL C 1 125 ? 20.576 -13.746 28.678 1.00 11.97 175 VAL D O 1
ATOM 2852 N N . LEU C 1 126 ? 18.858 -12.601 27.715 1.00 11.44 176 LEU D N 1
ATOM 2853 C CA . LEU C 1 126 ? 19.531 -11.312 27.724 1.00 11.71 176 LEU D CA 1
ATOM 2854 C C . LEU C 1 126 ? 19.422 -10.698 29.108 1.00 11.33 176 LEU D C 1
ATOM 2855 O O . LEU C 1 126 ? 18.293 -10.472 29.556 1.00 11.72 176 LEU D O 1
ATOM 2860 N N . TYR C 1 127 ? 20.556 -10.362 29.673 1.00 11.27 177 TYR D N 1
ATOM 2861 C CA . TYR C 1 127 ? 20.689 -9.619 30.941 1.00 11.72 177 TYR D CA 1
ATOM 2862 C C . TYR C 1 127 ? 21.446 -8.321 30.684 1.00 12.21 177 TYR D C 1
ATOM 2863 O O . TYR C 1 127 ? 22.092 -8.147 29.655 1.00 10.57 177 TYR D O 1
ATOM 2872 N N . MET C 1 128 ? 21.356 -7.406 31.627 1.00 12.08 178 MET D N 1
ATOM 2873 C CA . MET C 1 128 ? 22.197 -6.186 31.547 1.00 12.68 178 MET D CA 1
ATOM 2874 C C . MET C 1 128 ? 22.701 -5.863 32.961 1.00 12.20 178 MET D C 1
ATOM 2875 O O . MET C 1 128 ? 21.950 -5.947 33.941 1.00 12.62 178 MET D O 1
ATOM 2880 N N . TYR C 1 129 ? 23.971 -5.507 33.010 1.00 12.72 179 TYR D N 1
ATOM 2881 C CA . TYR C 1 129 ? 24.655 -5.099 34.255 1.00 12.85 179 TYR D CA 1
ATOM 2882 C C . TYR C 1 129 ? 25.679 -4.017 33.986 1.00 13.72 179 TYR D C 1
ATOM 2883 O O . TYR C 1 129 ? 26.165 -3.904 32.855 1.00 13.07 179 TYR D O 1
ATOM 2892 N N . GLN C 1 130 ? 25.995 -3.263 35.044 1.00 14.47 180 GLN D N 1
ATOM 2893 C CA . GLN C 1 130 ? 27.080 -2.259 34.993 1.00 13.95 180 GLN D CA 1
ATOM 2894 C C . GLN C 1 130 ? 28.421 -2.994 35.209 1.00 14.98 180 GLN D C 1
ATOM 2895 O O . GLN C 1 130 ? 28.983 -2.962 36.304 1.00 14.26 180 GLN D O 1
ATOM 2901 N N . LEU C 1 131 ? 28.875 -3.732 34.202 1.00 14.00 181 LEU D N 1
ATOM 2902 C CA . LEU C 1 131 ? 29.980 -4.688 34.341 1.00 13.71 181 LEU D CA 1
ATOM 2903 C C . LEU C 1 131 ? 31.315 -3.979 34.648 1.00 13.88 181 LEU D C 1
ATOM 2904 O O . LEU C 1 131 ? 32.178 -4.710 35.082 1.00 15.75 181 LEU D O 1
ATOM 2909 N N . LEU C 1 132 ? 31.480 -2.689 34.372 1.00 16.55 182 LEU D N 1
ATOM 2910 C CA . LEU C 1 132 ? 32.789 -2.061 34.779 1.00 17.64 182 LEU D CA 1
ATOM 2911 C C . LEU C 1 132 ? 32.892 -2.118 36.294 1.00 17.51 182 LEU D C 1
ATOM 2912 O O . LEU C 1 132 ? 34.021 -2.243 36.819 1.00 16.94 182 LEU D O 1
ATOM 2917 N N . ASP C 1 133 ? 31.784 -2.041 37.016 1.00 16.69 183 ASP D N 1
ATOM 2918 C CA . ASP C 1 133 ? 31.833 -2.168 38.485 1.00 17.82 183 ASP D CA 1
ATOM 2919 C C . ASP C 1 133 ? 32.246 -3.581 38.869 1.00 19.62 183 ASP D C 1
ATOM 2920 O O . ASP C 1 133 ? 33.173 -3.761 39.688 1.00 19.26 183 ASP D O 1
ATOM 2925 N N . ASP C 1 134 ? 31.601 -4.595 38.291 1.00 16.50 184 ASP D N 1
ATOM 2926 C CA . ASP C 1 134 ? 32.003 -5.973 38.595 1.00 15.57 184 ASP D CA 1
ATOM 2927 C C . ASP C 1 134 ? 33.505 -6.131 38.294 1.00 16.38 184 ASP D C 1
ATOM 2928 O O . ASP C 1 134 ? 34.179 -6.839 39.048 1.00 17.72 184 ASP D O 1
ATOM 2933 N N . TYR C 1 135 ? 33.953 -5.604 37.174 1.00 16.67 185 TYR D N 1
ATOM 2934 C CA . TYR C 1 135 ? 35.351 -5.793 36.727 1.00 16.67 185 TYR D CA 1
ATOM 2935 C C . TYR C 1 135 ? 36.309 -5.182 37.765 1.00 18.53 185 TYR D C 1
ATOM 2936 O O . TYR C 1 135 ? 37.255 -5.862 38.218 1.00 18.78 185 TYR D O 1
ATOM 2945 N N . LYS C 1 136 ? 36.061 -3.940 38.154 1.00 20.03 186 LYS D N 1
ATOM 2946 C CA . LYS C 1 136 ? 37.001 -3.247 39.084 1.00 20.35 186 LYS D CA 1
ATOM 2947 C C . LYS C 1 136 ? 36.979 -3.952 40.444 1.00 20.92 186 LYS D C 1
ATOM 2948 O O . LYS C 1 136 ? 38.027 -3.945 41.129 1.00 21.53 186 LYS D O 1
ATOM 2954 N N . GLU C 1 137 ? 35.887 -4.611 40.827 1.00 19.44 187 GLU D N 1
ATOM 2955 C CA . GLU C 1 137 ? 35.762 -5.347 42.104 1.00 20.14 187 GLU D CA 1
ATOM 2956 C C . GLU C 1 137 ? 36.409 -6.736 42.030 1.00 18.20 187 GLU D C 1
ATOM 2957 O O . GLU C 1 137 ? 36.436 -7.389 43.068 1.00 23.39 187 GLU D O 1
ATOM 2963 N N . GLY C 1 138 ? 36.855 -7.169 40.856 1.00 17.63 188 GLY D N 1
ATOM 2964 C CA . GLY C 1 138 ? 37.578 -8.435 40.649 1.00 19.30 188 GLY D CA 1
ATOM 2965 C C . GLY C 1 138 ? 36.639 -9.593 40.350 1.00 19.45 188 GLY D C 1
ATOM 2966 O O . GLY C 1 138 ? 37.042 -10.750 40.493 1.00 21.00 188 GLY D O 1
ATOM 2967 N N . ASP C 1 139 ? 35.402 -9.283 39.972 1.00 19.01 189 ASP D N 1
ATOM 2968 C CA . ASP C 1 139 ? 34.319 -10.287 39.795 1.00 17.80 189 ASP D CA 1
ATOM 2969 C C . ASP C 1 139 ? 33.996 -10.505 38.309 1.00 17.51 189 ASP D C 1
ATOM 2970 O O . ASP C 1 139 ? 32.914 -11.085 38.011 1.00 18.96 189 ASP D O 1
ATOM 2975 N N . LEU C 1 140 ? 34.866 -10.087 37.403 1.00 18.31 190 LEU D N 1
ATOM 2976 C CA . LEU C 1 140 ? 34.660 -10.324 35.957 1.00 17.28 190 LEU D CA 1
ATOM 2977 C C . LEU C 1 140 ? 36.008 -10.645 35.324 1.00 18.67 190 LEU D C 1
ATOM 2978 O O . LEU C 1 140 ? 36.874 -9.760 35.224 1.00 19.75 190 LEU D O 1
ATOM 2983 N N . ARG C 1 141 ? 36.145 -11.872 34.840 1.00 17.02 191 ARG D N 1
ATOM 2984 C CA . ARG C 1 141 ? 37.324 -12.298 34.049 1.00 19.04 191 ARG D CA 1
ATOM 2985 C C . ARG C 1 141 ? 36.977 -12.253 32.569 1.00 18.15 191 ARG D C 1
ATOM 2986 O O . ARG C 1 141 ? 35.944 -12.855 32.194 1.00 19.84 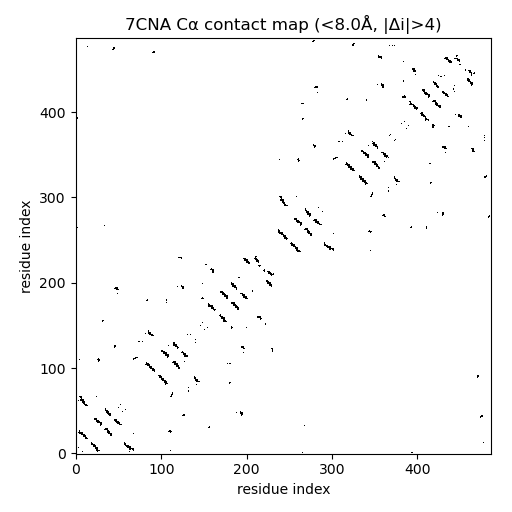191 ARG D O 1
ATOM 2994 N N . ILE C 1 142 ? 37.777 -11.525 31.788 1.00 18.96 192 ILE D N 1
ATOM 2995 C CA . ILE C 1 142 ? 37.603 -11.411 30.322 1.00 18.63 192 ILE D CA 1
ATOM 2996 C C . ILE C 1 142 ? 38.536 -12.440 29.689 1.00 20.94 192 ILE D C 1
ATOM 2997 O O . ILE C 1 142 ? 39.747 -12.432 30.006 1.00 21.44 192 ILE D O 1
ATOM 3002 N N . MET C 1 143 ? 37.996 -13.345 28.894 1.00 19.12 193 MET D N 1
ATOM 3003 C CA . MET C 1 143 ? 38.780 -14.451 28.291 1.00 22.12 193 MET D CA 1
ATOM 3004 C C . MET C 1 143 ? 39.265 -13.968 26.940 1.00 23.07 193 MET D C 1
ATOM 3005 O O . MET C 1 143 ? 38.609 -13.236 26.233 1.00 24.00 193 MET D O 1
ATOM 3010 N N . PRO C 1 144 ? 40.462 -14.385 26.483 1.00 26.03 194 PRO D N 1
ATOM 3011 C CA . PRO C 1 144 ? 40.860 -14.093 25.110 1.00 29.28 194 PRO D CA 1
ATOM 3012 C C . PRO C 1 144 ? 40.062 -14.926 24.096 1.00 26.80 194 PRO D C 1
ATOM 3013 O O . PRO C 1 144 ? 39.660 -16.018 24.473 1.00 32.65 194 PRO D O 1
ATOM 3017 N N . ASP C 1 145 ? 39.894 -14.439 22.864 1.00 32.21 195 ASP D N 1
ATOM 3018 C CA . ASP C 1 145 ? 39.307 -15.223 21.735 1.00 36.37 195 ASP D CA 1
ATOM 3019 C C . ASP C 1 145 ? 40.241 -16.400 21.398 1.00 41.21 195 ASP D C 1
ATOM 3020 O O . ASP C 1 145 ? 41.441 -16.325 21.719 1.00 43.21 195 ASP D O 1
ATOM 3025 N N . SER C 1 146 ? 39.705 -17.477 20.821 1.00 50.05 196 SER D N 1
ATOM 3026 C CA . SER C 1 146 ? 40.463 -18.705 20.463 1.00 55.98 196 SER D CA 1
ATOM 3027 C C . SER C 1 146 ? 41.372 -18.432 19.260 1.00 56.75 196 SER D C 1
ATOM 3028 O O . SER C 1 146 ? 41.072 -17.477 18.515 1.00 64.63 196 SER D O 1
ATOM 3030 N N . GLU C 1 153 ? 34.612 -13.076 8.275 1.00 55.05 203 GLU D N 1
ATOM 3031 C CA . GLU C 1 153 ? 34.478 -13.118 6.786 1.00 52.21 203 GLU D CA 1
ATOM 3032 C C . GLU C 1 153 ? 34.013 -14.520 6.336 1.00 48.48 203 GLU D C 1
ATOM 3033 O O . GLU C 1 153 ? 33.226 -14.600 5.379 1.00 50.96 203 GLU D O 1
ATOM 3035 N N . ARG C 1 154 ? 34.489 -15.585 6.995 1.00 45.83 204 ARG D N 1
ATOM 3036 C CA . ARG C 1 154 ? 33.956 -16.979 6.905 1.00 41.69 204 ARG D CA 1
ATOM 3037 C C . ARG C 1 154 ? 32.998 -17.243 8.080 1.00 37.89 204 ARG D C 1
ATOM 3038 O O . ARG C 1 154 ? 32.544 -18.372 8.215 1.00 38.42 204 ARG D O 1
ATOM 3041 N N . GLU C 1 155 ? 32.785 -16.253 8.948 1.00 29.60 205 GLU D N 1
ATOM 3042 C CA . GLU C 1 155 ? 31.788 -16.286 10.054 1.00 32.72 205 GLU D CA 1
ATOM 3043 C C . GLU C 1 155 ? 30.435 -16.725 9.483 1.00 24.29 205 GLU D C 1
ATOM 3044 O O . GLU C 1 155 ? 29.978 -16.149 8.511 1.00 23.50 205 GLU D O 1
ATOM 3050 N N . PRO C 1 156 ? 29.721 -17.726 10.049 1.00 22.14 206 PRO D N 1
ATOM 3051 C CA . PRO C 1 156 ? 28.374 -18.047 9.586 1.00 21.63 206 PRO D CA 1
ATOM 3052 C C . PRO C 1 156 ? 27.501 -16.806 9.381 1.00 20.36 206 PRO D C 1
ATOM 3053 O O . PRO C 1 156 ? 26.847 -16.682 8.374 1.00 19.95 206 PRO D O 1
ATOM 3057 N N . GLY C 1 157 ? 27.486 -15.881 10.348 1.00 19.61 207 GLY D N 1
ATOM 3058 C CA . GLY C 1 157 ? 26.612 -14.694 10.244 1.00 21.31 207 GLY D CA 1
ATOM 3059 C C . GLY C 1 157 ? 27.021 -13.727 9.121 1.00 22.57 207 GLY D C 1
ATOM 3060 O O . GLY C 1 157 ? 26.236 -12.811 8.820 1.00 21.17 207 GLY D O 1
ATOM 3061 N N . GLU C 1 158 ? 28.208 -13.905 8.527 1.00 24.63 208 GLU D N 1
ATOM 3062 C CA . GLU C 1 158 ? 28.675 -13.107 7.357 1.00 25.47 208 GLU D CA 1
ATOM 3063 C C . GLU C 1 158 ? 28.322 -13.809 6.035 1.00 25.10 208 GLU D C 1
ATOM 3064 O O . GLU C 1 158 ? 28.114 -13.098 5.044 1.00 30.29 208 GLU D O 1
ATOM 3070 N N . VAL C 1 159 ? 28.194 -15.131 6.025 1.00 25.28 209 VAL D N 1
ATOM 3071 C CA . VAL C 1 159 ? 27.997 -15.927 4.772 1.00 26.11 209 VAL D CA 1
ATOM 3072 C C . VAL C 1 159 ? 26.518 -15.960 4.396 1.00 27.36 209 VAL D C 1
ATOM 3073 O O . VAL C 1 159 ? 26.218 -15.791 3.212 1.00 28.51 209 VAL D O 1
ATOM 3077 N N . VAL C 1 160 ? 25.625 -16.156 5.365 1.00 23.87 210 VAL D N 1
ATOM 3078 C CA . VAL C 1 160 ? 24.177 -16.358 5.103 1.00 21.46 210 VAL D CA 1
ATOM 3079 C C . VAL C 1 160 ? 23.513 -15.024 4.766 1.00 19.12 210 VAL D C 1
ATOM 3080 O O . VAL C 1 160 ? 24.028 -13.917 5.181 1.00 20.99 210 VAL D O 1
ATOM 3084 N N . ASP C 1 161 ? 22.411 -15.121 4.031 1.00 21.41 211 ASP D N 1
ATOM 3085 C CA . ASP C 1 161 ? 21.480 -13.984 3.808 1.00 22.14 211 ASP D CA 1
ATOM 3086 C C . ASP C 1 161 ? 20.961 -13.569 5.185 1.00 23.61 211 ASP D C 1
ATOM 3087 O O . ASP C 1 161 ? 20.854 -14.449 6.066 1.00 24.82 211 ASP D O 1
ATOM 3092 N N . SER C 1 162 ? 20.619 -12.302 5.377 1.00 20.96 212 SER D N 1
ATOM 3093 C CA . SER C 1 162 ? 20.270 -11.785 6.727 1.00 19.27 212 SER D CA 1
ATOM 3094 C C . SER C 1 162 ? 19.141 -12.601 7.345 1.00 19.14 212 SER D C 1
ATOM 3095 O O . SER C 1 162 ? 18.067 -12.810 6.706 1.00 20.70 212 SER D O 1
ATOM 3098 N N . LEU C 1 163 ? 19.330 -12.999 8.608 1.00 17.67 213 LEU D N 1
ATOM 3099 C CA . LEU C 1 163 ? 18.269 -13.731 9.318 1.00 16.35 213 LEU D CA 1
ATOM 3100 C C . LEU C 1 163 ? 17.318 -12.778 10.041 1.00 15.86 213 LEU D C 1
ATOM 3101 O O . LEU C 1 163 ? 16.289 -13.251 10.532 1.00 14.34 213 LEU D O 1
ATOM 3106 N N . VAL C 1 164 ? 17.680 -11.504 10.172 1.00 14.38 214 VAL D N 1
ATOM 3107 C CA . VAL C 1 164 ? 16.913 -10.580 11.039 1.00 14.58 214 VAL D CA 1
ATOM 3108 C C . VAL C 1 164 ? 15.571 -10.294 10.379 1.00 15.44 214 VAL D C 1
ATOM 3109 O O . VAL C 1 164 ? 15.554 -9.982 9.155 1.00 16.76 214 VAL D O 1
ATOM 3113 N N . GLY C 1 165 ? 14.494 -10.418 11.138 1.00 13.90 215 GLY D N 1
ATOM 3114 C CA . GLY C 1 165 ? 13.121 -10.250 10.663 1.00 14.35 215 GLY D CA 1
ATOM 3115 C C . GLY C 1 165 ? 12.515 -11.529 10.126 1.00 16.11 215 GLY D C 1
ATOM 3116 O O . GLY C 1 165 ? 11.317 -11.533 9.837 1.00 19.86 215 GLY D O 1
ATOM 3117 N N . LYS C 1 166 ? 13.263 -12.634 10.077 1.00 15.38 216 LYS D N 1
ATOM 3118 C CA . LYS C 1 166 ? 12.684 -13.944 9.750 1.00 15.91 216 LYS D CA 1
ATOM 3119 C C . LYS C 1 166 ? 11.835 -14.471 10.897 1.00 15.18 216 LYS D C 1
ATOM 3120 O O . LYS C 1 166 ? 12.224 -14.356 12.078 1.00 16.97 216 LYS D O 1
ATOM 3126 N N . GLN C 1 167 ? 10.706 -15.081 10.581 1.00 15.29 217 GLN D N 1
ATOM 3127 C CA . GLN C 1 167 ? 9.855 -15.753 11.560 1.00 15.45 217 GLN D CA 1
ATOM 3128 C C . GLN C 1 167 ? 10.311 -17.195 11.719 1.00 16.08 217 GLN D C 1
ATOM 3129 O O . GLN C 1 167 ? 10.326 -17.975 10.754 1.00 15.74 217 GLN D O 1
ATOM 3135 N N . VAL C 1 168 ? 10.719 -17.539 12.928 1.00 14.06 218 VAL D N 1
ATOM 3136 C CA . VAL C 1 168 ? 11.166 -18.920 13.204 1.00 15.94 218 VAL D CA 1
ATOM 3137 C C . VAL C 1 168 ? 9.942 -19.777 13.525 1.00 15.54 218 VAL D C 1
ATOM 3138 O O . VAL C 1 168 ? 8.928 -19.304 14.058 1.00 14.44 218 VAL D O 1
ATOM 3142 N N . GLU C 1 169 ? 10.081 -21.064 13.211 1.00 15.74 219 GLU D N 1
ATOM 3143 C CA . GLU C 1 169 ? 9.109 -22.117 13.578 1.00 17.80 219 GLU D CA 1
ATOM 3144 C C . GLU C 1 169 ? 9.856 -23.248 14.273 1.00 16.57 219 GLU D C 1
ATOM 3145 O O . GLU C 1 169 ? 10.991 -23.595 13.861 1.00 15.90 219 GLU D O 1
ATOM 3151 N N . TYR C 1 170 ? 9.239 -23.849 15.276 1.00 16.41 220 TYR D N 1
ATOM 3152 C CA . TYR C 1 170 ? 9.797 -25.041 15.937 1.00 17.81 220 TYR D CA 1
ATOM 3153 C C . TYR C 1 170 ? 8.639 -25.851 16.481 1.00 18.56 220 TYR D C 1
ATOM 3154 O O . TYR C 1 170 ? 7.570 -25.322 16.677 1.00 18.86 220 TYR D O 1
ATOM 3163 N N . ALA C 1 171 ? 8.910 -27.138 16.676 1.00 21.29 221 ALA D N 1
ATOM 3164 C CA . ALA C 1 171 ? 7.926 -28.114 17.208 1.00 24.53 221 ALA D CA 1
ATOM 3165 C C . ALA C 1 171 ? 8.198 -28.341 18.691 1.00 26.66 221 ALA D C 1
ATOM 3166 O O . ALA C 1 171 ? 9.354 -28.521 19.067 1.00 30.58 221 ALA D O 1
ATOM 3168 N N . LYS C 1 172 ? 7.152 -28.331 19.505 1.00 35.11 222 LYS D N 1
ATOM 3169 C CA . LYS C 1 172 ? 7.239 -28.769 20.929 1.00 41.50 222 LYS D CA 1
ATOM 3170 C C . LYS C 1 172 ? 7.417 -30.299 20.972 1.00 44.69 222 LYS D C 1
ATOM 3171 O O . LYS C 1 172 ? 7.208 -30.929 19.922 1.00 39.09 222 LYS D O 1
ATOM 3175 N N . GLU C 1 173 ? 7.725 -30.889 22.137 1.00 54.60 223 GLU D N 1
ATOM 3176 C CA . GLU C 1 173 ? 7.753 -32.374 22.331 1.00 60.73 223 GLU D CA 1
ATOM 3177 C C . GLU C 1 173 ? 6.405 -32.970 21.886 1.00 59.57 223 GLU D C 1
ATOM 3178 O O . GLU C 1 173 ? 6.408 -34.060 21.301 1.00 67.28 223 GLU D O 1
ATOM 3180 N N . ASP C 1 174 ? 5.300 -32.253 22.108 1.00 61.23 224 ASP D N 1
ATOM 3181 C CA . ASP C 1 174 ? 3.916 -32.684 21.763 1.00 59.52 224 ASP D CA 1
ATOM 3182 C C . ASP C 1 174 ? 3.664 -32.532 20.253 1.00 53.79 224 ASP D C 1
ATOM 3183 O O . ASP C 1 174 ? 2.593 -32.960 19.787 1.00 51.18 224 ASP D O 1
ATOM 3188 N N . GLY C 1 175 ? 4.577 -31.898 19.511 1.00 50.98 225 GLY D N 1
ATOM 3189 C CA . GLY C 1 175 ? 4.531 -31.839 18.034 1.00 51.25 225 GLY D CA 1
ATOM 3190 C C . GLY C 1 175 ? 3.818 -30.611 17.468 1.00 47.16 225 GLY D C 1
ATOM 3191 O O . GLY C 1 175 ? 3.897 -30.415 16.231 1.00 49.24 225 GLY D O 1
ATOM 3192 N N . SER C 1 176 ? 3.125 -29.808 18.286 1.00 45.25 226 SER D N 1
ATOM 3193 C CA . SER C 1 176 ? 2.472 -28.557 17.800 1.00 43.28 226 SER D CA 1
ATOM 3194 C C . SER C 1 176 ? 3.573 -27.551 17.428 1.00 36.34 226 SER D C 1
ATOM 3195 O O . SER C 1 176 ? 4.692 -27.642 17.995 1.00 36.48 226 SER D O 1
ATOM 3198 N N . LYS C 1 177 ? 3.235 -26.641 16.519 1.00 34.87 227 LYS D N 1
ATOM 3199 C CA . LYS C 1 177 ? 4.161 -25.629 15.953 1.00 32.64 227 LYS D CA 1
ATOM 3200 C C . LYS C 1 177 ? 4.070 -24.373 16.814 1.00 28.91 227 LYS D C 1
ATOM 3201 O O . LYS C 1 177 ? 2.964 -23.924 17.105 1.00 26.86 227 LYS D O 1
ATOM 3207 N N . ARG C 1 178 ? 5.210 -23.785 17.142 1.00 21.72 228 ARG D N 1
ATOM 3208 C CA . ARG C 1 178 ? 5.243 -22.443 17.777 1.00 20.70 228 ARG D CA 1
ATOM 3209 C C . ARG C 1 178 ? 6.150 -21.534 16.950 1.00 18.58 228 ARG D C 1
ATOM 3210 O O . ARG C 1 178 ? 6.975 -22.025 16.155 1.00 19.31 228 ARG D O 1
ATOM 3218 N N . THR C 1 179 ? 5.990 -20.224 17.137 1.00 18.36 229 THR D N 1
ATOM 3219 C CA . THR C 1 179 ? 6.712 -19.241 16.319 1.00 16.51 229 THR D CA 1
ATOM 3220 C C . THR C 1 179 ? 7.458 -18.214 17.184 1.00 16.82 229 THR D C 1
ATOM 3221 O O . THR C 1 179 ? 7.213 -18.044 18.403 1.00 16.47 229 THR D O 1
ATOM 3225 N N . GLY C 1 180 ? 8.330 -17.519 16.512 1.00 16.16 230 GLY D N 1
ATOM 3226 C CA . GLY C 1 180 ? 9.121 -16.435 17.115 1.00 14.81 230 GLY D CA 1
ATOM 3227 C C . GLY C 1 180 ? 9.753 -15.638 16.008 1.00 14.88 230 GLY D C 1
ATOM 3228 O O . GLY C 1 180 ? 9.499 -15.907 14.830 1.00 15.04 230 GLY D O 1
ATOM 3229 N N . MET C 1 181 ? 10.585 -14.669 16.381 1.00 14.64 231 MET D N 1
ATOM 3230 C CA . MET C 1 181 ? 11.192 -13.774 15.393 1.00 14.75 231 MET D CA 1
ATOM 3231 C C . MET C 1 181 ? 12.671 -13.569 15.758 1.00 13.44 231 MET D C 1
ATOM 3232 O O . MET C 1 181 ? 12.976 -13.356 16.918 1.00 12.81 231 MET D O 1
ATOM 3237 N N . VAL C 1 182 ? 13.533 -13.593 14.744 1.00 12.73 232 VAL D N 1
ATOM 3238 C CA . VAL C 1 182 ? 14.940 -13.179 14.863 1.00 12.04 232 VAL D CA 1
ATOM 3239 C C . VAL C 1 182 ? 14.904 -11.659 14.905 1.00 14.40 232 VAL D C 1
ATOM 3240 O O . VAL C 1 182 ? 14.522 -11.053 13.886 1.00 15.24 232 VAL D O 1
ATOM 3244 N N . ILE C 1 183 ? 15.197 -11.069 16.048 1.00 11.94 233 ILE D N 1
ATOM 3245 C CA . ILE C 1 183 ? 15.007 -9.612 16.220 1.00 12.35 233 ILE D CA 1
ATOM 3246 C C . ILE C 1 183 ? 16.318 -8.833 16.097 1.00 12.43 233 ILE D C 1
ATOM 3247 O O . ILE C 1 183 ? 16.233 -7.609 15.966 1.00 14.31 233 ILE D O 1
ATOM 3252 N N . HIS C 1 184 ? 17.476 -9.459 16.160 1.00 11.87 234 HIS D N 1
ATOM 3253 C CA . HIS C 1 184 ? 18.762 -8.729 16.217 1.00 12.99 234 HIS D CA 1
ATOM 3254 C C . HIS C 1 184 ? 19.908 -9.649 15.882 1.00 12.37 234 HIS D C 1
ATOM 3255 O O . HIS C 1 184 ? 19.880 -10.846 16.251 1.00 12.06 234 HIS D O 1
ATOM 3262 N N . GLN C 1 185 ? 20.910 -9.099 15.203 1.00 13.11 235 GLN D N 1
ATOM 3263 C CA . GLN C 1 185 ? 22.221 -9.711 14.952 1.00 13.98 235 GLN D CA 1
ATOM 3264 C C . GLN C 1 185 ? 23.282 -8.891 15.687 1.00 14.08 235 GLN D C 1
ATOM 3265 O O . GLN C 1 185 ? 23.292 -7.668 15.541 1.00 15.04 235 GLN D O 1
ATOM 3271 N N . VAL C 1 186 ? 24.080 -9.538 16.512 1.00 13.85 236 VAL D N 1
ATOM 3272 C CA . VAL C 1 186 ? 25.073 -8.836 17.359 1.00 14.20 236 VAL D CA 1
ATOM 3273 C C . VAL C 1 186 ? 26.203 -8.260 16.487 1.00 14.80 236 VAL D C 1
ATOM 3274 O O . VAL C 1 186 ? 26.865 -9.009 15.728 1.00 15.87 236 VAL D O 1
ATOM 3278 N N . GLU C 1 187 ? 26.418 -6.947 16.567 1.00 16.11 237 GLU D N 1
ATOM 3279 C CA . GLU C 1 187 ? 27.447 -6.280 15.731 1.00 16.99 237 GLU D CA 1
ATOM 3280 C C . GLU C 1 187 ? 28.822 -6.893 15.991 1.00 16.63 237 GLU D C 1
ATOM 3281 O O . GLU C 1 187 ? 29.553 -7.169 15.009 1.00 17.78 237 GLU D O 1
ATOM 3287 N N . ALA C 1 188 ? 29.207 -7.092 17.248 1.00 14.15 238 ALA D N 1
ATOM 3288 C CA . ALA C 1 188 ? 30.560 -7.499 17.651 1.00 14.98 238 ALA D CA 1
ATOM 3289 C C . ALA C 1 188 ? 30.789 -8.991 17.399 1.00 16.41 238 ALA D C 1
ATOM 3290 O O . ALA C 1 188 ? 31.931 -9.393 17.390 1.00 19.19 238 ALA D O 1
ATOM 3292 N N . LYS C 1 189 ? 29.693 -9.744 17.257 1.00 16.21 239 LYS D N 1
ATOM 3293 C CA . LYS C 1 189 ? 29.708 -11.216 17.181 1.00 16.83 239 LYS D CA 1
ATOM 3294 C C . LYS C 1 189 ? 28.657 -11.607 16.162 1.00 15.64 239 LYS D C 1
ATOM 3295 O O . LYS C 1 189 ? 27.524 -11.964 16.500 1.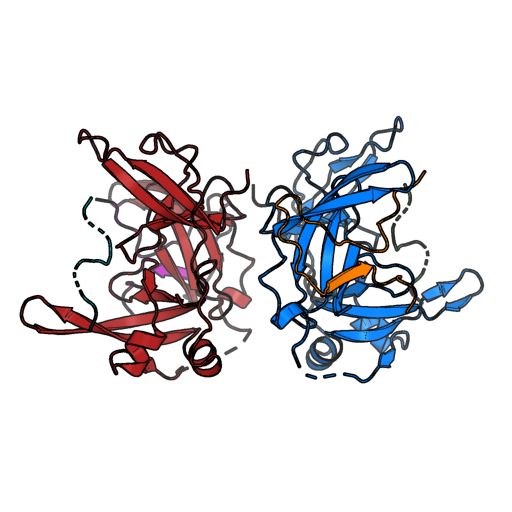00 15.71 239 LYS D O 1
ATOM 3301 N N . PRO C 1 190 ? 28.939 -11.462 14.856 1.00 15.58 240 PRO D N 1
ATOM 3302 C CA . PRO C 1 190 ? 27.895 -11.583 13.850 1.00 16.62 240 PRO D CA 1
ATOM 3303 C C . PRO C 1 190 ? 27.206 -12.938 13.696 1.00 14.83 240 PRO D C 1
ATOM 3304 O O . PRO C 1 190 ? 26.174 -12.975 13.041 1.00 14.97 240 PRO D O 1
ATOM 3308 N N . SER C 1 191 ? 27.720 -13.968 14.330 1.00 14.09 241 SER D N 1
ATOM 3309 C CA . SER C 1 191 ? 27.060 -15.296 14.314 1.00 13.63 241 SER D CA 1
ATOM 3310 C C . SER C 1 191 ? 26.168 -15.427 15.531 1.00 14.93 241 SER D C 1
ATOM 3311 O O . SER C 1 191 ? 25.675 -16.522 15.767 1.00 16.38 241 SER D O 1
ATOM 3314 N N . VAL C 1 192 ? 26.007 -14.374 16.316 1.00 13.56 242 VAL D N 1
ATOM 3315 C CA . VAL C 1 192 ? 25.116 -14.442 17.503 1.00 12.90 242 VAL D CA 1
ATOM 3316 C C . VAL C 1 192 ? 23.879 -13.600 17.234 1.00 11.95 242 VAL D C 1
ATOM 3317 O O . VAL C 1 192 ? 23.960 -12.456 16.719 1.00 12.11 242 VAL D O 1
ATOM 3321 N N . TYR C 1 193 ? 22.716 -14.172 17.564 1.00 11.55 243 TYR D N 1
ATOM 3322 C CA . TYR C 1 193 ? 21.398 -13.609 17.237 1.00 11.09 243 TYR D CA 1
ATOM 3323 C C . TYR C 1 193 ? 20.507 -13.609 18.469 1.00 10.70 243 TYR D C 1
ATOM 3324 O O . TYR C 1 193 ? 20.629 -14.453 19.341 1.00 12.20 243 TYR D O 1
ATOM 3333 N N . PHE C 1 194 ? 19.567 -12.679 18.498 1.00 11.81 244 PHE D N 1
ATOM 3334 C CA . PHE C 1 194 ? 18.508 -12.638 19.530 1.00 11.97 244 PHE D CA 1
ATOM 3335 C C . PHE C 1 194 ? 17.193 -13.100 18.905 1.00 11.58 244 PHE D C 1
ATOM 3336 O O . PHE C 1 194 ? 16.795 -12.615 17.829 1.00 11.59 244 PHE D O 1
ATOM 3344 N N . ILE C 1 195 ? 16.498 -14.023 19.583 1.00 11.18 245 ILE D N 1
ATOM 3345 C CA . ILE C 1 195 ? 15.146 -14.460 19.185 1.00 11.37 245 ILE D CA 1
ATOM 3346 C C . ILE C 1 195 ? 14.176 -14.072 20.297 1.00 10.59 245 ILE D C 1
ATOM 3347 O O . ILE C 1 195 ? 14.444 -14.363 21.481 1.00 12.12 245 ILE D O 1
ATOM 3352 N N . LYS C 1 196 ? 13.050 -13.497 19.915 1.00 12.01 246 LYS D N 1
ATOM 3353 C CA . LYS C 1 196 ? 11.910 -13.287 20.802 1.00 12.79 246 LYS D CA 1
ATOM 3354 C C . LYS C 1 196 ? 10.814 -14.251 20.363 1.00 12.72 246 LYS D C 1
ATOM 3355 O O . LYS C 1 196 ? 10.344 -14.168 19.207 1.00 13.68 246 LYS D O 1
ATOM 3361 N N . PHE C 1 197 ? 10.464 -15.190 21.224 1.00 12.71 247 PHE D N 1
ATOM 3362 C CA . PHE C 1 197 ? 9.402 -16.163 20.949 1.00 13.52 247 PHE D CA 1
ATOM 3363 C C . PHE C 1 197 ? 8.043 -15.550 21.254 1.00 14.12 247 PHE D C 1
ATOM 3364 O O . PHE C 1 197 ? 7.892 -14.762 22.197 1.00 15.30 247 PHE D O 1
ATOM 3372 N N . ASP C 1 198 ? 7.064 -15.849 20.401 1.00 15.24 248 ASP D N 1
ATOM 3373 C CA . ASP C 1 198 ? 5.712 -15.261 20.584 1.00 16.36 248 ASP D CA 1
ATOM 3374 C C . ASP C 1 198 ? 5.146 -15.634 21.966 1.00 18.53 248 ASP D C 1
ATOM 3375 O O . ASP C 1 198 ? 4.372 -14.826 22.491 1.00 23.44 248 ASP D O 1
ATOM 3380 N N . ASP C 1 199 ? 5.534 -16.761 22.557 1.00 17.36 249 ASP D N 1
ATOM 3381 C CA . ASP C 1 199 ? 4.964 -17.292 23.811 1.00 18.47 249 ASP D CA 1
ATOM 3382 C C . ASP C 1 199 ? 5.764 -16.923 25.056 1.00 16.16 249 ASP D C 1
ATOM 3383 O O . ASP C 1 199 ? 5.448 -17.471 26.134 1.00 19.94 249 ASP D O 1
ATOM 3388 N N . ASP C 1 200 ? 6.746 -16.012 24.982 1.00 13.99 250 ASP D N 1
ATOM 3389 C CA . ASP C 1 200 ? 7.505 -15.688 26.202 1.00 13.35 250 ASP D CA 1
ATOM 3390 C C . ASP C 1 200 ? 8.077 -14.281 26.114 1.00 13.47 250 ASP D C 1
ATOM 3391 O O . ASP C 1 200 ? 8.242 -13.747 25.022 1.00 14.32 250 ASP D O 1
ATOM 3396 N N . PHE C 1 201 ? 8.395 -13.712 27.264 1.00 12.93 251 PHE D N 1
ATOM 3397 C CA . PHE C 1 201 ? 8.833 -12.307 27.346 1.00 13.92 251 PHE D CA 1
ATOM 3398 C C . PHE C 1 201 ? 10.339 -12.201 27.611 1.00 14.31 251 PHE D C 1
ATOM 3399 O O . PHE C 1 201 ? 10.815 -11.053 27.739 1.00 15.75 251 PHE D O 1
ATOM 3407 N N . HIS C 1 202 ? 11.114 -13.280 27.599 1.00 12.24 252 HIS D N 1
ATOM 3408 C CA . HIS C 1 202 ? 12.596 -13.145 27.621 1.00 12.54 252 HIS D CA 1
ATOM 3409 C C . HIS C 1 202 ? 13.135 -13.014 26.213 1.00 12.14 252 HIS D C 1
ATOM 3410 O O . HIS C 1 202 ? 12.455 -13.336 25.254 1.00 13.18 252 HIS D O 1
ATOM 3417 N N . ILE C 1 203 ? 14.364 -12.506 26.118 1.00 11.93 253 ILE D N 1
ATOM 3418 C CA . ILE C 1 203 ? 15.100 -12.451 24.833 1.00 10.98 253 ILE D CA 1
ATOM 3419 C C . ILE C 1 203 ? 16.147 -13.541 24.862 1.00 11.12 253 ILE D C 1
ATOM 3420 O O . ILE C 1 203 ? 17.023 -13.531 25.718 1.00 11.94 253 ILE D O 1
ATOM 3425 N N . TYR C 1 204 ? 16.080 -14.50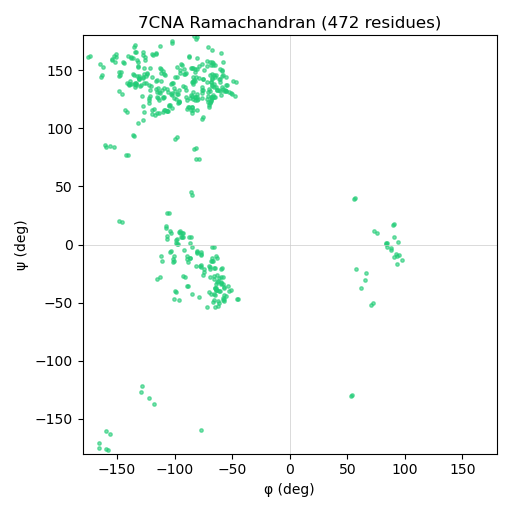0 23.927 1.00 11.02 254 TYR D N 1
ATOM 3426 C CA . TYR C 1 204 ? 16.968 -15.672 23.911 1.00 10.53 254 TYR D CA 1
ATOM 3427 C C . TYR C 1 204 ? 18.121 -15.463 22.956 1.00 11.08 254 TYR D C 1
ATOM 3428 O O . TYR C 1 204 ? 17.941 -14.868 21.901 1.00 11.77 254 TYR D O 1
ATOM 3437 N N . VAL C 1 205 ? 19.266 -15.989 23.337 1.00 10.66 255 VAL D N 1
ATOM 3438 C CA . VAL C 1 205 ? 20.506 -15.773 22.565 1.00 10.93 255 VAL D CA 1
ATOM 3439 C C . VAL C 1 205 ? 20.906 -17.090 21.908 1.00 11.34 255 VAL D C 1
ATOM 3440 O O . VAL C 1 205 ? 21.068 -18.088 22.589 1.00 11.65 255 VAL D O 1
ATOM 3444 N N . TYR C 1 206 ? 21.107 -17.050 20.599 1.00 12.40 256 TYR D N 1
ATOM 3445 C CA . TYR C 1 206 ? 21.456 -18.222 19.764 1.00 11.74 256 TYR D CA 1
ATOM 3446 C C . TYR C 1 206 ? 22.744 -17.967 18.992 1.00 11.61 256 TYR D C 1
ATOM 3447 O O . TYR C 1 206 ? 22.997 -16.844 18.544 1.00 13.00 256 TYR D O 1
ATOM 3456 N N . ASP C 1 207 ? 23.498 -19.045 18.785 1.00 12.43 257 ASP D N 1
ATOM 3457 C CA . ASP C 1 207 ? 24.701 -19.081 17.931 1.00 13.89 257 ASP D CA 1
ATOM 3458 C C . ASP C 1 207 ? 24.322 -19.733 16.604 1.00 12.94 257 ASP D C 1
ATOM 3459 O O . ASP C 1 207 ? 23.702 -20.806 16.612 1.00 14.34 257 ASP D O 1
ATOM 3464 N N . LEU C 1 208 ? 24.667 -19.109 15.483 1.00 13.26 258 LEU D N 1
ATOM 3465 C CA . LEU C 1 208 ? 24.522 -19.735 14.132 1.00 13.03 258 LEU D CA 1
ATOM 3466 C C . LEU C 1 208 ? 25.788 -20.586 13.908 1.00 14.08 258 LEU D C 1
ATOM 3467 O O . LEU C 1 208 ? 26.909 -20.010 13.881 1.00 14.88 258 LEU D O 1
ATOM 3472 N N . VAL C 1 209 ? 25.600 -21.914 13.852 1.00 13.82 259 VAL D N 1
ATOM 3473 C CA . VAL C 1 209 ? 26.668 -22.935 13.813 1.00 14.96 259 VAL D CA 1
ATOM 3474 C C . VAL C 1 209 ? 26.594 -23.625 12.451 1.00 15.47 259 VAL D C 1
ATOM 3475 O O . VAL C 1 209 ? 25.511 -24.038 12.039 1.00 15.59 259 VAL D O 1
ATOM 3479 N N . LYS C 1 210 ? 27.745 -23.794 11.825 1.00 16.87 260 LYS D N 1
ATOM 3480 C CA . LYS C 1 210 ? 27.857 -24.567 10.564 1.00 17.68 260 LYS D CA 1
ATOM 3481 C C . LYS C 1 210 ? 27.892 -26.047 10.914 1.00 18.70 260 LYS D C 1
ATOM 3482 O O . LYS C 1 210 ? 28.759 -26.456 11.712 1.00 21.71 260 LYS D O 1
ATOM 3488 N N . THR C 1 211 ? 27.018 -26.842 10.314 1.00 18.02 261 THR D N 1
ATOM 3489 C CA . THR C 1 211 ? 26.917 -28.291 10.576 1.00 19.09 261 THR D CA 1
ATOM 3490 C C . THR C 1 211 ? 27.380 -29.080 9.355 1.00 20.81 261 THR D C 1
ATOM 3491 O O . THR C 1 211 ? 27.609 -30.266 9.481 1.00 24.82 261 THR D O 1
ATOM 3495 N N . SER C 1 212 ? 27.512 -28.458 8.206 1.00 21.51 262 SER D N 1
ATOM 3496 C CA . SER C 1 212 ? 28.027 -29.153 6.995 1.00 26.67 262 SER D CA 1
ATOM 3497 C C . SER C 1 212 ? 28.402 -28.130 5.938 1.00 31.81 262 SER D C 1
ATOM 3498 O O . SER C 1 212 ? 29.115 -28.566 5.003 1.00 33.18 262 SER D O 1
ATOM 3502 N N . THR D 2 2 ? 5.591 -24.044 31.940 1.00 46.57 255 THR E N 1
ATOM 3503 C CA . THR D 2 2 ? 6.662 -22.991 32.069 1.00 43.09 255 THR E CA 1
ATOM 3504 C C . THR D 2 2 ? 7.482 -22.991 30.772 1.00 37.66 255 THR E C 1
ATOM 3505 O O . THR D 2 2 ? 8.107 -23.999 30.476 1.00 32.17 255 THR E O 1
ATOM 3509 N N . PHE D 2 3 ? 7.469 -21.887 30.032 1.00 29.67 256 PHE E N 1
ATOM 3510 C CA . PHE D 2 3 ? 8.035 -21.853 28.664 1.00 23.16 256 PHE E CA 1
ATOM 3511 C C . PHE D 2 3 ? 9.434 -22.449 28.671 1.00 22.18 256 PHE E C 1
ATOM 3512 O O . PHE D 2 3 ? 10.287 -22.013 29.480 1.00 24.60 256 PHE E O 1
ATOM 3520 N N . ALA D 2 4 ? 9.730 -23.211 27.616 1.00 20.41 257 ALA E N 1
ATOM 3521 C CA . ALA D 2 4 ? 11.055 -23.785 27.357 1.00 20.64 257 ALA E CA 1
ATOM 3522 C C . ALA D 2 4 ? 11.494 -23.407 25.948 1.00 16.48 257 ALA E C 1
ATOM 3523 O O . ALA D 2 4 ? 10.858 -23.835 24.985 1.00 18.56 257 ALA E O 1
ATOM 3525 N N . ALA D 2 5 ? 12.545 -22.608 25.834 1.00 15.56 258 ALA E N 1
ATOM 3526 C CA . ALA D 2 5 ? 13.098 -22.275 24.513 1.00 14.80 258 ALA E CA 1
ATOM 3527 C C . ALA D 2 5 ? 13.709 -23.505 23.892 1.00 13.53 258 ALA E C 1
ATOM 3528 O O . ALA D 2 5 ? 14.378 -24.284 24.560 1.00 15.21 258 ALA E O 1
ATOM 3530 N N . PRO D 2 6 ? 13.546 -23.655 22.561 1.00 13.81 259 PRO E N 1
ATOM 3531 C CA . PRO D 2 6 ? 14.158 -24.796 21.887 1.00 13.49 259 PRO E CA 1
ATOM 3532 C C . PRO D 2 6 ? 15.674 -24.699 21.863 1.00 14.08 259 PRO E C 1
ATOM 3533 O O . PRO D 2 6 ? 16.235 -23.668 21.621 1.00 13.64 259 PRO E O 1
ATOM 3537 N N . ALA D 2 7 ? 16.346 -25.828 22.069 1.00 14.58 260 ALA E N 1
ATOM 3538 C CA . ALA D 2 7 ? 17.810 -25.949 21.976 1.00 13.65 260 ALA E CA 1
ATOM 3539 C C . ALA D 2 7 ? 18.333 -25.571 20.582 1.00 13.06 260 ALA E C 1
ATOM 3540 O O . ALA D 2 7 ? 19.435 -25.085 20.437 1.00 13.93 260 ALA E O 1
ATOM 3542 N N . GLU D 2 8 ? 17.527 -25.865 19.579 1.00 12.72 261 GLU E N 1
ATOM 3543 C CA . GLU D 2 8 ? 17.871 -25.640 18.165 1.00 13.04 261 GLU E CA 1
ATOM 3544 C C . GLU D 2 8 ? 16.713 -25.000 17.451 1.00 13.05 261 GLU E C 1
ATOM 3545 O O . GLU D 2 8 ? 15.516 -25.370 17.710 1.00 14.50 261 GLU E O 1
ATOM 3551 N N . VAL D 2 9 ? 17.027 -24.046 16.592 1.00 12.40 262 VAL E N 1
ATOM 3552 C CA . VAL D 2 9 ? 16.089 -23.464 15.608 1.00 12.94 262 VAL E CA 1
ATOM 3553 C C . VAL D 2 9 ? 16.665 -23.678 14.227 1.00 12.40 262 VAL E C 1
ATOM 3554 O O . VAL D 2 9 ? 17.829 -23.367 13.997 1.00 12.00 262 VAL E O 1
ATOM 3558 N N . ARG D 2 10 ? 15.866 -24.244 13.339 1.00 12.67 263 ARG E N 1
ATOM 3559 C CA . ARG D 2 10 ? 16.371 -24.608 11.997 1.00 12.57 263 ARG E CA 1
ATOM 3560 C C . ARG D 2 10 ? 15.297 -24.443 10.936 1.00 13.81 263 ARG E C 1
ATOM 3561 O O . ARG D 2 10 ? 15.454 -25.008 9.846 1.00 13.72 263 ARG E O 1
ATOM 3569 N N . HIS D 2 11 ? 14.250 -23.670 11.202 1.00 13.37 264 HIS E N 1
ATOM 3570 C CA . HIS D 2 11 ? 13.155 -23.412 10.266 1.00 13.02 264 HIS E CA 1
ATOM 3571 C C . HIS D 2 11 ? 12.721 -21.964 10.329 1.00 13.59 264 HIS E C 1
ATOM 3572 O O . HIS D 2 11 ? 12.515 -21.457 11.412 1.00 14.31 264 HIS E O 1
ATOM 3579 N N . PHE D 2 12 ? 12.476 -21.413 9.173 1.00 14.33 265 PHE E N 1
ATOM 3580 C CA . PHE D 2 12 ? 11.707 -20.160 9.016 1.00 14.79 265 PHE E CA 1
ATOM 3581 C C . PHE D 2 12 ? 10.398 -20.492 8.308 1.00 16.83 265 PHE E C 1
ATOM 3582 O O . PHE D 2 12 ? 10.377 -21.487 7.513 1.00 17.44 265 PHE E O 1
ATOM 3590 N N . THR D 2 13 ? 9.373 -19.704 8.581 1.00 16.03 266 THR E N 1
ATOM 3591 C CA . THR D 2 13 ? 8.023 -19.938 8.027 1.00 18.74 266 THR E CA 1
ATOM 3592 C C . THR D 2 13 ? 8.088 -19.855 6.498 1.00 20.73 266 THR E C 1
ATOM 3593 O O . THR D 2 13 ? 7.287 -20.550 5.888 1.00 26.28 266 THR E O 1
ATOM 3597 N N . ASP D 2 14 ? 8.991 -19.093 5.917 1.00 20.54 267 ASP E N 1
ATOM 3598 C CA . ASP D 2 14 ? 9.092 -19.002 4.420 1.00 23.50 267 ASP E CA 1
ATOM 3599 C C . ASP D 2 14 ? 10.001 -20.108 3.830 1.00 22.18 267 ASP E C 1
ATOM 3600 O O . ASP D 2 14 ? 10.221 -20.104 2.599 1.00 22.95 267 ASP E O 1
ATOM 3605 N N . GLY D 2 15 ? 10.473 -21.071 4.631 1.00 20.51 268 GLY E N 1
ATOM 3606 C CA . GLY D 2 15 ? 11.283 -22.217 4.186 1.00 20.32 268 GLY E CA 1
ATOM 3607 C C . GLY D 2 15 ? 12.721 -21.854 3.821 1.00 18.76 268 GLY E C 1
ATOM 3608 O O . GLY D 2 15 ? 13.457 -22.765 3.317 1.00 20.04 268 GLY E O 1
ATOM 3609 N N . SER D 2 16 ? 13.186 -20.635 4.148 1.00 17.34 269 SER E N 1
ATOM 3610 C CA . SER D 2 16 ? 14.498 -20.106 3.709 1.00 17.20 269 SER E CA 1
ATOM 3611 C C . SER D 2 16 ? 15.639 -20.331 4.710 1.00 15.06 269 SER E C 1
ATOM 3612 O O . SER D 2 16 ? 16.713 -19.813 4.495 1.00 16.92 269 SER E O 1
ATOM 3615 N N . PHE D 2 17 ? 15.444 -21.115 5.760 1.00 15.99 270 PHE E N 1
ATOM 3616 C CA . PHE D 2 17 ? 16.536 -21.284 6.750 1.00 14.18 270 PHE E CA 1
ATOM 3617 C C . PHE D 2 17 ? 17.765 -21.793 5.997 1.00 15.07 270 PHE E C 1
ATOM 3618 O O . PHE D 2 17 ? 17.670 -22.732 5.180 1.00 16.01 270 PHE E O 1
ATOM 3626 N N . PRO D 2 18 ? 18.962 -21.218 6.205 1.00 14.19 271 PRO E N 1
ATOM 3627 C CA . PRO D 2 18 ? 20.107 -21.546 5.374 1.00 14.85 271 PRO E CA 1
ATOM 3628 C C . PRO D 2 18 ? 20.629 -22.980 5.536 1.00 15.54 271 PRO E C 1
ATOM 3629 O O . PRO D 2 18 ? 20.890 -23.458 6.614 1.00 15.66 271 PRO E O 1
ATOM 3633 N N . ALA D 2 19 ? 20.738 -23.665 4.393 1.00 14.59 272 ALA E N 1
ATOM 3634 C CA . ALA D 2 19 ? 21.334 -25.004 4.336 1.00 14.05 272 ALA E CA 1
ATOM 3635 C C . ALA D 2 19 ? 22.748 -24.980 4.933 1.00 14.19 272 ALA E C 1
ATOM 3636 O O . ALA D 2 19 ? 23.548 -24.063 4.573 1.00 15.91 272 ALA E O 1
ATOM 3638 N N . GLY D 2 20 ? 23.074 -25.981 5.736 1.00 14.35 273 GLY E N 1
ATOM 3639 C CA . GLY D 2 20 ? 24.412 -26.160 6.306 1.00 14.00 273 GLY E CA 1
ATOM 3640 C C . GLY D 2 20 ? 24.578 -25.556 7.683 1.00 13.76 273 GLY E C 1
ATOM 3641 O O . GLY D 2 20 ? 25.671 -25.613 8.179 1.00 15.43 273 GLY E O 1
ATOM 3642 N N . PHE D 2 21 ? 23.517 -24.982 8.236 1.00 14.06 274 PHE E N 1
ATOM 3643 C CA . PHE D 2 21 ? 23.598 -24.269 9.534 1.00 13.48 274 PHE E CA 1
ATOM 3644 C C . PHE D 2 21 ? 22.446 -24.681 10.441 1.00 13.43 274 PHE E C 1
ATOM 3645 O O . PHE D 2 21 ? 21.447 -25.287 10.027 1.00 14.08 274 PHE E O 1
ATOM 3653 N N . VAL D 2 22 ? 22.605 -24.333 11.711 1.00 12.75 275 VAL E N 1
ATOM 3654 C CA . VAL D 2 22 ? 21.559 -24.440 12.744 1.00 12.95 275 VAL E CA 1
ATOM 3655 C C . VAL D 2 22 ? 21.773 -23.297 13.720 1.00 13.33 275 VAL E C 1
ATOM 3656 O O . VAL D 2 22 ? 22.925 -22.902 13.947 1.00 14.43 275 VAL E O 1
ATOM 3660 N N . LEU D 2 23 ? 20.675 -22.766 14.258 1.00 11.81 276 LEU E N 1
ATOM 3661 C CA . LEU D 2 23 ? 20.792 -21.854 15.409 1.00 11.43 276 LEU E CA 1
ATOM 3662 C C . LEU D 2 23 ? 20.730 -22.711 16.671 1.00 12.19 276 LEU E C 1
ATOM 3663 O O . LEU D 2 23 ? 19.756 -23.463 16.860 1.00 12.67 276 LEU E O 1
ATOM 3668 N N . GLN D 2 24 ? 21.744 -22.525 17.521 1.00 11.94 277 GLN E N 1
ATOM 3669 C CA . GLN D 2 24 ? 21.858 -23.279 18.784 1.00 12.54 277 GLN E CA 1
ATOM 3670 C C . GLN D 2 24 ? 21.658 -22.284 19.925 1.00 11.91 277 GLN E C 1
ATOM 3671 O O . GLN D 2 24 ? 22.349 -21.271 19.958 1.00 13.25 277 GLN E O 1
ATOM 3677 N N . LEU D 2 25 ? 20.793 -22.646 20.849 1.00 11.60 278 LEU E N 1
ATOM 3678 C CA . LEU D 2 25 ? 20.646 -21.830 22.068 1.00 11.47 278 LEU E CA 1
ATOM 3679 C C . LEU D 2 25 ? 21.999 -21.767 22.762 1.00 11.55 278 LEU E C 1
ATOM 3680 O O . LEU D 2 25 ? 22.804 -22.720 22.689 1.00 12.01 278 LEU E O 1
ATOM 3685 N N . PHE D 2 26 ? 22.273 -20.665 23.457 1.00 12.64 279 PHE E N 1
ATOM 3686 C CA . PHE D 2 26 ? 23.574 -20.513 24.118 1.00 13.19 279 PHE E CA 1
ATOM 3687 C C . PHE D 2 26 ? 23.825 -21.618 25.139 1.00 13.92 279 PHE E C 1
ATOM 3688 O O . PHE D 2 26 ? 25.019 -21.834 25.387 1.00 16.89 279 PHE E O 1
ATOM 3696 N N . SER D 2 27 ? 22.800 -22.302 25.653 1.00 14.52 280 SER E N 1
ATOM 3697 C CA . SER D 2 27 ? 22.946 -23.441 26.593 1.00 16.08 280 SER E CA 1
ATOM 3698 C C . SER D 2 27 ? 23.181 -24.787 25.914 1.00 17.24 280 SER E C 1
ATOM 3699 O O . SER D 2 27 ? 23.301 -25.789 26.618 1.00 18.19 280 SER E O 1
ATOM 3702 N N . HIS D 2 28 ? 23.191 -24.822 24.592 1.00 17.09 281 HIS E N 1
ATOM 3703 C CA . HIS D 2 28 ? 23.349 -26.073 23.798 1.00 17.63 281 HIS E CA 1
ATOM 3704 C C . HIS D 2 28 ? 24.631 -26.793 24.216 1.00 21.18 281 HIS E C 1
ATOM 3705 O O . HIS D 2 28 ? 25.654 -26.120 24.497 1.00 20.89 281 HIS E O 1
ATOM 3712 N N . THR D 2 29 ? 24.626 -28.121 24.227 1.00 25.25 282 THR E N 1
ATOM 3713 C CA . THR D 2 29 ? 25.877 -28.890 24.497 1.00 29.73 282 THR E CA 1
ATOM 3714 C C . THR D 2 29 ? 26.935 -28.484 23.460 1.00 33.04 282 THR E C 1
ATOM 3715 O O . THR D 2 29 ? 26.564 -28.071 22.351 1.00 29.05 282 THR E O 1
ATOM 3719 N N . GLN D 2 30 ? 28.228 -28.671 23.763 1.00 40.70 283 GLN E N 1
ATOM 3720 C CA . GLN D 2 30 ? 29.337 -28.408 22.793 1.00 48.36 283 GLN E CA 1
ATOM 3721 C C . GLN D 2 30 ? 30.309 -29.603 22.789 1.00 52.32 283 GLN E C 1
ATOM 3722 O O . GLN D 2 30 ? 30.504 -30.301 23.798 1.00 49.08 283 GLN E O 1
ATOM 3728 N N . ALA E 3 1 ? 32.704 11.028 -15.368 1.00 30.10 1 ALA C N 1
ATOM 3729 C CA . ALA E 3 1 ? 31.943 10.410 -16.459 1.00 31.94 1 ALA C CA 1
ATOM 3730 C C . ALA E 3 1 ? 30.574 9.845 -16.051 1.00 26.54 1 ALA C C 1
ATOM 3731 O O . ALA E 3 1 ? 29.886 9.626 -16.994 1.00 25.47 1 ALA C O 1
ATOM 3733 N N . ARG E 3 2 ? 30.157 9.635 -14.783 1.00 18.65 2 ARG C N 1
ATOM 3734 C CA . ARG E 3 2 ? 28.694 9.649 -14.512 1.00 19.19 2 ARG C CA 1
ATOM 3735 C C . ARG E 3 2 ? 28.128 11.025 -14.906 1.00 18.79 2 ARG C C 1
ATOM 3736 O O . ARG E 3 2 ? 28.896 11.962 -15.050 1.00 18.34 2 ARG C O 1
ATOM 3744 N N . THR E 3 3 ? 26.807 11.149 -15.038 1.00 18.96 3 THR C N 1
ATOM 3745 C CA . THR E 3 3 ? 26.118 12.432 -15.258 1.00 18.75 3 THR C CA 1
ATOM 3746 C C . THR E 3 3 ? 25.105 12.643 -14.147 1.00 17.88 3 THR C C 1
ATOM 3747 O O . THR E 3 3 ? 24.663 11.716 -13.446 1.00 20.64 3 THR C O 1
ATOM 3763 N N . GLN E 3 5 ? 22.145 13.499 -14.719 1.00 18.55 5 GLN C N 1
ATOM 3764 C CA . GLN E 3 5 ? 20.819 13.165 -15.223 1.00 20.66 5 GLN C CA 1
ATOM 3765 C C . GLN E 3 5 ? 20.230 11.946 -14.499 1.00 20.96 5 GLN C C 1
ATOM 3766 O O . GLN E 3 5 ? 18.992 11.832 -14.457 1.00 23.11 5 GLN C O 1
ATOM 3772 N N . THR E 3 6 ? 21.043 11.111 -13.885 1.00 18.89 6 THR C N 1
ATOM 3773 C CA . THR E 3 6 ? 20.595 9.938 -13.101 1.00 19.41 6 THR C CA 1
ATOM 3774 C C . THR E 3 6 ? 20.551 10.226 -11.604 1.00 19.48 6 THR C C 1
ATOM 3775 O O . THR E 3 6 ? 20.220 9.290 -10.837 1.00 19.51 6 THR C O 1
ATOM 3779 N N . ALA E 3 7 ? 20.809 11.463 -11.169 1.00 18.86 7 ALA C N 1
ATOM 3780 C CA . ALA E 3 7 ? 20.887 11.772 -9.728 1.00 17.59 7 ALA C CA 1
ATOM 3781 C C . ALA E 3 7 ? 19.517 11.563 -9.075 1.00 17.94 7 ALA C C 1
ATOM 3782 O O . ALA E 3 7 ? 19.442 10.818 -8.071 1.00 18.72 7 ALA C O 1
ATOM 3784 N N . ARG E 3 8 ? 18.484 12.194 -9.615 1.00 20.46 8 ARG C N 1
ATOM 3785 C CA . ARG E 3 8 ? 17.126 12.159 -9.014 1.00 17.65 8 ARG C CA 1
ATOM 3786 C C . ARG E 3 8 ? 16.092 11.769 -10.047 1.00 21.03 8 ARG C C 1
ATOM 3787 O O . ARG E 3 8 ? 16.225 12.094 -11.226 1.00 20.51 8 ARG C O 1
ATOM 3807 N N . SER E 3 10 ? 12.806 12.037 -12.197 1.00 40.25 10 SER C N 1
ATOM 3808 C CA . SER E 3 10 ? 12.485 13.172 -13.039 1.00 49.50 10 SER C CA 1
ATOM 3809 C C . SER E 3 10 ? 11.487 14.109 -12.339 1.00 59.21 10 SER C C 1
ATOM 3810 O O . SER E 3 10 ? 11.726 15.336 -12.332 1.00 60.19 10 SER C O 1
ATOM 3813 N N . THR E 3 11 ? 10.420 13.551 -11.756 1.00 64.41 11 THR C N 1
ATOM 3814 C CA . THR E 3 11 ? 9.382 14.285 -10.978 1.00 69.31 11 THR C CA 1
ATOM 3815 C C . THR E 3 11 ? 9.997 14.806 -9.672 1.00 65.91 11 THR C C 1
ATOM 3816 O O . THR E 3 11 ? 9.503 15.761 -9.077 1.00 62.64 11 THR C O 1
ATOM 3820 N N . ALA F 4 1 ? 30.180 -9.492 45.698 1.00 30.49 1 ALA F N 1
ATOM 3821 C CA . ALA F 4 1 ? 29.730 -9.747 44.280 1.00 26.12 1 ALA F CA 1
ATOM 3822 C C . ALA F 4 1 ? 28.213 -9.598 44.235 1.00 26.14 1 ALA F C 1
ATOM 3823 O O . ALA F 4 1 ? 27.561 -9.630 45.284 1.00 26.17 1 ALA F O 1
ATOM 3825 N N . ARG F 4 2 ? 27.647 -9.479 43.033 1.00 21.93 2 ARG F N 1
ATOM 3826 C CA . ARG F 4 2 ? 26.175 -9.424 42.865 1.00 22.61 2 ARG F CA 1
ATOM 3827 C C . ARG F 4 2 ? 25.568 -10.785 43.242 1.00 22.98 2 ARG F C 1
ATOM 3828 O O . ARG F 4 2 ? 26.285 -11.820 43.286 1.00 21.85 2 ARG F O 1
ATOM 3836 N N . THR F 4 3 ? 24.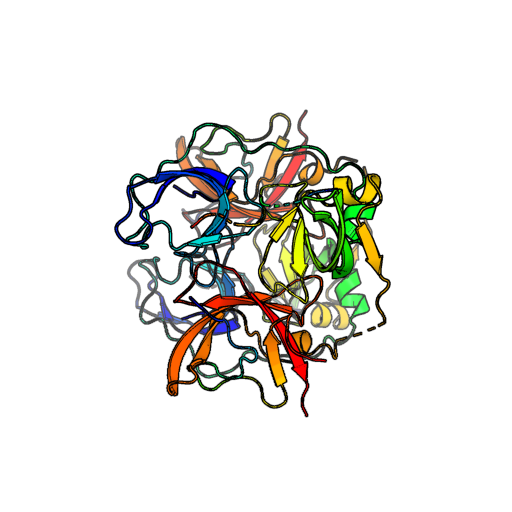242 -10.819 43.387 1.00 25.80 3 THR F N 1
ATOM 3837 C CA . THR F 4 3 ? 23.452 -12.036 43.660 1.00 27.89 3 THR F CA 1
ATOM 3838 C C . THR F 4 3 ? 22.477 -12.280 42.496 1.00 25.10 3 THR F C 1
ATOM 3839 O O . THR F 4 3 ? 22.063 -11.340 41.814 1.00 31.42 3 THR F O 1
ATOM 3855 N N . GLN F 4 5 ? 19.510 -13.152 42.983 1.00 26.16 5 GLN F N 1
ATOM 3856 C CA . GLN F 4 5 ? 18.184 -12.851 43.507 1.00 30.39 5 GLN F CA 1
ATOM 3857 C C . GLN F 4 5 ? 17.510 -11.710 42.734 1.00 27.95 5 GLN F C 1
ATOM 3858 O O . GLN F 4 5 ? 16.284 -11.675 42.714 1.00 29.70 5 GLN F O 1
ATOM 3864 N N . THR F 4 6 ? 18.274 -10.831 42.096 1.00 25.53 6 THR F N 1
ATOM 3865 C CA . THR F 4 6 ? 17.758 -9.649 41.359 1.00 24.95 6 THR F CA 1
ATOM 3866 C C . THR F 4 6 ? 17.691 -9.938 39.859 1.00 22.94 6 THR F C 1
ATOM 3867 O O . THR F 4 6 ? 17.392 -8.997 39.104 1.00 22.28 6 THR F O 1
ATOM 3871 N N . ALA F 4 7 ? 18.006 -11.160 39.424 1.00 24.76 7 ALA F N 1
ATOM 3872 C CA . ALA F 4 7 ? 18.135 -11.486 37.983 1.00 22.75 7 ALA F CA 1
ATOM 3873 C C . ALA F 4 7 ? 16.793 -11.276 37.272 1.00 22.97 7 ALA F C 1
ATOM 3874 O O . ALA F 4 7 ? 16.750 -10.479 36.280 1.00 22.06 7 ALA F O 1
ATOM 3876 N N . ARG F 4 8 ? 15.733 -11.882 37.789 1.00 23.28 8 ARG F N 1
ATOM 3877 C CA . ARG F 4 8 ? 14.382 -11.812 37.188 1.00 21.80 8 ARG F CA 1
ATOM 3878 C C . ARG F 4 8 ? 13.336 -11.385 38.207 1.00 24.20 8 ARG F C 1
ATOM 3879 O O . ARG F 4 8 ? 13.460 -11.661 39.402 1.00 23.88 8 ARG F O 1
ATOM 3899 N N . SER F 4 10 ? 10.017 -11.844 40.314 1.00 38.97 10 SER F N 1
ATOM 3900 C CA . SER F 4 10 ? 9.574 -13.023 41.038 1.00 48.94 10 SER F CA 1
ATOM 3901 C C . SER F 4 10 ? 8.593 -13.857 40.193 1.00 57.62 10 SER F C 1
ATOM 3902 O O . SER F 4 10 ? 8.784 -15.097 40.124 1.00 65.41 10 SER F O 1
ATOM 3905 N N . GLY F 4 11 ? 7.581 -13.213 39.591 1.00 59.86 11 GLY F N 1
ATOM 3906 C CA . GLY F 4 11 ? 6.577 -13.863 38.726 1.00 58.39 11 GLY F CA 1
ATOM 3907 C C . GLY F 4 11 ? 7.203 -14.321 37.423 1.00 62.38 11 GLY F C 1
ATOM 3908 O O . GLY F 4 11 ? 6.688 -15.222 36.763 1.00 64.06 11 GLY F O 1
#